Protein AF-A0A8J8P0Z9-F1 (afdb_monomer)

Solvent-accessible surface area (backbone atoms only — not comparable to full-atom values): 33003 Å² total; per-residue (Å²): 109,68,68,56,55,52,52,49,52,48,52,51,51,49,52,49,51,51,49,54,52,48,54,49,52,52,50,50,51,49,54,51,50,51,53,51,50,53,51,50,50,54,52,52,53,52,50,54,54,49,53,59,48,51,52,52,49,51,55,52,48,54,60,47,52,53,51,50,50,55,49,50,52,53,51,51,52,53,49,53,50,52,53,51,52,53,50,52,51,57,49,52,50,52,55,50,53,52,50,56,49,51,52,52,53,52,57,46,52,59,46,54,53,51,48,55,50,49,51,52,51,54,51,51,51,55,48,50,66,63,42,50,65,55,52,52,51,52,51,54,54,48,50,56,55,48,57,49,51,53,52,51,51,51,52,50,52,55,50,50,52,52,51,49,54,50,49,52,59,47,52,53,51,54,51,49,55,51,48,55,51,49,51,49,53,49,50,53,50,46,54,51,48,52,50,51,48,53,50,46,52,52,48,50,49,52,48,45,54,51,46,47,55,46,45,52,52,46,46,60,44,35,76,56,40,55,76,50,50,78,76,62,83,86,74,88,93,94,97,99,97,100,97,97,97,97,98,95,99,96,96,96,96,95,96,96,92,76,95,68,49,74,73,39,63,56,60,43,52,60,45,45,51,56,46,47,56,45,40,57,49,45,49,47,53,43,48,46,50,46,47,57,48,48,51,52,48,49,49,51,47,55,51,49,53,50,50,48,52,52,52,53,48,49,53,49,53,51,50,52,49,50,51,50,58,54,51,57,76,76,52,96,82,55,61,72,70,51,53,46,54,54,52,53,50,51,51,50,53,60,44,54,54,50,51,53,52,51,51,50,56,49,51,55,50,51,53,52,50,48,55,52,51,56,48,51,52,52,56,51,50,56,50,48,57,56,51,54,55,51,52,56,53,53,53,54,52,51,55,54,49,54,52,52,52,52,54,51,52,57,50,55,51,52,53,52,53,52,49,53,52,52,54,58,47,51,58,50,52,53,52,50,50,55,50,53,52,51,54,49,54,52,51,50,54,51,53,50,55,50,51,53,52,49,49,54,54,51,54,53,46,54,57,53,59,75,72,60,91,74,94,82,78,60,67,66,54,54,52,47,50,53,50,48,51,51,49,50,54,49,50,51,50,46,53,57,47,52,51,53,48,53,49,51,50,51,55,48,54,48,53,50,51,55,48,53,48,55,48,52,52,51,52,52,49,54,49,51,52,53,54,52,50,52,51,54,52,55,51,52,50,50,53,50,53,49,54,48,52,53,49,54,53,48,53,52,51,50,52,53,52,49,54,52,51,51,52,53,48,51,56,49,51,53,51,51,52,52,51,49,53,52,49,51,52,53,48,56,51,47,53,57,53,50,53,53,57,55,56,75,72,79,118

Organism: Halteria grandinella (NCBI:txid5974)

Foldseek 3Di:
DVVVVVVVVVVVVVVVVVVVVVVVVVVVVVVVVVVVVVVVVVVVVVVVVVVVVVVVVVVVVVVVVVVVVVVVVVVVVVVVVVVVVVVVVVVVVVVVVVVVVVVVVVVVVVVVVVVVVVVVVVVVVVVVVVCVVVVVVVVVVVVVVVVVVVVVVVVVVVVVVVVVVVVVVVVVVVVVVVVVVVVVVVVVVVVVVVVVVVVVVVVVVVVVVVVVVVVVVVVVVCVVCVVVCVPPDPDDDDDYDYDDDEYDYDDDEYDDDDDPPPVCVPVVVVCVVVVVVVCVVVVVVVVVVVVVVVVVVVVVVVLVVVLVVLVVVLVVLVVVLVVLVVVCVVDVPPPPVSVVVNVVSVVVNVVSVVVSVVSVVVVVVVVVVVVVVVVVVVVVVVVVVVVVVVVVVVVVVVVVVVVVVVVVVVVVVVVVVVVVVVVVVVVVVVVVVVVVVVVVVVVVVVVVVVVVVVVVVVVVVVVVVVVDDDDDDDPVVVVVVVVVVVVVVVVVVVVVVVVVVVVVVVVVVVVVVVVVVVVVVVVVVVVVVVVVVVVVVVVVVVVVVVVVVVVVVVVVVVVVVVVVVVVVVVVVVVVVVVVVVVVVVVVVVVVVVVVVVVVVVVD

Secondary structure (DSSP, 8-state):
-HHHHHHHHHHHHHHHHHHHHHHHHHHHHHHHHHHHHHHHHHHHHHHHHHHHHHHHHHHHHHHHHHHHHHHHHHHHHHHHHHHHHHHHHHHHHHHHHHHHHHHHHHHHHHHHHHHHHHHHHHHHHHHHHHHHHHHHHHHHHHHHHHHHHHHHHHHHHHHHHHHHHHHHHHHHHHHHHHHHHHHHHHHHHHHHHHHHHHHHHHHHHHHHHHHHHHHHHHHHHHHHHHHHHTTT--------------------------TTHHHHHHHHHHHHHHHHHHHHHHHHHHHHHHHHHHHHHHHHHHHHHHHHHHHHHHHHHHHHHHHHHHHTTT-TT-HHHHHHHHHHHHHHHHHHHHHHHHHHHHHHHHHHHHHHHHHHHHHHHHHHHHHHHHHHHHHHHHHHHHHHHHHHHHHHHHHHHHHHHHHHHHHHHHHHHHHHHHHHHHHHHHHHHHHHHHHHHHHHHHHHHHT------SHHHHHHHHHHHHHHHHHHHHHHHHHHHHHHHHHHHHHHHHHHHHHHHHHHHHHHHHHHHHHHHHHHHHHHHHHHHHHHHHHHHHHHHHHHHHHHHHHHHHHHHHHHHHHHHHHHHHHHHHHHHHHTT--

pLDDT: mean 79.36, std 14.62, range [35.59, 97.12]

Sequence (603 aa):
MEEMYEQVSTVERERARLREAVMRYEEENRIQATSLEEKNIEITELRKHIEIQEEKLNQQSHVREEKINNHMTTIQELHNELDMRSKRIKELQREKESLEKNLREEVQQLRDELELSKEKIQLQQKELARLEPYKKRSEEMAQIKADLRDCETQNLRLKEDVSLLQKEKANVKELKTAIEYLEEQLAQAKSKAEGFQQQALRLDKKLGEAQEAKNDLLQKNSILEEKVNKHKAKLRQLESSKQPNSTSWEGSGALQYDEVLDKLRKLSKENELLKVELENKFDAEKLKMKNDLEDAIREKQMLQESHQSAQDQIARLQSNLQALSNNMNDEEQSSETQAKLLQDLQSEISTIVREKDDYFMRLTRTEITLSQLTKQHSDLQTQFEVNEAKVKELMLDNQRAMQTISDIQGLLMKEKEGKLSIQGEVAKLEAQLTIAQKENSNLQSEIERLRESERAARDELLVFKANSESNSSNQTQEMIAQFMKKTDELQLSSQLSDLKLEIREKDLKLKEQDRDFRLKEKELSLLLERTQEEVTLKSKELQYKQLQWEKERKTLSEQGSVSKKLLQNLQKEQRLMSAAFHKVGLELYKERHFSSSVQSNQE

Radius of gyration: 75.94 Å; Cα contacts (8 Å, |Δi|>4): 16; chains: 1; bounding box: 149×99×263 Å

Mean predicted aligned error: 23.91 Å

Structure (mmCIF, N/CA/C/O backbone):
data_AF-A0A8J8P0Z9-F1
#
_entry.id   AF-A0A8J8P0Z9-F1
#
loop_
_atom_site.group_PDB
_atom_site.id
_atom_site.type_symbol
_atom_site.label_atom_id
_atom_site.label_alt_id
_atom_site.label_comp_id
_atom_site.label_asym_id
_atom_site.label_entity_id
_atom_site.label_seq_id
_atom_site.pdbx_PDB_ins_code
_atom_site.Cartn_x
_atom_site.Cartn_y
_atom_site.Cartn_z
_atom_site.occupancy
_atom_site.B_iso_or_equiv
_atom_site.auth_seq_id
_atom_site.auth_comp_id
_atom_site.auth_asym_id
_atom_site.auth_atom_id
_atom_site.pdbx_PDB_model_num
ATOM 1 N N . MET A 1 1 ? -94.166 -24.131 130.507 1.00 61.66 1 MET A N 1
ATOM 2 C CA . MET A 1 1 ? -94.928 -24.579 129.315 1.00 61.66 1 MET A CA 1
ATOM 3 C C . MET A 1 1 ? -94.693 -23.630 128.155 1.00 61.66 1 MET A C 1
ATOM 5 O O . MET A 1 1 ? -94.077 -24.058 127.193 1.00 61.66 1 MET A O 1
ATOM 9 N N . GLU A 1 2 ? -95.103 -22.362 128.242 1.00 71.94 2 GLU A N 1
ATOM 10 C CA . GLU A 1 2 ? -94.912 -21.386 127.151 1.00 71.94 2 GLU A CA 1
ATOM 11 C C . GLU A 1 2 ? -93.434 -21.199 126.769 1.00 71.94 2 GLU A C 1
ATOM 13 O O . GLU A 1 2 ? -93.109 -21.327 125.595 1.00 71.94 2 GLU A O 1
ATOM 18 N N . GLU A 1 3 ? -92.519 -21.083 127.741 1.00 71.75 3 GLU A N 1
ATOM 19 C CA . GLU A 1 3 ? -91.064 -21.039 127.486 1.00 71.75 3 GLU A CA 1
ATOM 20 C C . GLU A 1 3 ? -90.544 -22.231 126.658 1.00 71.75 3 GLU A C 1
ATOM 22 O O . GLU A 1 3 ? -89.649 -22.064 125.836 1.00 71.75 3 GLU A O 1
ATOM 27 N N . MET A 1 4 ? -91.115 -23.434 126.823 1.00 72.94 4 MET A N 1
ATOM 28 C CA . MET A 1 4 ? -90.739 -24.596 126.003 1.00 72.94 4 MET A CA 1
ATOM 29 C C . MET A 1 4 ? -91.259 -24.472 124.570 1.00 72.94 4 MET A C 1
ATOM 31 O O . MET A 1 4 ? -90.550 -24.849 123.643 1.00 72.94 4 MET A O 1
ATOM 35 N N . TYR A 1 5 ? -92.469 -23.944 124.365 1.00 78.25 5 TYR A N 1
ATOM 36 C CA . TYR A 1 5 ? -92.976 -23.671 123.017 1.00 78.25 5 TYR A CA 1
ATOM 37 C C . TYR A 1 5 ? -92.166 -22.570 122.325 1.00 78.25 5 TYR A C 1
ATOM 39 O O . TYR A 1 5 ? -91.896 -22.671 121.129 1.00 78.25 5 TYR A O 1
ATOM 47 N N . GLU A 1 6 ? -91.722 -21.555 123.066 1.00 78.06 6 GLU A N 1
ATOM 48 C CA . GLU A 1 6 ? -90.865 -20.501 122.530 1.00 78.06 6 GLU A CA 1
ATOM 49 C C . GLU A 1 6 ? -89.462 -21.025 122.183 1.00 78.06 6 GLU A C 1
ATOM 51 O O . GLU A 1 6 ? -88.991 -20.774 121.075 1.00 78.06 6 GLU A O 1
ATOM 56 N N . GLN A 1 7 ? -88.851 -21.849 123.045 1.00 79.50 7 GLN A N 1
ATOM 57 C CA . GLN A 1 7 ? -87.582 -22.541 122.763 1.00 79.50 7 GLN A CA 1
ATOM 58 C C . GLN A 1 7 ? -87.680 -23.522 121.582 1.00 79.50 7 GLN A C 1
ATOM 60 O O . GLN A 1 7 ? -86.776 -23.579 120.752 1.00 79.50 7 GLN A O 1
ATOM 65 N N . VAL A 1 8 ? -88.778 -24.275 121.449 1.00 79.69 8 VAL A N 1
ATOM 66 C CA . VAL A 1 8 ? -89.012 -25.111 120.258 1.00 79.69 8 VAL A CA 1
ATOM 67 C C . VAL A 1 8 ? -89.138 -24.229 119.015 1.00 79.69 8 VAL A C 1
ATOM 69 O O . VAL A 1 8 ? -88.512 -24.511 117.997 1.00 79.69 8 VAL A O 1
ATOM 72 N N . SER A 1 9 ? -89.863 -23.112 119.102 1.00 84.00 9 SER A N 1
ATOM 73 C CA . SER A 1 9 ? -90.050 -22.193 117.978 1.00 84.00 9 SER A CA 1
ATOM 74 C C . SER A 1 9 ? -88.766 -21.459 117.560 1.00 84.00 9 SER A C 1
ATOM 76 O O . SER A 1 9 ? -88.606 -21.158 116.373 1.00 84.00 9 SER A O 1
ATOM 78 N N . THR A 1 10 ? -87.836 -21.162 118.475 1.00 84.31 10 THR A N 1
ATOM 79 C CA . THR A 1 10 ? -86.510 -20.633 118.109 1.00 84.31 10 THR A CA 1
ATOM 80 C C . THR A 1 10 ? -85.643 -21.713 117.470 1.00 84.31 10 THR A C 1
ATOM 82 O O . THR A 1 10 ? -85.104 -21.468 116.392 1.00 84.31 10 THR A O 1
ATOM 85 N N . VAL A 1 11 ? -85.598 -22.927 118.032 1.00 85.44 11 VAL A N 1
ATOM 86 C CA . VAL A 1 11 ? -84.872 -24.071 117.448 1.00 85.44 11 VAL A CA 1
ATOM 87 C C . VAL A 1 11 ? -85.399 -24.429 116.053 1.00 85.44 11 VAL A C 1
ATOM 89 O O . VAL A 1 11 ? -84.610 -24.714 115.154 1.00 85.44 11 VAL A O 1
ATOM 92 N N . GLU A 1 12 ? -86.710 -24.365 115.808 1.00 86.12 12 GLU A N 1
ATOM 93 C CA . GLU A 1 12 ? -87.278 -24.577 114.470 1.00 86.12 12 GLU A CA 1
ATOM 94 C C . GLU A 1 12 ? -86.916 -23.454 113.488 1.00 86.12 12 GLU A C 1
ATOM 96 O O . GLU A 1 12 ? -86.579 -23.740 112.335 1.00 86.12 12 GLU A O 1
ATOM 101 N N . ARG A 1 13 ? -86.896 -22.189 113.936 1.00 87.12 13 ARG A N 1
ATOM 102 C CA . ARG A 1 13 ? -86.424 -21.046 113.132 1.00 87.12 13 ARG A CA 1
ATOM 103 C C . ARG A 1 13 ? -84.931 -21.148 112.802 1.00 87.12 13 ARG A C 1
ATOM 105 O O . ARG A 1 13 ? -84.538 -20.855 111.674 1.00 87.12 13 ARG A O 1
ATOM 112 N N . GLU A 1 14 ? -84.100 -21.599 113.735 1.00 86.50 14 GLU A N 1
ATOM 113 C CA . GLU A 1 14 ? -82.672 -21.849 113.501 1.00 86.50 14 GLU A CA 1
ATOM 114 C C . GLU A 1 14 ? -82.450 -23.048 112.576 1.00 86.50 14 GLU A C 1
ATOM 116 O O . GLU A 1 14 ? -81.678 -22.953 111.626 1.00 86.50 14 GLU A O 1
ATOM 121 N N . ARG A 1 15 ? -83.200 -24.140 112.756 1.00 88.31 15 ARG A N 1
ATOM 122 C CA . ARG A 1 15 ? -83.186 -25.308 111.862 1.00 88.31 15 ARG A CA 1
ATOM 123 C C . ARG A 1 15 ? -83.620 -24.956 110.436 1.00 88.31 15 ARG A C 1
ATOM 125 O O . ARG A 1 15 ? -83.078 -25.520 109.487 1.00 88.31 15 ARG A O 1
ATOM 132 N N . ALA A 1 16 ? -84.568 -24.032 110.270 1.00 88.31 16 ALA A N 1
ATOM 133 C CA . ALA A 1 16 ? -84.955 -23.499 108.965 1.00 88.31 16 ALA A CA 1
ATOM 134 C C . ALA A 1 16 ? -83.823 -22.666 108.337 1.00 88.31 16 ALA A C 1
ATOM 136 O O . ALA A 1 16 ? -83.427 -22.948 107.209 1.00 88.31 16 ALA A O 1
ATOM 137 N N . ARG A 1 17 ? -83.234 -21.722 109.088 1.00 90.62 17 ARG A N 1
ATOM 138 C CA . ARG A 1 17 ? -82.080 -20.917 108.638 1.00 90.62 17 ARG A CA 1
ATOM 139 C C . ARG A 1 17 ? -80.868 -21.772 108.262 1.00 90.62 17 ARG A C 1
ATOM 141 O O . ARG A 1 17 ? -80.236 -21.507 107.249 1.00 90.62 17 ARG A O 1
ATOM 148 N N . LEU A 1 18 ? -80.557 -22.806 109.046 1.00 90.38 18 LEU A N 1
ATOM 149 C CA . LEU A 1 18 ? -79.455 -23.731 108.766 1.00 90.38 18 LEU A CA 1
ATOM 150 C C . LEU A 1 18 ? -79.707 -24.547 107.493 1.00 90.38 18 LEU A C 1
ATOM 152 O O . LEU A 1 18 ? -78.792 -24.711 106.696 1.00 90.38 18 LEU A O 1
ATOM 156 N N . ARG A 1 19 ? -80.943 -25.007 107.255 1.00 91.44 19 ARG A N 1
ATOM 157 C CA . ARG A 1 19 ? -81.320 -25.656 105.985 1.00 91.44 19 ARG A CA 1
ATOM 158 C C . ARG A 1 19 ? -81.197 -24.710 104.795 1.00 91.44 19 ARG A C 1
ATOM 160 O O . ARG A 1 19 ? -80.689 -25.114 103.758 1.00 91.44 19 ARG A O 1
ATOM 167 N N . GLU A 1 20 ? -81.636 -23.464 104.945 1.00 91.25 20 GLU A N 1
ATOM 168 C CA . GLU A 1 20 ? -81.516 -22.454 103.893 1.00 91.25 20 GLU A CA 1
ATOM 169 C C . GLU A 1 20 ? -80.044 -22.125 103.592 1.00 91.25 20 GLU A C 1
ATOM 171 O O . GLU A 1 20 ? -79.657 -22.059 102.430 1.00 91.25 20 GLU A O 1
ATOM 176 N N . ALA A 1 21 ? -79.203 -21.996 104.624 1.00 90.56 21 ALA A N 1
ATOM 177 C CA . ALA A 1 21 ? -77.761 -21.814 104.471 1.00 90.56 21 ALA A CA 1
ATOM 178 C C . ALA A 1 21 ? -77.091 -23.020 103.790 1.00 90.56 21 ALA A C 1
ATOM 180 O O . ALA A 1 21 ? -76.270 -22.825 102.900 1.00 90.56 21 ALA A O 1
ATOM 181 N N . VAL A 1 22 ? -77.470 -24.253 104.150 1.00 91.44 22 VAL A N 1
ATOM 182 C CA . VAL A 1 22 ? -76.982 -25.471 103.479 1.00 91.44 22 VAL A CA 1
ATOM 183 C C . VAL A 1 22 ? -77.375 -25.479 102.002 1.00 91.44 22 VAL A C 1
ATOM 185 O O . VAL A 1 22 ? -76.486 -25.634 101.175 1.00 91.44 22 VAL A O 1
ATOM 188 N N . MET A 1 23 ? -78.637 -25.209 101.641 1.00 91.44 23 MET A N 1
ATOM 189 C CA . MET A 1 23 ? -79.026 -25.171 100.220 1.00 91.44 23 MET A CA 1
ATOM 190 C C . MET A 1 23 ? -78.329 -24.047 99.437 1.00 91.44 23 MET A C 1
ATOM 192 O O . MET A 1 23 ? -78.019 -24.229 98.262 1.00 91.44 23 MET A O 1
ATOM 196 N N . ARG A 1 24 ? -78.041 -22.897 100.069 1.00 92.12 24 ARG A N 1
ATOM 197 C CA . ARG A 1 24 ? -77.215 -21.842 99.453 1.00 92.12 24 ARG A CA 1
ATOM 198 C C . ARG A 1 24 ? -75.789 -22.335 99.202 1.00 92.12 24 ARG A C 1
ATOM 200 O O . ARG A 1 24 ? -75.309 -22.186 98.088 1.00 92.12 24 ARG A O 1
ATOM 207 N N . TYR A 1 25 ? -75.150 -22.988 100.177 1.00 93.00 25 TYR A N 1
ATOM 208 C CA . TYR A 1 25 ? -73.828 -23.596 99.984 1.00 93.00 25 TYR A CA 1
ATOM 209 C C . TYR A 1 25 ? -73.833 -24.726 98.942 1.00 93.00 25 TYR A C 1
ATOM 211 O O . TYR A 1 25 ? -72.861 -24.875 98.208 1.00 93.00 25 TYR A O 1
ATOM 219 N N . GLU A 1 26 ? -74.892 -25.530 98.851 1.00 92.50 26 GLU A N 1
ATOM 220 C CA . GLU A 1 26 ? -75.026 -26.586 97.839 1.00 92.50 26 GLU A CA 1
ATOM 221 C C . GLU A 1 26 ? -75.139 -25.997 96.423 1.00 92.50 26 GLU A C 1
ATOM 223 O O . GLU A 1 26 ? -74.427 -26.442 95.521 1.00 92.50 26 GLU A O 1
ATOM 228 N N . GLU A 1 27 ? -75.949 -24.952 96.226 1.00 93.12 27 GLU A N 1
ATOM 229 C CA . GLU A 1 27 ? -76.083 -24.287 94.922 1.00 93.12 27 GLU A CA 1
ATOM 230 C C . GLU A 1 27 ? -74.851 -23.419 94.580 1.00 93.12 27 GLU A C 1
ATOM 232 O O . GLU A 1 27 ? -74.410 -23.418 93.433 1.00 93.12 27 GLU A O 1
ATOM 237 N N . GLU A 1 28 ? -74.205 -22.765 95.553 1.00 93.44 28 GLU A N 1
ATOM 238 C CA . GLU A 1 28 ? -72.913 -22.082 95.353 1.00 93.44 28 GLU A CA 1
ATOM 239 C C . GLU A 1 28 ? -71.811 -23.068 94.931 1.00 93.44 28 GLU A C 1
ATOM 241 O O . GLU A 1 28 ? -71.093 -22.802 93.966 1.00 93.44 28 GLU A O 1
ATOM 246 N N . ASN A 1 29 ? -71.707 -24.234 95.583 1.00 93.19 29 ASN A N 1
ATOM 247 C CA . ASN A 1 29 ? -70.783 -25.298 95.171 1.00 93.19 29 ASN A CA 1
ATOM 248 C C . ASN A 1 29 ? -71.104 -25.821 93.763 1.00 93.19 29 ASN A C 1
ATOM 250 O O . ASN A 1 29 ? -70.192 -26.114 92.992 1.00 93.19 29 ASN A O 1
ATOM 254 N N . ARG A 1 30 ? -72.386 -25.918 93.395 1.00 94.69 30 ARG A N 1
ATOM 255 C CA . ARG A 1 30 ? -72.822 -26.345 92.057 1.00 94.69 30 ARG A CA 1
ATOM 256 C C . ARG A 1 30 ? -72.462 -25.328 90.968 1.00 94.69 30 ARG A C 1
ATOM 258 O O . ARG A 1 30 ? -71.991 -25.716 89.897 1.00 94.69 30 ARG A O 1
ATOM 265 N N . ILE A 1 31 ? -72.640 -24.037 91.244 1.00 93.81 31 ILE A N 1
ATOM 266 C CA . ILE A 1 31 ? -72.234 -22.938 90.354 1.00 93.81 31 ILE A CA 1
ATOM 267 C C . ILE A 1 31 ? -70.703 -22.909 90.212 1.00 93.81 31 ILE A C 1
ATOM 269 O O . ILE A 1 31 ? -70.185 -22.766 89.108 1.00 93.81 31 ILE A O 1
ATOM 273 N N . GLN A 1 32 ? -69.958 -23.129 91.300 1.00 93.44 32 GLN A N 1
ATOM 274 C CA . GLN A 1 32 ? -68.498 -23.253 91.241 1.00 93.44 32 GLN A CA 1
ATOM 275 C C . GLN A 1 32 ? -68.050 -24.493 90.452 1.00 93.44 32 GLN A C 1
ATOM 277 O O . GLN A 1 32 ? -67.120 -24.395 89.657 1.00 93.44 32 GLN A O 1
ATOM 282 N N . ALA A 1 33 ? -68.720 -25.639 90.610 1.00 93.31 33 ALA A N 1
ATOM 283 C CA . ALA A 1 33 ? -68.408 -26.862 89.869 1.00 93.31 33 ALA A CA 1
ATOM 284 C C . ALA A 1 33 ? -68.632 -26.700 88.356 1.00 93.31 33 ALA A C 1
ATOM 286 O O . ALA A 1 33 ? -67.748 -27.038 87.574 1.00 93.31 33 ALA A O 1
ATOM 287 N N . THR A 1 34 ? -69.765 -26.121 87.947 1.00 93.44 34 THR A N 1
ATOM 288 C CA . THR A 1 34 ? -70.041 -25.823 86.527 1.00 93.44 34 THR A CA 1
ATOM 289 C C . THR A 1 34 ? -69.065 -24.790 85.959 1.00 93.44 34 THR A C 1
ATOM 291 O O . THR A 1 34 ? -68.521 -25.005 84.880 1.00 93.44 34 THR A O 1
ATOM 294 N N . SER A 1 35 ? -68.730 -23.737 86.712 1.00 94.69 35 SER A N 1
ATOM 295 C CA . SER A 1 35 ? -67.717 -22.758 86.294 1.00 94.69 35 SER A CA 1
ATOM 296 C C . SER A 1 35 ? -66.311 -23.370 86.161 1.00 94.69 35 SER A C 1
ATOM 298 O O . SER A 1 35 ? -65.570 -23.034 85.237 1.00 94.69 35 SER A O 1
ATOM 300 N N . LEU A 1 36 ? -65.938 -24.315 87.033 1.00 94.38 36 LEU A N 1
ATOM 301 C CA . LEU A 1 36 ? -64.694 -25.082 86.902 1.00 94.38 36 LEU A CA 1
ATOM 302 C C . LEU A 1 36 ? -64.714 -26.015 85.683 1.00 94.38 36 LEU A C 1
ATOM 304 O O . LEU A 1 36 ? -63.684 -26.179 85.033 1.00 94.38 36 LEU A O 1
ATOM 308 N N . GLU A 1 37 ? -65.853 -26.622 85.352 1.00 94.75 37 GLU A N 1
ATOM 309 C CA . GLU A 1 37 ? -66.002 -27.473 84.167 1.00 94.75 37 GLU A CA 1
ATOM 310 C C . GLU A 1 37 ? -65.868 -26.654 82.870 1.00 94.75 37 GLU A C 1
ATOM 312 O O . GLU A 1 37 ? -65.044 -26.992 82.020 1.00 94.75 37 GLU A O 1
ATOM 317 N N . GLU A 1 38 ? -66.544 -25.503 82.777 1.00 93.94 38 GLU A N 1
ATOM 318 C CA . GLU A 1 38 ? -66.374 -24.524 81.690 1.00 93.94 38 GLU A CA 1
ATOM 319 C C . GLU A 1 38 ? -64.911 -24.075 81.538 1.00 93.94 38 GLU A C 1
ATOM 321 O O . GLU A 1 38 ? -64.364 -24.078 80.432 1.00 93.94 38 GLU A O 1
ATOM 326 N N . LYS A 1 39 ? -64.234 -23.743 82.648 1.00 94.25 39 LYS A N 1
ATOM 327 C CA . LYS A 1 39 ? -62.821 -23.327 82.625 1.00 94.25 39 LYS A CA 1
ATOM 328 C C . LYS A 1 39 ? -61.874 -24.459 82.227 1.00 94.25 39 LYS A C 1
ATOM 330 O O . LYS A 1 39 ? -60.867 -24.197 81.573 1.00 94.25 39 LYS A O 1
ATOM 335 N N . ASN A 1 40 ? -62.183 -25.712 82.562 1.00 94.31 40 ASN A N 1
ATOM 336 C CA . ASN A 1 40 ? -61.410 -26.862 82.090 1.00 94.31 40 ASN A CA 1
ATOM 337 C C . ASN A 1 40 ? -61.583 -27.087 80.579 1.00 94.31 40 ASN A C 1
ATOM 339 O O . ASN A 1 40 ? -60.594 -27.379 79.904 1.00 94.31 40 ASN A O 1
ATOM 343 N N . ILE A 1 41 ? -62.790 -26.883 80.037 1.00 94.69 41 ILE A N 1
ATOM 344 C CA . ILE A 1 41 ? -63.040 -26.919 78.587 1.00 94.69 41 ILE A CA 1
ATOM 345 C C . ILE A 1 41 ? -62.213 -25.828 77.891 1.00 94.69 41 ILE A C 1
ATOM 347 O O . ILE A 1 41 ? -61.394 -26.156 77.031 1.00 94.69 41 ILE A O 1
ATOM 351 N N . GLU A 1 42 ? -62.313 -24.570 78.337 1.00 95.06 42 GLU A N 1
ATOM 352 C CA . GLU A 1 42 ? -61.536 -23.437 77.804 1.00 95.06 42 GLU A CA 1
ATOM 353 C C . GLU A 1 42 ? -60.017 -23.702 77.845 1.00 95.06 42 GLU A C 1
ATOM 355 O O . GLU A 1 42 ? -59.317 -23.489 76.855 1.00 95.06 42 GLU A O 1
ATOM 360 N N . ILE A 1 43 ? -59.493 -24.251 78.948 1.00 94.62 43 ILE A N 1
ATOM 361 C CA . ILE A 1 43 ? -58.076 -24.636 79.066 1.00 94.62 43 ILE A CA 1
ATOM 362 C C . ILE A 1 43 ? -57.694 -25.728 78.055 1.00 94.62 43 ILE A C 1
ATOM 364 O O . ILE A 1 43 ? -56.597 -25.676 77.493 1.00 94.62 43 ILE A O 1
ATOM 368 N N . THR A 1 44 ? -58.555 -26.720 77.802 1.00 94.25 44 THR A N 1
ATOM 369 C CA . THR A 1 44 ? -58.263 -27.768 76.807 1.00 94.25 44 THR A CA 1
ATOM 370 C C . THR A 1 44 ? -58.350 -27.273 75.364 1.00 94.25 44 THR A C 1
ATOM 372 O O . THR A 1 44 ? -57.507 -27.659 74.550 1.00 94.25 44 THR A O 1
ATOM 375 N N . GLU A 1 45 ? -59.275 -26.363 75.047 1.00 94.62 45 GLU A N 1
ATOM 376 C CA . GLU A 1 45 ? -59.333 -25.709 73.735 1.00 94.62 45 GLU A CA 1
ATOM 377 C C . GLU A 1 45 ? -58.112 -24.810 73.497 1.00 94.62 45 GLU A C 1
ATOM 379 O O . GLU A 1 45 ? -57.475 -24.909 72.447 1.00 94.62 45 GLU A O 1
ATOM 384 N N . LEU A 1 46 ? -57.713 -24.005 74.490 1.00 94.75 46 LEU A N 1
ATOM 385 C CA . LEU A 1 46 ? -56.516 -23.161 74.412 1.00 94.75 46 LEU A CA 1
ATOM 386 C C . LEU A 1 46 ? -55.235 -23.987 74.235 1.00 94.75 46 LEU A C 1
ATOM 388 O O . LEU A 1 46 ? -54.412 -23.644 73.387 1.00 94.75 46 LEU A O 1
ATOM 392 N N . ARG A 1 47 ? -55.075 -25.104 74.962 1.00 94.56 47 ARG A N 1
ATOM 393 C CA . ARG A 1 47 ? -53.937 -26.030 74.779 1.00 94.56 47 ARG A CA 1
ATOM 394 C C . ARG A 1 47 ? -53.868 -26.576 73.356 1.00 94.56 47 ARG A C 1
ATOM 396 O O . ARG A 1 47 ? -52.821 -26.481 72.725 1.00 94.56 47 ARG A O 1
ATOM 403 N N . LYS A 1 48 ? -54.991 -27.069 72.829 1.00 95.25 48 LYS A N 1
ATOM 404 C CA . LYS A 1 48 ? -55.087 -27.551 71.444 1.00 95.25 48 LYS A CA 1
ATOM 405 C C . LYS A 1 48 ? -54.801 -26.438 70.430 1.00 95.25 48 LYS A C 1
ATOM 407 O O . LYS A 1 48 ? -54.228 -26.686 69.372 1.00 95.25 48 LYS A O 1
ATOM 412 N N . HIS A 1 49 ? -55.178 -25.195 70.735 1.00 92.75 49 HIS A N 1
ATOM 413 C CA . HIS A 1 49 ? -54.896 -24.072 69.849 1.00 92.75 49 HIS A CA 1
ATOM 414 C C . HIS A 1 49 ? -53.409 -23.675 69.848 1.00 92.75 49 HIS A C 1
ATOM 416 O O . HIS A 1 49 ? -52.905 -23.310 68.783 1.00 92.75 49 HIS A O 1
ATOM 422 N N . ILE A 1 50 ? -52.718 -23.787 70.991 1.00 93.94 50 ILE A N 1
ATOM 423 C CA . ILE A 1 50 ? -51.258 -23.623 71.116 1.00 93.94 50 ILE A CA 1
ATOM 424 C C . ILE A 1 50 ? -50.532 -24.717 70.326 1.00 93.94 50 ILE A C 1
ATOM 426 O O . ILE A 1 50 ? -49.730 -24.390 69.460 1.00 93.94 50 ILE A O 1
ATOM 430 N N . GLU A 1 51 ? -50.887 -25.987 70.533 1.00 94.81 51 GLU A N 1
ATOM 431 C CA . GLU A 1 51 ? -50.326 -27.153 69.828 1.00 94.81 51 GLU A CA 1
ATOM 432 C C . GLU A 1 51 ? -50.381 -26.974 68.294 1.00 94.81 51 GLU A C 1
ATOM 434 O O . GLU A 1 51 ? -49.367 -27.069 67.603 1.00 94.81 51 GLU A O 1
ATOM 439 N N . ILE A 1 52 ? -51.535 -26.553 67.759 1.00 94.06 52 ILE A N 1
ATOM 440 C CA . ILE A 1 52 ? -51.722 -26.243 66.328 1.00 94.06 52 ILE A CA 1
ATOM 441 C C . ILE A 1 52 ? -50.866 -25.048 65.850 1.00 94.06 52 ILE A C 1
ATOM 443 O O . ILE A 1 52 ? -50.557 -24.946 64.658 1.00 94.06 52 ILE A O 1
ATOM 447 N N . GLN A 1 53 ? -50.504 -24.103 66.724 1.00 92.00 53 GLN A N 1
ATOM 448 C CA . GLN A 1 53 ? -49.594 -23.001 66.378 1.00 92.00 53 GLN A CA 1
ATOM 449 C C . GLN A 1 53 ? -48.122 -23.432 66.437 1.00 92.00 53 GLN A C 1
ATOM 451 O O . GLN A 1 53 ? -47.354 -23.035 65.560 1.00 92.00 53 GLN A O 1
ATOM 456 N N . GLU A 1 54 ? -47.743 -24.282 67.392 1.00 93.31 54 GLU A N 1
ATOM 457 C CA . GLU A 1 54 ? -46.405 -24.873 67.499 1.00 93.31 54 GLU A CA 1
ATOM 458 C C . GLU A 1 54 ? -46.097 -25.786 66.301 1.00 93.31 54 GLU A C 1
ATOM 460 O O . GLU A 1 54 ? -45.044 -25.639 65.677 1.00 93.31 54 GLU A O 1
ATOM 465 N N . GLU A 1 55 ? -47.040 -26.637 65.875 1.00 93.50 55 GLU A N 1
ATOM 466 C CA . GLU A 1 55 ? -46.911 -27.421 64.635 1.00 93.50 55 GLU A CA 1
ATOM 467 C C . GLU A 1 55 ? -46.672 -26.527 63.408 1.00 93.50 55 GLU A C 1
ATOM 469 O O . GLU A 1 55 ? -45.770 -26.784 62.607 1.00 93.50 55 GLU A O 1
ATOM 474 N N . LYS A 1 56 ? -47.445 -25.441 63.264 1.00 92.56 56 LYS A N 1
ATOM 475 C CA . LYS A 1 56 ? -47.303 -24.490 62.147 1.00 92.56 56 LYS A CA 1
ATOM 476 C C . LYS A 1 56 ? -45.978 -23.732 62.189 1.00 92.56 56 LYS A C 1
ATOM 478 O O . LYS A 1 56 ? -45.408 -23.465 61.131 1.00 92.56 56 LYS A O 1
ATOM 483 N N . LEU A 1 57 ? -45.480 -23.389 63.378 1.00 90.56 57 LEU A N 1
ATOM 484 C CA . LEU A 1 57 ? -44.162 -22.778 63.559 1.00 90.56 57 LEU A CA 1
ATOM 485 C C . LEU A 1 57 ? -43.043 -23.747 63.168 1.00 90.56 57 LEU A C 1
ATOM 487 O O . LEU A 1 57 ? -42.170 -23.365 62.391 1.00 90.56 57 LEU A O 1
ATOM 491 N N . ASN A 1 58 ? -43.111 -25.004 63.610 1.00 90.94 58 ASN A N 1
ATOM 492 C CA . ASN A 1 58 ? -42.128 -26.035 63.268 1.00 90.94 58 ASN A CA 1
ATOM 493 C C . ASN A 1 58 ? -42.112 -26.338 61.759 1.00 90.94 58 ASN A C 1
ATOM 495 O O . ASN A 1 58 ? -41.044 -26.359 61.147 1.00 90.94 58 ASN A O 1
ATOM 499 N N . GLN A 1 59 ? -43.284 -26.467 61.124 1.00 90.81 59 GLN A N 1
ATOM 500 C CA . GLN A 1 59 ? -43.397 -26.606 59.665 1.00 90.81 59 GLN A CA 1
ATOM 501 C C . GLN A 1 59 ? -42.799 -25.395 58.926 1.00 90.81 59 GLN A C 1
ATOM 503 O O . GLN A 1 59 ? -42.081 -25.561 57.939 1.00 90.81 59 GLN A O 1
ATOM 508 N N . GLN A 1 60 ? -43.035 -24.169 59.412 1.00 90.56 60 GLN A N 1
ATOM 509 C CA . GLN A 1 60 ? -42.407 -22.976 58.839 1.00 90.56 60 GLN A CA 1
ATOM 510 C C . GLN A 1 60 ? -40.893 -22.912 59.073 1.00 90.56 60 GLN A C 1
ATOM 512 O O . GLN A 1 60 ? -40.200 -22.401 58.194 1.00 90.56 60 GLN A O 1
ATOM 517 N N . SER A 1 61 ? -40.372 -23.403 60.202 1.00 89.81 61 SER A N 1
ATOM 518 C CA . SER A 1 61 ? -38.924 -23.471 60.445 1.00 89.81 61 SER A CA 1
ATOM 519 C C . SER A 1 61 ? -38.264 -24.416 59.450 1.00 89.81 61 SER A C 1
ATOM 521 O O . SER A 1 61 ? -37.384 -23.994 58.704 1.00 89.81 61 SER A O 1
ATOM 523 N N . HIS A 1 62 ? -38.790 -25.636 59.309 1.00 89.25 62 HIS A N 1
ATOM 524 C CA . HIS A 1 62 ? -38.227 -26.640 58.407 1.00 89.25 62 HIS A CA 1
ATOM 525 C C . HIS A 1 62 ? -38.196 -26.166 56.938 1.00 89.25 62 HIS A C 1
ATOM 527 O O . HIS A 1 62 ? -37.186 -26.343 56.256 1.00 89.25 62 HIS A O 1
ATOM 533 N N . VAL A 1 63 ? -39.251 -25.487 56.464 1.00 90.44 63 VAL A N 1
ATOM 534 C CA . VAL A 1 63 ? -39.307 -24.902 55.105 1.00 90.44 63 VAL A CA 1
ATOM 535 C C . VAL A 1 63 ? -38.369 -23.693 54.941 1.00 90.44 63 VAL A C 1
ATOM 537 O O . VAL A 1 63 ? -37.932 -23.394 53.827 1.00 90.44 63 VAL A O 1
ATOM 540 N N . ARG A 1 64 ? -38.038 -22.970 56.020 1.00 90.44 64 ARG A N 1
ATOM 541 C CA . ARG A 1 64 ? -37.013 -21.908 55.994 1.00 90.44 64 ARG A CA 1
ATOM 542 C C . ARG A 1 64 ? -35.609 -22.507 55.976 1.00 90.44 64 ARG A C 1
ATOM 544 O O . ARG A 1 64 ? -34.796 -22.068 55.171 1.00 90.44 64 ARG A O 1
ATOM 551 N N . GLU A 1 65 ? -35.344 -23.516 56.798 1.00 92.50 65 GLU A N 1
ATOM 552 C CA . GLU A 1 65 ? -34.068 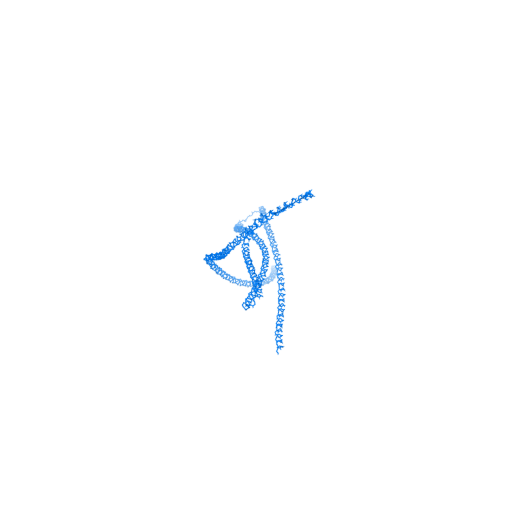-24.238 56.868 1.00 92.50 65 GLU A CA 1
ATOM 553 C C . GLU A 1 65 ? -33.724 -24.916 55.537 1.00 92.50 65 GLU A C 1
ATOM 555 O O . GLU A 1 65 ? -32.614 -24.752 55.037 1.00 92.50 65 GLU A O 1
ATOM 560 N N . GLU A 1 66 ? -34.686 -25.585 54.895 1.00 92.06 66 GLU A N 1
ATOM 561 C CA . GLU A 1 66 ? -34.503 -26.178 53.564 1.00 92.06 66 GLU A CA 1
ATOM 562 C C . GLU A 1 66 ? -34.137 -25.116 52.510 1.00 92.06 66 GLU A C 1
ATOM 564 O O . GLU A 1 66 ? -33.193 -25.293 51.739 1.00 92.06 66 GLU A O 1
ATOM 569 N N . LYS A 1 67 ? -34.816 -23.960 52.516 1.00 93.31 67 LYS A N 1
ATOM 570 C CA . LYS A 1 67 ? -34.486 -22.834 51.623 1.00 93.31 67 LYS A CA 1
ATOM 571 C C . LYS A 1 67 ? -33.116 -22.227 51.921 1.00 93.31 67 LYS A C 1
ATOM 573 O O . LYS A 1 67 ? -32.401 -21.887 50.983 1.00 93.31 67 LYS A O 1
ATOM 578 N N . ILE A 1 68 ? -32.734 -22.110 53.193 1.00 92.56 68 ILE A N 1
ATOM 579 C CA . ILE A 1 68 ? -31.406 -21.635 53.605 1.00 92.56 68 ILE A CA 1
ATOM 580 C C . ILE A 1 68 ? -30.323 -22.602 53.115 1.00 92.56 68 ILE A C 1
ATOM 582 O O . ILE A 1 68 ? -29.344 -22.151 52.528 1.00 92.56 68 ILE A O 1
ATOM 586 N N . ASN A 1 69 ? -30.521 -23.913 53.268 1.00 93.31 69 ASN A N 1
ATOM 587 C CA . ASN A 1 69 ? -29.584 -24.931 52.790 1.00 93.31 69 ASN A CA 1
ATOM 588 C C . ASN A 1 69 ? -29.445 -24.904 51.260 1.00 93.31 69 ASN A C 1
ATOM 590 O O . ASN A 1 69 ? -28.323 -24.877 50.758 1.00 93.31 69 ASN A O 1
ATOM 594 N N . ASN A 1 70 ? -30.559 -24.801 50.528 1.00 94.12 70 ASN A N 1
ATOM 595 C CA . ASN A 1 70 ? -30.547 -24.686 49.067 1.00 94.12 70 ASN A CA 1
ATOM 596 C C . ASN A 1 70 ? -29.870 -23.386 48.588 1.00 94.12 70 ASN A C 1
ATOM 598 O O . ASN A 1 70 ? -29.124 -23.398 47.612 1.00 94.12 70 ASN A O 1
ATOM 602 N N . HIS A 1 71 ? -30.059 -22.264 49.292 1.00 93.75 71 HIS A N 1
ATOM 603 C CA . HIS A 1 71 ? -29.326 -21.027 49.001 1.00 93.75 71 HIS A CA 1
ATOM 604 C C . HIS A 1 71 ? -27.827 -21.158 49.319 1.00 93.75 71 HIS A C 1
ATOM 606 O O . HIS A 1 71 ? -27.003 -20.683 48.540 1.00 93.75 71 HIS A O 1
ATOM 612 N N . MET A 1 72 ? -27.453 -21.818 50.421 1.00 93.62 72 MET A N 1
ATOM 613 C CA . MET A 1 72 ? -26.052 -22.054 50.790 1.00 93.62 72 MET A CA 1
ATOM 614 C C . MET A 1 72 ? -25.324 -22.920 49.756 1.00 93.62 72 MET A C 1
ATOM 616 O O . MET A 1 72 ? -24.211 -22.569 49.366 1.00 93.62 72 MET A O 1
ATOM 620 N N . THR A 1 73 ? -25.951 -23.987 49.246 1.00 94.31 73 THR A N 1
ATOM 621 C CA . THR A 1 73 ? -25.367 -24.787 48.158 1.00 94.31 73 THR A CA 1
ATOM 622 C C . THR A 1 73 ? -25.202 -23.970 46.877 1.00 94.31 73 THR A C 1
ATOM 624 O O . THR A 1 73 ? -24.113 -23.968 46.310 1.00 94.31 73 THR A O 1
ATOM 627 N N . THR A 1 74 ? -26.207 -23.183 46.468 1.00 93.69 74 THR A N 1
ATOM 628 C CA . THR A 1 74 ? -26.093 -22.299 45.290 1.00 93.69 74 THR A CA 1
ATOM 629 C C . THR A 1 74 ? -24.987 -21.247 45.455 1.00 93.69 74 THR A C 1
ATOM 631 O O . THR A 1 74 ? -24.230 -20.992 44.521 1.00 93.69 74 THR A O 1
ATOM 634 N N . ILE A 1 75 ? -24.837 -20.654 46.645 1.00 92.94 75 ILE A N 1
ATOM 635 C CA . ILE A 1 75 ? -23.744 -19.715 46.952 1.00 92.94 75 ILE A CA 1
ATOM 636 C C . ILE A 1 75 ? -22.380 -20.412 46.835 1.00 92.94 75 ILE A C 1
ATOM 638 O O . ILE A 1 75 ? -21.437 -19.829 46.298 1.00 92.94 75 ILE A O 1
ATOM 642 N N . GLN A 1 76 ? -22.268 -21.658 47.299 1.00 95.25 76 GLN A N 1
ATOM 643 C CA . GLN A 1 76 ? -21.027 -22.429 47.254 1.00 95.25 76 GLN A CA 1
ATOM 644 C C . GLN A 1 76 ? -20.658 -22.866 45.823 1.00 95.25 76 GLN A C 1
ATOM 646 O O . GLN A 1 76 ? -19.485 -22.813 45.451 1.00 95.25 76 GLN A O 1
ATOM 651 N N . GLU A 1 77 ? -21.640 -23.211 44.987 1.00 94.25 77 GLU A N 1
ATOM 652 C CA . GLU A 1 77 ? -21.456 -23.457 43.549 1.00 94.25 77 GLU A CA 1
ATOM 653 C C . GLU A 1 77 ? -20.975 -22.198 42.811 1.00 94.25 77 GLU A C 1
ATOM 655 O O . GLU A 1 77 ? -19.961 -22.244 42.112 1.00 94.25 77 GLU A O 1
ATOM 660 N N . LEU A 1 78 ? -21.634 -21.054 43.030 1.00 93.75 78 LEU A N 1
ATOM 661 C CA . LEU A 1 78 ? -21.234 -19.765 42.450 1.00 93.75 78 LEU A CA 1
ATOM 662 C C . LEU A 1 78 ? -19.837 -19.326 42.915 1.00 93.75 78 LEU A C 1
ATOM 664 O O . LEU A 1 78 ? -19.074 -18.763 42.129 1.00 93.75 78 LEU A O 1
ATOM 668 N N . HIS A 1 79 ? -19.469 -19.608 44.168 1.00 94.12 79 HIS A N 1
ATOM 669 C CA . HIS A 1 79 ? -18.126 -19.344 44.686 1.00 94.12 79 HIS A CA 1
ATOM 670 C C . HIS A 1 79 ? -17.066 -20.196 43.970 1.00 94.12 79 HIS A C 1
ATOM 672 O O . HIS A 1 79 ? -16.054 -19.660 43.515 1.00 94.12 79 HIS A O 1
ATOM 678 N N . ASN A 1 80 ? -17.324 -21.497 43.791 1.00 94.00 80 ASN A N 1
ATOM 679 C CA . ASN A 1 80 ? -16.446 -22.393 43.035 1.00 94.00 80 ASN A CA 1
ATOM 680 C C . ASN A 1 80 ? -16.293 -21.945 41.570 1.00 94.00 80 ASN A C 1
ATOM 682 O O . ASN A 1 80 ? -15.184 -21.966 41.029 1.00 94.00 80 ASN A O 1
ATOM 686 N N . GLU A 1 81 ? -17.377 -21.500 40.925 1.00 95.12 81 GLU A N 1
ATOM 687 C CA . GLU A 1 81 ? -17.319 -20.994 39.550 1.00 95.12 81 GLU A CA 1
ATOM 688 C C . GLU A 1 81 ? -16.510 -19.690 39.451 1.00 95.12 81 GLU A C 1
ATOM 690 O O . GLU A 1 81 ? -15.670 -19.539 38.560 1.00 95.12 81 GLU A O 1
ATOM 695 N N . LEU A 1 82 ? -16.705 -18.760 40.392 1.00 94.19 82 LEU A N 1
ATOM 696 C CA . LEU A 1 82 ? -15.962 -17.501 40.465 1.00 94.19 82 LEU A CA 1
ATOM 697 C C . LEU A 1 82 ? -14.462 -17.745 40.689 1.00 94.19 82 LEU A C 1
ATOM 699 O O . LEU A 1 82 ? -13.633 -17.072 40.070 1.00 94.19 82 LEU A O 1
ATOM 703 N N . ASP A 1 83 ? -14.099 -18.734 41.505 1.00 96.38 83 ASP A N 1
ATOM 704 C CA . ASP A 1 83 ? -12.706 -19.111 41.756 1.00 96.38 83 ASP A CA 1
ATOM 705 C C . ASP A 1 83 ? -12.051 -19.770 40.520 1.00 96.38 83 ASP A C 1
ATOM 707 O O . ASP A 1 83 ? -10.903 -19.473 40.177 1.00 96.38 83 ASP A O 1
ATOM 711 N N . MET A 1 84 ? -12.799 -20.583 39.761 1.00 94.56 84 MET A N 1
ATOM 712 C CA . MET A 1 84 ? -12.354 -21.127 38.466 1.00 94.56 84 MET A CA 1
ATOM 713 C C . MET A 1 84 ? -12.197 -20.042 37.390 1.00 94.56 84 MET A C 1
ATOM 715 O O . MET A 1 84 ? -11.165 -19.989 36.714 1.00 94.56 84 MET A O 1
ATOM 719 N N . ARG A 1 85 ? -13.158 -19.116 37.270 1.00 93.88 85 ARG A N 1
ATOM 720 C CA . ARG A 1 85 ? -13.048 -17.938 36.389 1.00 93.88 85 ARG A CA 1
ATOM 721 C C . ARG A 1 85 ? -11.838 -17.074 36.774 1.00 93.88 85 ARG A C 1
ATOM 723 O O . ARG A 1 85 ? -11.089 -16.643 35.900 1.00 93.88 85 ARG A O 1
ATOM 730 N N . SER A 1 86 ? -11.585 -16.895 38.071 1.00 95.56 86 SER A N 1
ATOM 731 C CA . SER A 1 86 ? -10.434 -16.143 38.596 1.00 95.56 86 SER A CA 1
ATOM 732 C C . SER A 1 86 ? -9.085 -16.804 38.290 1.00 95.56 86 SER A C 1
ATOM 734 O O . SER A 1 86 ? -8.105 -16.101 38.033 1.00 95.56 86 SER A O 1
ATOM 736 N N . LYS A 1 87 ? -9.016 -18.143 38.268 1.00 97.12 87 LYS A N 1
ATOM 737 C CA . LYS A 1 87 ? -7.834 -18.886 37.792 1.00 97.12 87 LYS A CA 1
ATOM 738 C C . LYS A 1 87 ? -7.619 -18.668 36.293 1.00 97.12 87 LYS A C 1
ATOM 740 O O . LYS A 1 87 ? -6.526 -18.256 35.908 1.00 97.12 87 LYS A O 1
ATOM 745 N N . ARG A 1 88 ? -8.666 -18.802 35.465 1.00 95.50 88 ARG A N 1
ATOM 746 C CA . ARG A 1 88 ? -8.547 -18.597 34.008 1.00 95.50 88 ARG A CA 1
ATOM 747 C C . ARG A 1 88 ? -8.167 -17.160 33.628 1.00 95.50 88 ARG A C 1
ATOM 749 O O . ARG A 1 88 ? -7.395 -16.970 32.695 1.00 95.50 88 ARG A O 1
ATOM 756 N N . ILE A 1 89 ? -8.623 -16.149 34.374 1.00 93.00 89 ILE A N 1
ATOM 757 C CA . ILE A 1 89 ? -8.181 -14.752 34.190 1.00 93.00 89 ILE A CA 1
ATOM 758 C C . ILE A 1 89 ? -6.667 -14.611 34.434 1.00 93.00 89 ILE A C 1
ATOM 760 O O . ILE A 1 89 ? -5.981 -13.980 33.632 1.00 93.00 89 ILE A O 1
ATOM 764 N N . LYS A 1 90 ? -6.126 -15.238 35.488 1.00 95.31 90 LYS A N 1
ATOM 765 C CA . LYS A 1 90 ? -4.682 -15.215 35.797 1.00 95.31 90 LYS A CA 1
ATOM 766 C C . LYS A 1 90 ? -3.838 -15.978 34.770 1.00 95.31 90 LYS A C 1
ATOM 768 O O . LYS A 1 90 ? -2.690 -15.612 34.534 1.00 95.31 90 LYS A O 1
ATOM 773 N N . GLU A 1 91 ? -4.386 -17.020 34.148 1.00 94.75 91 GLU A N 1
ATOM 774 C CA . GLU A 1 91 ? -3.751 -17.706 33.013 1.00 94.75 91 GLU A CA 1
ATOM 775 C C . GLU A 1 91 ? -3.699 -16.801 31.777 1.00 94.75 91 GLU A C 1
ATOM 777 O O . GLU A 1 91 ? -2.615 -16.550 31.258 1.00 94.75 91 GLU A O 1
ATOM 782 N N . LEU A 1 92 ? -4.836 -16.223 31.373 1.00 92.62 92 LEU A N 1
ATOM 783 C CA . LEU A 1 92 ? -4.929 -15.302 30.232 1.00 92.62 92 LEU A CA 1
ATOM 784 C C . LEU A 1 92 ? -4.034 -14.058 30.395 1.00 92.62 92 LEU A C 1
ATOM 786 O O . LEU A 1 92 ? -3.484 -13.559 29.415 1.00 92.62 92 LEU A O 1
ATOM 790 N N . GLN A 1 93 ? -3.846 -13.571 31.626 1.00 93.75 93 GLN A N 1
ATOM 791 C CA . GLN A 1 93 ? -2.892 -12.498 31.933 1.00 93.75 93 GLN A CA 1
ATOM 792 C C . GLN A 1 93 ? -1.441 -12.916 31.644 1.00 93.75 93 GLN A C 1
ATOM 794 O O . GLN A 1 93 ? -0.728 -12.176 30.971 1.00 93.75 93 GLN A O 1
ATOM 799 N N . ARG A 1 94 ? -1.025 -14.123 32.051 1.00 95.19 94 ARG A N 1
ATOM 800 C CA . ARG A 1 94 ? 0.318 -14.664 31.760 1.00 95.19 94 ARG A CA 1
ATOM 801 C C . ARG A 1 94 ? 0.521 -14.972 30.276 1.00 95.19 94 ARG A C 1
ATOM 803 O O . ARG A 1 94 ? 1.590 -14.696 29.739 1.00 95.19 94 ARG A O 1
ATOM 810 N N . GLU A 1 95 ? -0.500 -15.515 29.607 1.00 92.25 95 GLU A N 1
ATOM 811 C CA . GLU A 1 95 ? -0.504 -15.728 28.151 1.00 92.25 95 GLU A CA 1
ATOM 812 C C . GLU A 1 95 ? -0.269 -14.386 27.424 1.00 92.25 95 GLU A C 1
ATOM 814 O O . GLU A 1 95 ? 0.626 -14.280 26.583 1.00 92.25 95 GLU A O 1
ATOM 819 N N . LYS A 1 96 ? -0.989 -13.326 27.823 1.00 93.06 96 LYS A N 1
ATOM 820 C CA . LYS A 1 96 ? -0.812 -11.957 27.312 1.00 93.06 96 LYS A CA 1
ATOM 821 C C . LYS A 1 96 ? 0.582 -11.384 27.598 1.00 93.06 96 LYS A C 1
ATOM 823 O O . LYS A 1 96 ? 1.192 -10.823 26.694 1.00 93.06 96 LYS A O 1
ATOM 828 N N . GLU A 1 97 ? 1.094 -11.515 28.820 1.00 94.81 97 GLU A N 1
ATOM 829 C CA . GLU A 1 97 ? 2.433 -11.035 29.201 1.00 94.81 97 GLU A CA 1
ATOM 830 C C . GLU A 1 97 ? 3.543 -11.729 28.397 1.00 94.81 97 GLU A C 1
ATOM 832 O O . GLU A 1 97 ? 4.474 -11.069 27.929 1.00 94.81 97 GLU A O 1
ATOM 837 N N . SER A 1 98 ? 3.420 -13.040 28.159 1.00 94.69 98 SER A N 1
ATOM 838 C CA . SER A 1 98 ? 4.364 -13.785 27.320 1.00 94.69 98 SER A CA 1
ATOM 839 C C . SER A 1 98 ? 4.300 -13.355 25.853 1.00 94.69 98 SER A C 1
ATOM 841 O O . SER A 1 98 ? 5.344 -13.211 25.221 1.00 94.69 98 SER A O 1
ATOM 843 N N . LEU A 1 99 ? 3.103 -13.124 25.303 1.00 93.00 99 LEU A N 1
ATOM 844 C CA . LEU A 1 99 ? 2.944 -12.634 23.929 1.00 93.00 99 LEU A CA 1
ATOM 845 C C . LEU A 1 99 ? 3.491 -11.209 23.770 1.00 93.00 99 LEU A C 1
ATOM 847 O O . LEU A 1 99 ? 4.198 -10.930 22.804 1.00 93.00 99 LEU A O 1
ATOM 851 N N . GLU A 1 100 ? 3.246 -10.322 24.739 1.00 93.56 100 GLU A N 1
ATOM 852 C CA . GLU A 1 100 ? 3.844 -8.985 24.754 1.00 93.56 100 GLU A CA 1
ATOM 853 C C . GLU A 1 100 ? 5.372 -9.018 24.846 1.00 93.56 100 GLU A C 1
ATOM 855 O O . GLU A 1 100 ? 6.023 -8.167 24.243 1.00 93.56 100 GLU A O 1
ATOM 860 N N . LYS A 1 101 ? 5.958 -9.969 25.584 1.00 96.44 101 LYS A N 1
ATOM 861 C CA . LYS A 1 101 ? 7.414 -10.147 25.631 1.00 96.44 101 LYS A CA 1
ATOM 862 C C . LYS A 1 101 ? 7.958 -10.577 24.267 1.00 96.44 101 LYS A C 1
ATOM 864 O O . LYS A 1 101 ? 8.861 -9.921 23.754 1.00 96.44 101 LYS A O 1
ATOM 869 N N . ASN A 1 102 ? 7.370 -11.609 23.663 1.00 93.00 102 ASN A N 1
ATOM 870 C CA . ASN A 1 102 ? 7.805 -12.131 22.366 1.00 93.00 102 ASN A CA 1
ATOM 871 C C . ASN A 1 102 ? 7.717 -11.057 21.264 1.00 93.00 102 ASN A C 1
ATOM 873 O O . ASN A 1 102 ? 8.674 -10.868 20.520 1.00 93.00 102 ASN A O 1
ATOM 877 N N . LEU A 1 103 ? 6.624 -10.284 21.219 1.00 92.69 103 LEU A N 1
ATOM 878 C CA . LEU A 1 103 ? 6.455 -9.183 20.260 1.00 92.69 103 LEU A CA 1
ATOM 879 C C . LEU A 1 103 ? 7.481 -8.053 20.452 1.00 92.69 103 LEU A C 1
ATOM 881 O O . LEU A 1 103 ? 7.892 -7.427 19.479 1.00 92.69 103 LEU A O 1
ATOM 885 N N . ARG A 1 104 ? 7.925 -7.774 21.687 1.00 94.50 104 ARG A N 1
ATOM 886 C CA . ARG A 1 104 ? 9.001 -6.793 21.942 1.00 94.50 104 ARG A CA 1
ATOM 887 C C . ARG A 1 104 ? 10.356 -7.302 21.446 1.00 94.50 104 ARG A C 1
ATOM 889 O O . ARG A 1 104 ? 11.147 -6.503 20.954 1.00 94.50 104 ARG A O 1
ATOM 896 N N . GLU A 1 105 ? 10.609 -8.604 21.561 1.00 95.44 105 GLU A N 1
ATOM 897 C CA . GLU A 1 105 ? 11.835 -9.253 21.078 1.00 95.44 105 GLU A CA 1
ATOM 898 C C . GLU A 1 105 ? 11.867 -9.305 19.538 1.00 95.44 105 GLU A C 1
ATOM 900 O O . GLU A 1 105 ? 12.865 -8.906 18.942 1.00 95.44 105 GLU A O 1
ATOM 905 N N . GLU A 1 106 ? 10.755 -9.660 18.888 1.00 94.12 106 GLU A N 1
ATOM 906 C CA . GLU A 1 106 ? 10.587 -9.627 17.424 1.00 94.12 106 GLU A CA 1
ATOM 907 C C . GLU A 1 106 ? 10.731 -8.202 16.852 1.00 94.12 106 GLU A C 1
ATOM 909 O O . GLU A 1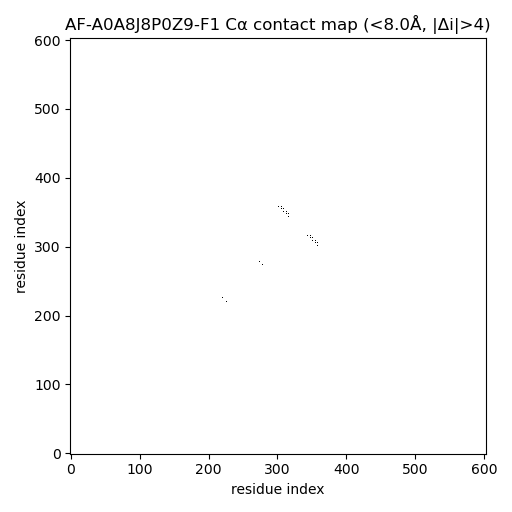 106 ? 11.488 -7.972 15.909 1.00 94.12 106 GLU A O 1
ATOM 914 N N . VAL A 1 107 ? 10.083 -7.204 17.469 1.00 91.56 107 VAL A N 1
ATOM 915 C CA . VAL A 1 107 ? 10.215 -5.789 17.069 1.00 91.56 107 VAL A CA 1
ATOM 916 C C . VAL A 1 107 ? 11.643 -5.265 17.249 1.00 91.56 107 VAL A C 1
ATOM 918 O O . VAL A 1 107 ? 12.038 -4.355 16.518 1.00 91.56 107 VAL A O 1
ATOM 921 N N . GLN A 1 108 ? 12.431 -5.808 18.184 1.00 93.75 108 GLN A N 1
ATOM 922 C CA . GLN A 1 108 ? 13.843 -5.444 18.303 1.00 93.75 108 GLN A CA 1
ATOM 923 C C . GLN A 1 108 ? 14.696 -6.117 17.220 1.00 93.75 108 GLN A C 1
ATOM 925 O O . GLN A 1 108 ? 15.447 -5.416 16.549 1.00 93.75 108 GLN A O 1
ATOM 930 N N . GLN A 1 109 ? 14.507 -7.414 16.956 1.00 92.81 109 GLN A N 1
ATOM 931 C CA . GLN A 1 109 ? 15.206 -8.121 15.871 1.00 92.81 109 GLN A CA 1
ATOM 932 C C . GLN A 1 109 ? 15.001 -7.423 14.514 1.00 92.81 109 GLN A C 1
ATOM 934 O O . GLN A 1 109 ? 15.967 -7.131 13.814 1.00 92.81 109 GLN A O 1
ATOM 939 N N . LEU A 1 110 ? 13.762 -7.033 14.192 1.00 92.69 110 LEU A N 1
ATOM 940 C CA . LEU A 1 110 ? 13.438 -6.297 12.962 1.00 92.69 110 LEU A CA 1
ATOM 941 C C . LEU A 1 110 ? 14.061 -4.887 12.892 1.00 92.69 110 LEU A C 1
ATOM 943 O O . LEU A 1 110 ? 14.229 -4.342 11.799 1.00 92.69 110 LEU A O 1
ATOM 947 N N . ARG A 1 111 ? 14.412 -4.269 14.029 1.00 93.00 111 ARG A N 1
ATOM 948 C CA . ARG A 1 111 ? 15.165 -2.999 14.058 1.00 93.00 111 ARG A CA 1
ATOM 949 C C . ARG A 1 111 ? 16.645 -3.228 13.790 1.00 93.00 111 ARG A C 1
ATOM 951 O O . ARG A 1 111 ? 17.217 -2.489 12.991 1.00 93.00 111 ARG A O 1
ATOM 958 N N . ASP A 1 112 ? 17.219 -4.252 14.409 1.00 94.25 112 ASP A N 1
ATOM 959 C CA . ASP A 1 112 ? 18.629 -4.613 14.264 1.00 94.25 112 ASP A CA 1
ATOM 960 C C . ASP A 1 112 ? 18.921 -5.045 12.808 1.00 94.25 112 ASP A C 1
ATOM 962 O O . ASP A 1 112 ? 19.869 -4.565 12.183 1.00 94.25 112 ASP A O 1
ATOM 966 N N . GLU A 1 113 ? 18.037 -5.847 12.199 1.00 94.00 113 GLU A N 1
ATOM 967 C CA . GLU A 1 113 ? 18.086 -6.198 10.770 1.00 94.00 113 GLU A CA 1
ATOM 968 C C . GLU A 1 113 ? 17.958 -4.973 9.847 1.00 94.00 113 GLU A C 1
ATOM 970 O O . GLU A 1 113 ? 18.673 -4.855 8.846 1.00 94.00 113 GLU A O 1
ATOM 975 N N . LEU A 1 114 ? 17.071 -4.028 10.180 1.00 92.81 114 LEU A N 1
ATOM 976 C CA . LEU A 1 114 ? 16.900 -2.787 9.423 1.00 92.81 114 LEU A CA 1
ATOM 977 C C . LEU A 1 114 ? 18.138 -1.878 9.517 1.00 92.81 114 LEU A C 1
ATOM 979 O O . LEU A 1 114 ? 18.447 -1.169 8.557 1.00 92.81 114 LEU A O 1
ATOM 983 N N . GLU A 1 115 ? 18.850 -1.876 10.644 1.00 94.75 115 GLU A N 1
ATOM 984 C CA . GLU A 1 115 ? 20.101 -1.132 10.818 1.00 94.75 115 GLU A CA 1
ATOM 985 C C . GLU A 1 115 ? 21.250 -1.760 10.014 1.00 94.75 115 GLU A C 1
ATOM 987 O O . GLU A 1 115 ? 21.882 -1.061 9.217 1.00 94.75 115 GLU A O 1
ATOM 992 N N . LEU A 1 116 ? 21.416 -3.086 10.078 1.00 94.19 116 LEU A N 1
ATOM 993 C CA . LEU A 1 116 ? 22.356 -3.835 9.229 1.00 94.19 116 LEU A CA 1
ATOM 994 C C . LEU A 1 116 ? 22.080 -3.627 7.727 1.00 94.19 116 LEU A C 1
ATOM 996 O O . LEU A 1 116 ? 23.005 -3.456 6.928 1.00 94.19 116 LEU A O 1
ATOM 1000 N N . SER A 1 117 ? 20.806 -3.588 7.325 1.00 92.19 117 SER A N 1
ATOM 1001 C CA . SER A 1 117 ? 20.411 -3.311 5.938 1.00 92.19 117 SER A CA 1
ATOM 1002 C C . SER A 1 117 ? 20.770 -1.881 5.502 1.00 92.19 117 SER A C 1
ATOM 1004 O O . SER A 1 117 ? 21.280 -1.679 4.397 1.00 92.19 117 SER A O 1
ATOM 1006 N N . LYS A 1 118 ? 20.597 -0.881 6.381 1.00 93.12 118 LYS A N 1
ATOM 1007 C CA . LYS A 1 118 ? 21.024 0.506 6.118 1.00 93.12 118 LYS A CA 1
ATOM 1008 C C . LYS A 1 118 ? 22.540 0.617 5.972 1.00 93.12 118 LYS A C 1
ATOM 1010 O O . LYS A 1 118 ? 22.998 1.289 5.049 1.00 93.12 118 LYS A O 1
ATOM 1015 N N . GLU A 1 119 ? 23.317 -0.037 6.837 1.00 94.25 119 GLU A N 1
ATOM 1016 C CA . GLU A 1 119 ? 24.780 -0.047 6.726 1.00 94.25 119 GLU A CA 1
ATOM 1017 C C . GLU A 1 119 ? 25.226 -0.673 5.396 1.00 94.25 119 GLU A C 1
ATOM 1019 O O . GLU A 1 119 ? 26.017 -0.075 4.662 1.00 94.25 119 GLU A O 1
ATOM 1024 N N . LYS A 1 120 ? 24.645 -1.819 5.021 1.00 94.25 120 LYS A N 1
ATOM 1025 C CA . LYS A 1 120 ? 24.914 -2.485 3.739 1.00 94.25 120 LYS A CA 1
ATOM 1026 C C . LYS A 1 120 ? 24.619 -1.584 2.534 1.00 94.25 120 LYS A C 1
ATOM 1028 O O . LYS A 1 120 ? 25.441 -1.514 1.620 1.00 94.25 120 LYS A O 1
ATOM 1033 N N . ILE A 1 121 ? 23.503 -0.850 2.546 1.00 91.19 121 ILE A N 1
ATOM 1034 C CA . ILE A 1 121 ? 23.163 0.123 1.493 1.00 91.19 121 ILE A CA 1
ATOM 1035 C C . ILE A 1 121 ? 24.192 1.265 1.448 1.00 91.19 121 ILE A C 1
ATOM 1037 O O . ILE A 1 121 ? 24.652 1.629 0.366 1.00 91.19 121 ILE A O 1
ATOM 1041 N N . GLN A 1 122 ? 24.618 1.801 2.597 1.00 91.62 122 GLN A N 1
ATOM 1042 C CA . GLN A 1 122 ? 25.657 2.839 2.640 1.00 91.62 122 GLN A CA 1
ATOM 1043 C C . GLN A 1 122 ? 27.020 2.340 2.137 1.00 91.62 122 GLN A C 1
ATOM 1045 O O . GLN A 1 122 ? 27.761 3.108 1.523 1.00 91.62 122 GLN A O 1
ATOM 1050 N N . LEU A 1 123 ? 27.375 1.076 2.390 1.00 92.88 123 LEU A N 1
ATOM 1051 C CA . LEU A 1 123 ? 28.587 0.461 1.844 1.00 92.88 123 LEU A CA 1
ATOM 1052 C C . LEU A 1 123 ? 28.499 0.342 0.317 1.00 92.88 123 LEU A C 1
ATOM 1054 O O . LEU A 1 123 ? 29.403 0.810 -0.371 1.00 92.88 123 LEU A O 1
ATOM 1058 N N . GLN A 1 124 ? 27.379 -0.150 -0.220 1.00 91.50 124 GLN A N 1
ATOM 1059 C CA . GLN A 1 124 ? 27.153 -0.224 -1.669 1.00 91.50 124 GLN A CA 1
ATOM 1060 C C . GLN A 1 124 ? 27.175 1.161 -2.341 1.00 91.50 124 GLN A C 1
ATOM 1062 O O . GLN A 1 124 ? 27.772 1.319 -3.403 1.00 91.50 124 GLN A O 1
ATOM 1067 N N . GLN A 1 125 ? 26.611 2.195 -1.709 1.00 90.06 125 GLN A N 1
ATOM 1068 C CA . GLN A 1 125 ? 26.705 3.580 -2.195 1.00 90.06 125 GLN A CA 1
ATOM 1069 C C . GLN A 1 125 ? 28.158 4.092 -2.220 1.00 90.06 125 GLN A C 1
ATOM 1071 O O . GLN A 1 125 ? 28.567 4.734 -3.189 1.00 90.06 125 GLN A O 1
ATOM 1076 N N . LYS A 1 126 ? 28.966 3.770 -1.199 1.00 92.56 126 LYS A N 1
ATOM 1077 C CA . LYS A 1 126 ? 30.405 4.101 -1.159 1.00 92.56 126 LYS A CA 1
ATOM 1078 C C . LYS A 1 126 ? 31.207 3.342 -2.226 1.00 92.56 126 LYS A C 1
ATOM 1080 O O . LYS A 1 126 ? 32.191 3.879 -2.728 1.00 92.56 126 LYS A O 1
ATOM 1085 N N . GLU A 1 127 ? 30.809 2.123 -2.588 1.00 92.00 127 GLU A N 1
ATOM 1086 C CA . GLU A 1 127 ? 31.426 1.359 -3.681 1.00 92.00 127 GLU A CA 1
ATOM 1087 C C . GLU A 1 127 ? 31.039 1.901 -5.062 1.00 92.00 127 GLU A C 1
ATOM 1089 O O . GLU A 1 127 ? 31.922 2.110 -5.892 1.00 92.00 127 GLU A O 1
ATOM 1094 N N . LEU A 1 128 ? 29.766 2.236 -5.292 1.00 88.44 128 LEU A N 1
ATOM 1095 C CA . LEU A 1 128 ? 29.319 2.886 -6.530 1.00 88.44 128 LEU A CA 1
ATOM 1096 C C . LEU A 1 128 ? 30.053 4.217 -6.759 1.00 88.44 128 LEU A C 1
ATOM 1098 O O . LEU A 1 128 ? 30.635 4.415 -7.824 1.00 88.44 128 LEU A O 1
ATOM 1102 N N . ALA A 1 129 ? 30.156 5.067 -5.731 1.00 87.69 129 ALA A N 1
ATOM 1103 C CA . ALA A 1 129 ? 30.912 6.321 -5.797 1.00 87.69 129 ALA A CA 1
ATOM 1104 C C . ALA A 1 129 ? 32.424 6.125 -6.054 1.00 87.69 129 ALA A C 1
ATOM 1106 O O . ALA A 1 129 ? 33.085 7.011 -6.597 1.00 87.69 129 ALA A O 1
ATOM 1107 N N . ARG A 1 130 ? 32.994 4.962 -5.697 1.00 88.38 130 ARG A N 1
ATOM 1108 C CA . ARG A 1 130 ? 34.376 4.583 -6.053 1.00 88.38 130 ARG A CA 1
ATOM 1109 C C . ARG A 1 130 ? 34.507 4.093 -7.496 1.00 88.38 130 ARG A C 1
ATOM 1111 O O . ARG A 1 130 ? 35.585 4.243 -8.065 1.00 88.38 130 ARG A O 1
ATOM 1118 N N . LEU A 1 131 ? 33.454 3.517 -8.078 1.00 90.12 131 LEU A N 1
ATOM 1119 C CA . LEU A 1 131 ? 33.427 2.996 -9.452 1.00 90.12 131 LEU A CA 1
ATOM 1120 C C . LEU A 1 131 ? 33.079 4.069 -10.498 1.00 90.12 131 LEU A C 1
ATOM 1122 O O . LEU A 1 131 ? 33.586 4.005 -11.617 1.00 90.12 131 LEU A O 1
ATOM 1126 N N . GLU A 1 132 ? 32.298 5.085 -10.128 1.00 89.81 132 GLU A N 1
ATOM 1127 C CA . GLU A 1 132 ? 31.943 6.258 -10.946 1.00 89.81 132 GLU A CA 1
ATOM 1128 C C . GLU A 1 132 ? 33.129 6.857 -11.754 1.00 89.81 132 GLU A C 1
ATOM 1130 O O . GLU A 1 132 ? 33.020 6.966 -12.980 1.00 89.81 132 GLU A O 1
ATOM 1135 N N . PRO A 1 133 ? 34.310 7.166 -11.164 1.00 87.44 133 PRO A N 1
ATOM 1136 C CA . PRO A 1 133 ? 35.452 7.681 -11.930 1.00 87.44 133 PRO A CA 1
ATOM 1137 C C . PRO A 1 133 ? 36.078 6.657 -12.892 1.00 87.44 133 PRO A C 1
ATOM 1139 O O . PRO A 1 133 ? 36.692 7.058 -13.881 1.00 87.44 133 PRO A O 1
ATOM 1142 N N . TYR A 1 134 ? 35.938 5.349 -12.646 1.00 91.56 134 TYR A N 1
ATOM 1143 C CA . TYR A 1 134 ? 36.388 4.315 -13.589 1.00 91.56 134 TYR A CA 1
ATOM 1144 C C . TYR A 1 134 ? 35.422 4.183 -14.768 1.00 91.56 134 TYR A C 1
ATOM 1146 O O . TYR A 1 134 ? 35.879 4.062 -15.903 1.00 91.56 134 TYR A O 1
ATOM 1154 N N . LYS A 1 135 ? 34.108 4.288 -14.523 1.00 91.44 135 LYS A N 1
ATOM 1155 C CA . LYS A 1 135 ? 33.085 4.366 -15.575 1.00 91.44 135 LYS A CA 1
ATOM 1156 C C . LYS A 1 135 ? 33.347 5.564 -16.492 1.00 91.44 135 LYS A C 1
ATOM 1158 O O . LYS A 1 135 ? 33.518 5.365 -17.692 1.00 91.44 135 LYS A O 1
ATOM 1163 N N . LYS A 1 136 ? 33.532 6.763 -15.924 1.00 91.06 136 LYS A N 1
ATOM 1164 C CA . LYS A 1 136 ? 33.849 7.977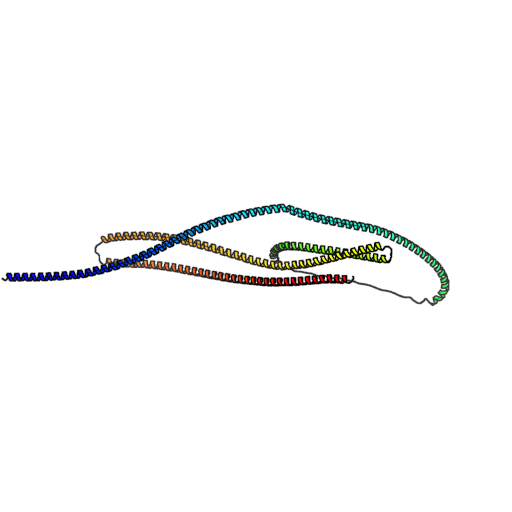 -16.696 1.00 91.06 136 LYS A CA 1
ATOM 1165 C C . LYS A 1 136 ? 35.135 7.835 -17.523 1.00 91.06 136 LYS A C 1
ATOM 1167 O O . LYS A 1 136 ? 35.135 8.162 -18.703 1.00 91.06 136 LYS A O 1
ATOM 1172 N N . ARG A 1 137 ? 36.209 7.269 -16.955 1.00 91.44 137 ARG A N 1
ATOM 1173 C CA . ARG A 1 137 ? 37.452 6.975 -17.702 1.00 91.44 137 ARG A CA 1
ATOM 1174 C C . ARG A 1 137 ? 37.266 5.939 -18.811 1.00 91.44 137 ARG A C 1
ATOM 1176 O O . ARG A 1 137 ? 37.958 6.007 -19.824 1.00 91.44 137 ARG A O 1
ATOM 1183 N N . SER A 1 138 ? 36.367 4.972 -18.632 1.00 90.75 138 SER A N 1
ATOM 1184 C CA . SER A 1 138 ? 36.039 3.994 -19.673 1.00 90.75 138 SER A CA 1
ATOM 1185 C C . SER A 1 138 ? 35.248 4.625 -20.820 1.00 90.75 138 SER A C 1
ATOM 1187 O O . SER A 1 138 ? 35.460 4.253 -21.970 1.00 90.75 138 SER A O 1
ATOM 1189 N N . GLU A 1 139 ? 34.369 5.583 -20.520 1.00 91.69 139 GLU A N 1
ATOM 1190 C CA . GLU A 1 139 ? 33.624 6.382 -21.503 1.00 91.69 139 GLU A CA 1
ATOM 1191 C C . GLU A 1 139 ? 34.567 7.332 -22.263 1.00 91.69 139 GLU A C 1
ATOM 1193 O O . GLU A 1 139 ? 34.587 7.325 -23.491 1.00 91.69 139 GLU A O 1
ATOM 1198 N N . GLU A 1 140 ? 35.446 8.052 -21.557 1.00 92.56 140 GLU A N 1
ATOM 1199 C CA . GLU A 1 140 ? 36.513 8.878 -22.148 1.00 92.56 140 GLU A CA 1
ATOM 1200 C C . GLU A 1 140 ? 37.433 8.053 -23.069 1.00 92.56 140 GLU A C 1
ATOM 1202 O O . GLU A 1 140 ? 37.732 8.461 -24.190 1.00 92.56 140 GLU A O 1
ATOM 1207 N N . MET A 1 141 ? 37.847 6.853 -22.642 1.00 93.06 141 MET A N 1
ATOM 1208 C CA . MET A 1 141 ? 38.678 5.962 -23.459 1.00 93.06 141 MET A CA 1
ATOM 1209 C C . MET A 1 141 ? 37.914 5.325 -24.633 1.00 93.06 141 MET A C 1
ATOM 1211 O O . MET A 1 141 ? 38.540 4.950 -25.626 1.00 93.06 141 MET A O 1
ATOM 1215 N N . ALA A 1 142 ? 36.588 5.191 -24.549 1.00 91.12 142 ALA A N 1
ATOM 1216 C CA . ALA A 1 142 ? 35.765 4.775 -25.681 1.00 91.12 142 ALA A CA 1
ATOM 1217 C C . ALA A 1 142 ? 35.678 5.891 -26.734 1.00 91.12 142 ALA A C 1
ATOM 1219 O O . ALA A 1 142 ? 35.891 5.607 -27.911 1.00 91.12 142 ALA A O 1
ATOM 1220 N N . GLN A 1 143 ? 35.479 7.147 -26.312 1.00 93.44 143 GLN A N 1
ATOM 1221 C CA . GLN A 1 143 ? 35.474 8.305 -27.212 1.00 93.44 143 GLN A CA 1
ATOM 1222 C C . GLN A 1 143 ? 36.819 8.463 -27.932 1.00 93.44 143 GLN A C 1
ATOM 1224 O O . GLN A 1 143 ? 36.852 8.469 -29.156 1.00 93.44 143 GLN A O 1
ATOM 1229 N N . ILE A 1 144 ? 37.940 8.440 -27.199 1.00 92.75 144 ILE A N 1
ATOM 1230 C CA . ILE A 1 144 ? 39.290 8.541 -27.788 1.00 92.75 144 ILE A CA 1
ATOM 1231 C C . ILE A 1 144 ? 39.546 7.433 -28.832 1.00 92.75 144 ILE A C 1
ATOM 1233 O O . ILE A 1 144 ? 40.265 7.650 -29.806 1.00 92.75 144 ILE A O 1
ATOM 1237 N N . LYS A 1 145 ? 38.951 6.242 -28.669 1.00 93.69 145 LYS A N 1
ATOM 1238 C CA . LYS A 1 145 ? 39.032 5.147 -29.655 1.00 93.69 145 LYS A CA 1
ATOM 1239 C C . LYS A 1 145 ? 38.119 5.339 -30.870 1.00 93.69 145 LYS A C 1
ATOM 1241 O O . LYS A 1 145 ? 38.413 4.748 -31.906 1.00 93.69 145 LYS A O 1
ATOM 1246 N N . ALA A 1 146 ? 37.037 6.107 -30.759 1.00 92.75 146 ALA A N 1
ATOM 1247 C CA . ALA A 1 146 ? 36.236 6.533 -31.905 1.00 92.75 146 ALA A CA 1
ATOM 1248 C C . ALA A 1 146 ? 36.984 7.623 -32.686 1.00 92.75 146 ALA A C 1
ATOM 1250 O O . ALA A 1 146 ? 37.282 7.421 -33.860 1.00 92.75 146 ALA A O 1
ATOM 1251 N N . ASP A 1 147 ? 37.425 8.682 -31.998 1.00 93.44 147 ASP A N 1
ATOM 1252 C CA . ASP A 1 147 ? 38.184 9.798 -32.581 1.00 93.44 147 ASP A CA 1
ATOM 1253 C C . ASP A 1 147 ? 39.424 9.301 -33.354 1.00 93.44 147 ASP A C 1
ATOM 1255 O O . ASP A 1 147 ? 39.716 9.766 -34.458 1.00 93.44 147 ASP A O 1
ATOM 1259 N N . LEU A 1 148 ? 40.138 8.304 -32.805 1.00 92.81 148 LEU A N 1
ATOM 1260 C CA . LEU A 1 148 ? 41.278 7.658 -33.463 1.00 92.81 148 LEU A CA 1
ATOM 1261 C C . LEU A 1 148 ? 40.882 6.981 -34.787 1.00 92.81 148 LEU A C 1
ATOM 1263 O O . LEU A 1 148 ? 41.567 7.173 -35.788 1.00 92.81 148 LEU A O 1
ATOM 1267 N N . ARG A 1 149 ? 39.781 6.217 -34.810 1.00 93.50 149 ARG A N 1
ATOM 1268 C CA . ARG A 1 149 ? 39.302 5.504 -36.010 1.00 93.50 149 ARG A CA 1
ATOM 1269 C C . ARG A 1 149 ? 38.840 6.460 -37.101 1.00 93.50 149 ARG A C 1
ATOM 1271 O O . ARG A 1 149 ? 39.075 6.195 -38.280 1.00 93.50 149 ARG A O 1
ATOM 1278 N N . ASP A 1 150 ? 38.224 7.574 -36.723 1.00 92.31 150 ASP A N 1
ATOM 1279 C CA . ASP A 1 150 ? 37.822 8.615 -37.668 1.00 92.31 150 ASP A CA 1
ATOM 1280 C C . ASP A 1 150 ? 39.061 9.291 -38.278 1.00 92.31 150 ASP A C 1
ATOM 1282 O O . ASP A 1 150 ? 39.143 9.453 -39.499 1.00 92.31 150 ASP A O 1
ATOM 1286 N N . CYS A 1 151 ? 40.088 9.569 -37.464 1.00 91.94 151 CYS A N 1
ATOM 1287 C CA . CYS A 1 151 ? 41.386 10.053 -37.943 1.00 91.94 151 CYS A CA 1
ATOM 1288 C C . CYS A 1 151 ? 42.095 9.039 -38.861 1.00 91.94 151 CYS A C 1
ATOM 1290 O O . CYS A 1 151 ? 42.647 9.426 -39.891 1.00 91.94 151 CYS A O 1
ATOM 1292 N N . GLU A 1 152 ? 42.079 7.745 -38.528 1.00 92.62 152 GLU A N 1
ATOM 1293 C CA . GLU A 1 152 ? 42.630 6.666 -39.364 1.00 92.62 152 GLU A CA 1
ATOM 1294 C C . GLU A 1 152 ? 41.888 6.563 -40.707 1.00 92.62 152 GLU A C 1
ATOM 1296 O O . GLU A 1 152 ? 42.523 6.499 -41.762 1.00 92.62 152 GLU A O 1
ATOM 1301 N N . THR A 1 153 ? 40.556 6.643 -40.686 1.00 93.12 153 THR A N 1
ATOM 1302 C CA . THR A 1 153 ? 39.694 6.619 -41.880 1.00 93.12 153 THR A CA 1
ATOM 1303 C C . THR A 1 153 ? 39.932 7.840 -42.771 1.00 93.12 153 THR A C 1
ATOM 1305 O O . THR A 1 153 ? 40.059 7.707 -43.989 1.00 93.12 153 THR A O 1
ATOM 1308 N N . GLN A 1 154 ? 40.065 9.034 -42.186 1.00 92.38 154 GLN A N 1
ATOM 1309 C CA . GLN A 1 154 ? 40.416 10.247 -42.927 1.00 92.38 154 GLN A CA 1
ATOM 1310 C C . GLN A 1 154 ? 41.828 10.154 -43.531 1.00 92.38 154 GLN A C 1
ATOM 1312 O O . GLN A 1 154 ? 42.045 10.572 -44.667 1.00 92.38 154 GLN A O 1
ATOM 1317 N N . ASN A 1 155 ? 42.784 9.565 -42.809 1.00 91.19 155 ASN A N 1
ATOM 1318 C CA . ASN A 1 155 ? 44.154 9.356 -43.280 1.00 91.19 155 ASN A CA 1
ATOM 1319 C C . ASN A 1 155 ? 44.220 8.353 -44.451 1.00 91.19 155 ASN A C 1
ATOM 1321 O O . ASN A 1 155 ? 45.028 8.535 -45.361 1.00 91.19 155 ASN A O 1
ATOM 1325 N N . LEU A 1 156 ? 43.359 7.328 -44.459 1.00 93.44 156 LEU A N 1
ATOM 1326 C CA . LEU A 1 156 ? 43.190 6.415 -45.596 1.00 93.44 156 LEU A CA 1
ATOM 1327 C C . LEU A 1 156 ? 42.625 7.142 -46.824 1.00 93.44 156 LEU A C 1
ATOM 1329 O O . LEU A 1 156 ? 43.275 7.120 -47.867 1.00 93.44 156 LEU A O 1
ATOM 1333 N N . ARG A 1 157 ? 41.514 7.879 -46.683 1.00 91.75 157 ARG A N 1
ATOM 1334 C CA . ARG A 1 157 ? 40.932 8.677 -47.783 1.00 91.75 157 ARG A CA 1
ATOM 1335 C C . ARG A 1 157 ? 41.945 9.653 -48.387 1.00 91.75 157 ARG A C 1
ATOM 1337 O O . ARG A 1 157 ? 42.155 9.655 -49.591 1.00 91.75 157 ARG A O 1
ATOM 1344 N N . LEU A 1 158 ? 42.686 10.386 -47.551 1.00 91.62 158 LEU A N 1
ATOM 1345 C CA . LEU A 1 158 ? 43.727 11.310 -48.019 1.00 91.62 158 LEU A CA 1
ATOM 1346 C C . LEU A 1 158 ? 44.882 10.610 -48.766 1.00 91.62 158 LEU A C 1
ATOM 1348 O O . LEU A 1 158 ? 45.508 11.224 -49.629 1.00 91.62 158 LEU A O 1
ATOM 1352 N N . LYS A 1 159 ? 45.182 9.336 -48.476 1.00 93.62 159 LYS A N 1
ATOM 1353 C CA . LYS A 1 159 ? 46.151 8.540 -49.257 1.00 93.62 159 LYS A CA 1
ATOM 1354 C C . LYS A 1 159 ? 45.577 8.106 -50.605 1.00 93.62 159 LYS A C 1
ATOM 1356 O O . LYS A 1 159 ? 46.316 8.085 -51.590 1.00 93.62 159 LYS A O 1
ATOM 1361 N N . GLU A 1 160 ? 44.291 7.777 -50.654 1.00 91.25 160 GLU A N 1
ATOM 1362 C CA . GLU A 1 160 ? 43.570 7.442 -51.885 1.00 91.25 160 GLU A CA 1
ATOM 1363 C C . GLU A 1 160 ? 43.473 8.670 -52.803 1.00 91.25 160 GLU A C 1
ATOM 1365 O O . GLU A 1 160 ? 43.910 8.590 -53.951 1.00 91.25 160 GLU A O 1
ATOM 1370 N N . ASP A 1 161 ? 43.066 9.827 -52.271 1.00 91.69 161 ASP A N 1
ATOM 1371 C CA . ASP A 1 161 ? 43.056 11.124 -52.964 1.00 91.69 161 ASP A CA 1
ATOM 1372 C C . ASP A 1 161 ? 44.440 11.471 -53.533 1.00 91.69 161 ASP A C 1
ATOM 1374 O O . ASP A 1 161 ? 44.584 11.803 -54.710 1.00 91.69 161 ASP A O 1
ATOM 1378 N N . VAL A 1 162 ? 45.502 11.336 -52.728 1.00 88.69 162 VAL A N 1
ATOM 1379 C CA . VAL A 1 162 ? 46.883 11.569 -53.183 1.00 88.69 162 VAL A CA 1
ATOM 1380 C C . VAL A 1 162 ? 47.308 10.563 -54.262 1.00 88.69 162 VAL A C 1
ATOM 1382 O O . VAL A 1 162 ? 48.050 10.937 -55.171 1.00 88.69 162 VAL A O 1
ATOM 1385 N N . SER A 1 163 ? 46.834 9.314 -54.222 1.00 90.69 163 SER A N 1
ATOM 1386 C CA . SER A 1 163 ? 47.088 8.324 -55.280 1.00 90.69 163 SER A CA 1
ATOM 1387 C C . SER A 1 163 ? 46.348 8.662 -56.580 1.00 90.69 163 SER A C 1
ATOM 1389 O O . SER A 1 163 ? 46.928 8.544 -57.662 1.00 90.69 163 SER A O 1
ATOM 1391 N N . LEU A 1 164 ? 45.100 9.132 -56.492 1.00 88.38 164 LEU A N 1
ATOM 1392 C CA . LEU A 1 164 ? 44.319 9.608 -57.637 1.00 88.38 164 LEU A CA 1
ATOM 1393 C C . LEU A 1 164 ? 44.982 10.833 -58.278 1.00 88.38 164 LEU A C 1
ATOM 1395 O O . LEU A 1 164 ? 45.309 10.791 -59.461 1.00 88.38 164 LEU A O 1
ATOM 1399 N N . LEU A 1 165 ? 45.323 11.855 -57.488 1.00 87.50 165 LEU A N 1
ATOM 1400 C CA . LEU A 1 165 ? 46.031 13.053 -57.956 1.00 87.50 165 LEU A CA 1
ATOM 1401 C C . LEU A 1 165 ? 47.409 12.733 -58.568 1.00 87.50 165 LEU A C 1
ATOM 1403 O O . LEU A 1 165 ? 47.858 13.418 -59.488 1.00 87.50 165 LEU A O 1
ATOM 1407 N N . GLN A 1 166 ? 48.098 11.684 -58.103 1.00 87.56 166 GLN A N 1
ATOM 1408 C CA . GLN A 1 166 ? 49.338 11.207 -58.731 1.00 87.56 166 GLN A CA 1
ATOM 1409 C C . GLN A 1 166 ? 49.097 10.553 -60.100 1.00 87.56 166 GLN A C 1
ATOM 1411 O O . GLN A 1 166 ? 49.891 10.787 -61.014 1.00 87.56 166 GLN A O 1
ATOM 1416 N N . LYS A 1 167 ? 48.008 9.790 -60.267 1.00 86.88 167 LYS A N 1
ATOM 1417 C CA . LYS A 1 167 ? 47.593 9.219 -61.562 1.00 86.88 167 LYS A CA 1
ATOM 1418 C C . LYS A 1 167 ? 47.152 10.316 -62.530 1.00 86.88 167 LYS A C 1
ATOM 1420 O O . LYS A 1 167 ? 47.660 10.377 -63.642 1.00 86.88 167 LYS A O 1
ATOM 1425 N N . GLU A 1 168 ? 46.312 11.252 -62.094 1.00 85.38 168 GLU A N 1
ATOM 1426 C CA . GLU A 1 168 ? 45.917 12.415 -62.901 1.00 85.38 168 GLU A CA 1
ATOM 1427 C C . GLU A 1 168 ? 47.134 13.236 -63.346 1.00 85.38 168 GLU A C 1
ATOM 1429 O O . GLU A 1 168 ? 47.247 13.605 -64.513 1.00 85.38 168 GLU A O 1
ATOM 1434 N N . LYS A 1 169 ? 48.112 13.449 -62.458 1.00 85.75 169 LYS A N 1
ATOM 1435 C CA . LYS A 1 169 ? 49.381 14.116 -62.789 1.00 85.75 169 LYS A CA 1
ATOM 1436 C C . LYS A 1 169 ? 50.252 13.331 -63.782 1.00 85.75 169 LYS A C 1
ATOM 1438 O O . LYS A 1 169 ? 51.086 13.948 -64.448 1.00 85.75 169 LYS A O 1
ATOM 1443 N N . ALA A 1 170 ? 50.095 12.011 -63.894 1.00 84.25 170 ALA A N 1
ATOM 1444 C CA . ALA A 1 170 ? 50.702 11.219 -64.964 1.00 84.25 170 ALA A CA 1
ATOM 1445 C C . ALA A 1 170 ? 49.935 11.421 -66.282 1.00 84.25 170 ALA A C 1
ATOM 1447 O O . ALA A 1 170 ? 50.535 11.869 -67.258 1.00 84.25 170 ALA A O 1
ATOM 1448 N N . ASN A 1 171 ? 48.609 11.255 -66.269 1.00 84.75 171 ASN A N 1
ATOM 1449 C CA . ASN A 1 171 ? 47.739 11.473 -67.429 1.00 84.75 171 ASN A CA 1
ATOM 1450 C C . ASN A 1 171 ? 47.906 12.888 -68.021 1.00 84.75 171 ASN A C 1
ATOM 1452 O O . ASN A 1 171 ? 47.938 13.057 -69.234 1.00 84.75 171 ASN A O 1
ATOM 1456 N N . VAL A 1 172 ? 48.085 13.922 -67.190 1.00 83.25 172 VAL A N 1
ATOM 1457 C CA . VAL A 1 172 ? 48.346 15.305 -67.637 1.00 83.25 172 VAL A CA 1
ATOM 1458 C C . VAL A 1 172 ? 49.693 15.446 -68.362 1.00 83.25 172 VAL A C 1
ATOM 1460 O O . VAL A 1 172 ? 49.803 16.271 -69.269 1.00 83.25 172 VAL A O 1
ATOM 1463 N N . LYS A 1 173 ? 50.715 14.641 -68.032 1.00 82.94 173 LYS A N 1
ATOM 1464 C CA . LYS A 1 173 ? 51.961 14.599 -68.823 1.00 82.94 173 LYS A CA 1
ATOM 1465 C C . LYS A 1 173 ? 51.731 13.943 -70.179 1.00 82.94 173 LYS A C 1
ATOM 1467 O O . LYS A 1 173 ? 52.201 14.475 -71.177 1.00 82.94 173 LYS A O 1
ATOM 1472 N N . GLU A 1 174 ? 51.001 12.831 -70.210 1.00 82.06 174 GLU A N 1
ATOM 1473 C CA . GLU A 1 174 ? 50.677 12.103 -71.443 1.00 82.06 174 GLU A CA 1
ATOM 1474 C C . GLU A 1 174 ? 49.842 12.977 -72.390 1.00 82.06 174 GLU A C 1
ATOM 1476 O O . GLU A 1 174 ? 50.200 13.150 -73.555 1.00 82.06 174 GLU A O 1
ATOM 1481 N N . LEU A 1 175 ? 48.811 13.645 -71.860 1.00 81.50 175 LEU A N 1
ATOM 1482 C CA . LEU A 1 175 ? 48.024 14.656 -72.569 1.00 81.50 175 LEU A CA 1
ATOM 1483 C C . LEU A 1 175 ? 48.891 15.821 -73.062 1.00 81.50 175 LEU A C 1
ATOM 1485 O O . LEU A 1 175 ? 48.704 16.266 -74.190 1.00 81.50 175 LEU A O 1
ATOM 1489 N N . LYS A 1 176 ? 49.870 16.294 -72.276 1.00 86.25 176 LYS A N 1
ATOM 1490 C CA . LYS A 1 176 ? 50.809 17.332 -72.731 1.00 86.25 176 LYS A CA 1
ATOM 1491 C C . LYS A 1 176 ? 51.671 16.849 -73.902 1.00 86.25 176 LYS A C 1
ATOM 1493 O O . LYS A 1 176 ? 51.772 17.571 -74.886 1.00 86.25 176 LYS A O 1
ATOM 1498 N N . THR A 1 177 ? 52.209 15.628 -73.854 1.00 84.38 177 THR A N 1
ATOM 1499 C CA . THR A 1 177 ? 52.960 15.055 -74.989 1.00 84.38 177 THR A CA 1
ATOM 1500 C C . THR A 1 177 ? 52.076 14.790 -76.213 1.00 84.38 177 THR A C 1
ATOM 1502 O O . THR A 1 177 ? 52.531 14.952 -77.343 1.00 84.38 177 THR A O 1
ATOM 1505 N N . ALA A 1 178 ? 50.796 14.451 -76.020 1.00 81.75 178 ALA A N 1
ATOM 1506 C CA . ALA A 1 178 ? 49.831 14.318 -77.110 1.00 81.75 178 ALA A CA 1
ATOM 1507 C C . ALA A 1 178 ? 49.480 15.678 -77.742 1.00 81.75 178 ALA A C 1
ATOM 1509 O O . ALA A 1 178 ? 49.373 15.768 -78.963 1.00 81.75 178 ALA A O 1
ATOM 1510 N N . ILE A 1 179 ? 49.352 16.743 -76.939 1.00 81.25 179 ILE A N 1
ATOM 1511 C CA . ILE A 1 179 ? 49.179 18.118 -77.431 1.00 81.25 179 ILE A CA 1
ATOM 1512 C C . ILE A 1 179 ? 50.415 18.557 -78.220 1.00 81.25 179 ILE A C 1
ATOM 1514 O O . ILE A 1 179 ? 50.259 19.008 -79.346 1.00 81.25 179 ILE A O 1
ATOM 1518 N N . GLU A 1 180 ? 51.627 18.353 -77.698 1.00 85.56 180 GLU A N 1
ATOM 1519 C CA . GLU A 1 180 ? 52.880 18.692 -78.395 1.00 85.56 180 GLU A CA 1
ATOM 1520 C C . GLU A 1 180 ? 52.998 17.968 -79.751 1.00 85.56 180 GLU A C 1
ATOM 1522 O O . GLU A 1 180 ? 53.335 18.587 -80.761 1.00 85.56 180 GLU A O 1
ATOM 1527 N N . TYR A 1 181 ? 52.628 16.684 -79.813 1.00 86.94 181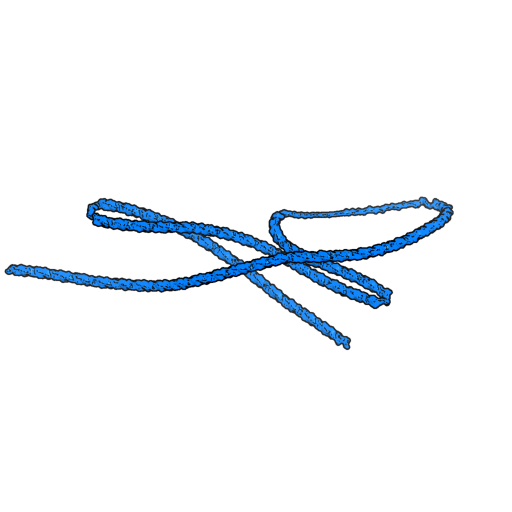 TYR A N 1
ATOM 1528 C CA . TYR A 1 181 ? 52.560 15.929 -81.069 1.00 86.94 181 TYR A CA 1
ATOM 1529 C C . TYR A 1 181 ? 51.489 16.468 -82.035 1.00 86.94 181 TYR A C 1
ATOM 1531 O O . TYR A 1 181 ? 51.740 16.594 -83.234 1.00 86.94 181 TYR A O 1
ATOM 1539 N N . LEU A 1 182 ? 50.295 16.812 -81.539 1.00 84.00 182 LEU A N 1
ATOM 1540 C CA . LEU A 1 182 ? 49.224 17.393 -82.357 1.00 84.00 182 LEU A CA 1
ATOM 1541 C C . LEU A 1 182 ? 49.570 18.804 -82.854 1.00 84.00 182 LEU A C 1
ATOM 1543 O O . LEU A 1 182 ? 49.212 19.149 -83.979 1.00 84.00 182 LEU A O 1
ATOM 1547 N N . GLU A 1 183 ? 50.294 19.602 -82.069 1.00 85.56 183 GLU A N 1
ATOM 1548 C CA . GLU A 1 183 ? 50.833 20.900 -82.482 1.00 85.56 183 GLU A CA 1
ATOM 1549 C C . GLU A 1 183 ? 51.901 20.740 -83.571 1.00 85.56 183 GLU A C 1
ATOM 1551 O O . GLU A 1 183 ? 51.877 21.489 -84.550 1.00 85.56 183 GLU A O 1
ATOM 1556 N N . GLU A 1 184 ? 52.773 19.727 -83.482 1.00 87.25 184 GLU A N 1
ATOM 1557 C CA . GLU A 1 184 ? 53.725 19.413 -84.554 1.00 87.25 184 GLU A CA 1
ATOM 1558 C C . GLU A 1 184 ? 53.004 18.959 -85.835 1.00 87.25 184 GLU A C 1
ATOM 1560 O O . GLU A 1 184 ? 53.275 19.485 -86.917 1.00 87.25 184 GLU A O 1
ATOM 1565 N N . GLN A 1 185 ? 52.025 18.051 -85.734 1.00 84.31 185 GLN A N 1
ATOM 1566 C CA . GLN A 1 185 ? 51.206 17.633 -86.881 1.00 84.31 185 GLN A CA 1
ATOM 1567 C C . GLN A 1 185 ? 50.447 18.817 -87.499 1.00 84.31 185 GLN A C 1
ATOM 1569 O O . GLN A 1 185 ? 50.403 18.949 -88.725 1.00 84.31 185 GLN A O 1
ATOM 1574 N N . LEU A 1 186 ? 49.909 19.727 -86.679 1.00 83.00 186 LEU A N 1
ATOM 1575 C CA . LEU A 1 186 ? 49.260 20.956 -87.136 1.00 83.00 186 LEU A CA 1
ATOM 1576 C C . LEU A 1 186 ? 50.255 21.898 -87.832 1.00 83.00 186 LEU A C 1
ATOM 1578 O O . LEU A 1 186 ? 49.908 22.498 -88.849 1.00 83.00 186 LEU A O 1
ATOM 1582 N N . ALA A 1 187 ? 51.484 22.028 -87.327 1.00 85.06 187 ALA A N 1
ATOM 1583 C CA . ALA A 1 187 ? 52.536 22.831 -87.948 1.00 85.06 187 ALA A CA 1
ATOM 1584 C C . ALA A 1 187 ? 52.979 22.241 -89.298 1.00 85.06 187 ALA A C 1
ATOM 1586 O O . ALA A 1 187 ? 53.057 22.966 -90.293 1.00 85.06 187 ALA A O 1
ATOM 1587 N N . GLN A 1 188 ? 53.174 20.920 -89.378 1.00 85.88 188 GLN A N 1
ATOM 1588 C CA . GLN A 1 188 ? 53.450 20.226 -90.637 1.00 85.88 188 GLN A CA 1
ATOM 1589 C C . GLN A 1 188 ? 52.283 20.360 -91.631 1.00 85.88 188 GLN A C 1
ATOM 1591 O O . GLN A 1 188 ? 52.511 20.565 -92.824 1.00 85.88 188 GLN A O 1
ATOM 1596 N N . ALA A 1 189 ? 51.033 20.269 -91.165 1.00 78.19 189 ALA A N 1
ATOM 1597 C CA . ALA A 1 189 ? 49.841 20.446 -91.994 1.00 78.19 189 ALA A CA 1
ATOM 1598 C C . ALA A 1 189 ? 49.701 21.888 -92.507 1.00 78.19 189 ALA A C 1
ATOM 1600 O O . ALA A 1 189 ? 49.430 22.078 -93.692 1.00 78.19 189 ALA A O 1
ATOM 1601 N N . LYS A 1 190 ? 49.958 22.898 -91.663 1.00 82.31 190 LYS A N 1
ATOM 1602 C CA . LYS A 1 190 ? 50.012 24.316 -92.062 1.00 82.31 190 LYS A CA 1
ATOM 1603 C C . LYS A 1 190 ? 51.110 24.567 -93.090 1.00 82.31 190 LYS A C 1
ATOM 1605 O O . LYS A 1 190 ? 50.815 25.121 -94.138 1.00 82.31 190 LYS A O 1
ATOM 1610 N N . SER A 1 191 ? 52.328 24.072 -92.867 1.00 83.06 191 SER A N 1
ATOM 1611 C CA . SER A 1 191 ? 53.432 24.212 -93.827 1.00 83.06 191 SER A CA 1
ATOM 1612 C C . SER A 1 191 ? 53.121 23.548 -95.181 1.00 83.06 191 SER A C 1
ATOM 1614 O O . SER A 1 191 ? 53.381 24.130 -96.236 1.00 83.06 191 SER A O 1
ATOM 1616 N N . LYS A 1 192 ? 52.475 22.371 -95.179 1.00 83.12 192 LYS A N 1
ATOM 1617 C CA . LYS A 1 192 ? 51.961 21.726 -96.403 1.00 83.12 192 LYS A CA 1
ATOM 1618 C C . LYS A 1 192 ? 50.861 22.563 -97.068 1.00 83.12 192 LYS A C 1
ATOM 1620 O O . LYS A 1 192 ? 50.898 22.733 -98.282 1.00 83.12 192 LYS A O 1
ATOM 1625 N N . ALA A 1 193 ? 49.920 23.114 -96.301 1.00 76.44 193 ALA A N 1
ATOM 1626 C CA . ALA A 1 193 ? 48.849 23.971 -96.810 1.00 76.44 193 ALA A CA 1
ATOM 1627 C C . ALA A 1 193 ? 49.380 25.291 -97.396 1.00 76.44 193 ALA A C 1
ATOM 1629 O O . ALA A 1 193 ? 48.950 25.681 -98.475 1.00 76.44 193 ALA A O 1
ATOM 1630 N N . GLU A 1 194 ? 50.362 25.931 -96.760 1.00 80.38 194 GLU A N 1
ATOM 1631 C CA . GLU A 1 194 ? 51.082 27.100 -97.280 1.00 80.38 194 GLU A CA 1
ATOM 1632 C C . GLU A 1 194 ? 51.865 26.754 -98.554 1.00 80.38 194 GLU A C 1
ATOM 1634 O O . GLU A 1 194 ? 51.844 27.517 -99.519 1.00 80.38 194 GLU A O 1
ATOM 1639 N N . GLY A 1 195 ? 52.500 25.578 -98.608 1.00 80.31 195 GLY A N 1
ATOM 1640 C CA . GLY A 1 195 ? 53.140 25.053 -99.815 1.00 80.31 195 GLY A CA 1
ATOM 1641 C C . GLY A 1 195 ? 52.148 24.861 -100.966 1.00 80.31 195 GLY A C 1
ATOM 1642 O O . GLY A 1 195 ? 52.390 25.339 -102.077 1.00 80.31 195 GLY A O 1
ATOM 1643 N N . PHE A 1 196 ? 50.992 24.246 -100.696 1.00 79.69 196 PHE A N 1
ATOM 1644 C CA . PHE A 1 196 ? 49.900 24.121 -101.662 1.00 79.69 196 PHE A CA 1
ATOM 1645 C C . PHE A 1 196 ? 49.284 25.476 -102.029 1.00 79.69 196 PHE A C 1
ATOM 1647 O O . PHE A 1 196 ? 48.929 25.666 -103.185 1.00 79.69 196 PHE A O 1
ATOM 1654 N N . GLN A 1 197 ? 49.213 26.444 -101.113 1.00 79.19 197 GLN A N 1
ATOM 1655 C CA . GLN A 1 197 ? 48.724 27.797 -101.388 1.00 79.19 197 GLN A CA 1
ATOM 1656 C C . GLN A 1 197 ? 49.715 28.587 -102.253 1.00 79.19 197 GLN A C 1
ATOM 1658 O O . GLN A 1 197 ? 49.298 29.272 -103.180 1.00 79.19 197 GLN A O 1
ATOM 1663 N N . GLN A 1 198 ? 51.026 28.449 -102.040 1.00 79.19 198 GLN A N 1
ATOM 1664 C CA . GLN A 1 198 ? 52.039 28.991 -102.952 1.00 79.19 198 GLN A CA 1
ATOM 1665 C C . GLN A 1 198 ? 52.007 28.293 -104.317 1.00 79.19 198 GLN A C 1
ATOM 1667 O O . GLN A 1 198 ? 52.207 28.942 -105.344 1.00 79.19 198 GLN A O 1
ATOM 1672 N N . GLN A 1 199 ? 51.746 26.984 -104.359 1.00 79.44 199 GLN A N 1
ATOM 1673 C CA . GLN A 1 199 ? 51.569 26.249 -105.610 1.00 79.44 199 GLN A CA 1
ATOM 1674 C C . GLN A 1 199 ? 50.292 26.686 -106.341 1.00 79.44 199 GLN A C 1
ATOM 1676 O O . GLN A 1 199 ? 50.347 26.896 -107.550 1.00 79.44 199 GLN A O 1
ATOM 1681 N N . ALA A 1 200 ? 49.193 26.909 -105.618 1.00 74.00 200 ALA A N 1
ATOM 1682 C CA . ALA A 1 200 ? 47.954 27.482 -106.130 1.00 74.00 200 ALA A CA 1
ATOM 1683 C C . ALA A 1 200 ? 48.192 28.900 -106.657 1.00 74.00 200 ALA A C 1
ATOM 1685 O O . ALA A 1 200 ? 47.909 29.138 -107.814 1.00 74.00 200 ALA A O 1
ATOM 1686 N N . LEU A 1 201 ? 48.855 29.792 -105.914 1.00 78.31 201 LEU A N 1
ATOM 1687 C CA . LEU A 1 201 ? 49.213 31.138 -106.389 1.00 78.31 201 LEU A CA 1
ATOM 1688 C C . LEU A 1 201 ? 50.138 31.120 -107.621 1.00 78.31 201 LEU A C 1
ATOM 1690 O O . LEU A 1 201 ? 50.028 31.982 -108.490 1.00 78.31 201 LEU A O 1
ATOM 1694 N N . ARG A 1 202 ? 51.035 30.132 -107.751 1.00 79.50 202 ARG A N 1
ATOM 1695 C CA . ARG A 1 202 ? 51.830 29.922 -108.980 1.00 79.50 202 ARG A CA 1
ATOM 1696 C C . ARG A 1 202 ? 50.980 29.393 -110.137 1.00 79.50 202 ARG A C 1
ATOM 1698 O O . ARG A 1 202 ? 51.258 29.737 -111.284 1.00 79.50 202 ARG A O 1
ATOM 1705 N N . LEU A 1 203 ? 49.977 28.563 -109.857 1.00 78.56 203 LEU A N 1
ATOM 1706 C CA . LEU A 1 203 ? 49.016 28.079 -110.847 1.00 78.56 203 LEU A CA 1
ATOM 1707 C C . LEU A 1 203 ? 48.029 29.176 -111.252 1.00 78.56 203 LEU A C 1
ATOM 1709 O O . LEU A 1 203 ? 47.794 29.300 -112.439 1.00 78.56 203 LEU A O 1
ATOM 1713 N N . ASP A 1 204 ? 47.564 30.023 -110.336 1.00 75.88 204 ASP A N 1
ATOM 1714 C CA . ASP A 1 204 ? 46.742 31.209 -110.589 1.00 75.88 204 ASP A CA 1
ATOM 1715 C C . ASP A 1 204 ? 47.531 32.295 -111.319 1.00 75.88 204 ASP A C 1
ATOM 1717 O O . ASP A 1 204 ? 46.970 32.981 -112.164 1.00 75.88 204 ASP A O 1
ATOM 1721 N N . LYS A 1 205 ? 48.845 32.425 -111.082 1.00 80.75 205 LYS A N 1
ATOM 1722 C CA . LYS A 1 205 ? 49.707 33.289 -111.902 1.00 80.75 205 LYS A CA 1
ATOM 1723 C C . LYS A 1 205 ? 49.859 32.746 -113.322 1.00 80.75 205 LYS A C 1
ATOM 1725 O O . LYS A 1 205 ? 49.728 33.514 -114.263 1.00 80.75 205 LYS A O 1
ATOM 1730 N N . LYS A 1 206 ? 50.069 31.436 -113.496 1.00 78.69 206 LYS A N 1
ATOM 1731 C CA . LYS A 1 206 ? 50.099 30.793 -114.826 1.00 78.69 206 LYS A CA 1
ATOM 1732 C C . LYS A 1 206 ? 48.736 30.791 -115.516 1.00 78.69 206 LYS A C 1
ATOM 1734 O O . LYS A 1 206 ? 48.670 30.918 -116.732 1.00 78.69 206 LYS A O 1
ATOM 1739 N N . LEU A 1 207 ? 47.657 30.649 -114.751 1.00 73.81 207 LEU A N 1
ATOM 1740 C CA . LEU A 1 207 ? 46.286 30.792 -115.215 1.00 73.81 207 LEU A CA 1
ATOM 1741 C C . LEU A 1 207 ? 46.059 32.243 -115.615 1.00 73.81 207 LEU A C 1
ATOM 1743 O O . LEU A 1 207 ? 45.500 32.457 -116.670 1.00 73.81 207 LEU A O 1
ATOM 1747 N N . GLY A 1 208 ? 46.551 33.211 -114.842 1.00 76.19 208 GLY A N 1
ATOM 1748 C CA . GLY A 1 208 ? 46.570 34.637 -115.148 1.00 76.19 208 GLY A CA 1
ATOM 1749 C C . GLY A 1 208 ? 47.310 34.938 -116.445 1.00 76.19 208 GLY A C 1
ATOM 1750 O O . GLY A 1 208 ? 46.715 35.524 -117.329 1.00 76.19 208 GLY A O 1
ATOM 1751 N N . GLU A 1 209 ? 48.533 34.441 -116.627 1.00 77.88 209 GLU A N 1
ATOM 1752 C CA . GLU A 1 209 ? 49.314 34.556 -117.872 1.00 77.88 209 GLU A CA 1
ATOM 1753 C C . GLU A 1 209 ? 48.595 33.889 -119.063 1.00 77.88 209 GLU A C 1
ATOM 1755 O O . GLU A 1 209 ? 48.511 34.453 -120.153 1.00 77.88 209 GLU A O 1
ATOM 1760 N N . ALA A 1 210 ? 48.004 32.707 -118.860 1.00 70.62 210 ALA A N 1
ATOM 1761 C CA . ALA A 1 210 ? 47.180 32.035 -119.864 1.00 70.62 210 ALA A CA 1
ATOM 1762 C C . ALA A 1 210 ? 45.837 32.748 -120.102 1.00 70.62 210 ALA A C 1
ATOM 1764 O O . ALA A 1 210 ? 45.270 32.638 -121.187 1.00 70.62 210 ALA A O 1
ATOM 1765 N N . GLN A 1 211 ? 45.328 33.486 -119.115 1.00 67.62 211 GLN A N 1
ATOM 1766 C CA . GLN A 1 211 ? 44.085 34.245 -119.162 1.00 67.62 211 GLN A CA 1
ATOM 1767 C C . GLN A 1 211 ? 44.319 35.643 -119.739 1.00 67.62 211 GLN A C 1
ATOM 1769 O O . GLN A 1 211 ? 43.418 36.159 -120.376 1.00 67.62 211 GLN A O 1
ATOM 1774 N N . GLU A 1 212 ? 45.525 36.198 -119.637 1.00 76.00 212 GLU A N 1
ATOM 1775 C CA . GLU A 1 212 ? 46.029 37.349 -120.388 1.00 76.00 212 GLU A CA 1
ATOM 1776 C C . GLU A 1 212 ? 46.253 36.958 -121.849 1.00 76.00 212 GLU A C 1
ATOM 1778 O O . GLU A 1 212 ? 45.684 37.594 -122.724 1.00 76.00 212 GLU A O 1
ATOM 1783 N N . ALA A 1 213 ? 46.917 35.834 -122.140 1.00 72.81 213 ALA A N 1
ATOM 1784 C CA . ALA A 1 213 ? 47.010 35.309 -123.508 1.00 72.81 213 ALA A CA 1
ATOM 1785 C C . ALA A 1 213 ? 45.622 34.988 -124.106 1.00 72.81 213 ALA A C 1
ATOM 1787 O O . ALA A 1 213 ? 45.346 35.280 -125.273 1.00 72.81 213 ALA A O 1
ATOM 1788 N N . LYS A 1 214 ? 44.703 34.442 -123.298 1.00 73.88 214 LYS A N 1
ATOM 1789 C CA . LYS A 1 214 ? 43.286 34.276 -123.654 1.00 73.88 214 LYS A CA 1
ATOM 1790 C C . LYS A 1 214 ? 42.566 35.620 -123.767 1.00 73.88 214 LYS A C 1
ATOM 1792 O O . LYS A 1 214 ? 41.668 35.700 -124.588 1.00 73.88 214 LYS A O 1
ATOM 1797 N N . ASN A 1 215 ? 42.932 36.654 -123.013 1.00 73.00 215 ASN A N 1
ATOM 1798 C CA . ASN A 1 215 ? 42.345 37.995 -123.092 1.00 73.00 215 ASN A CA 1
ATOM 1799 C C . ASN A 1 215 ? 42.895 38.807 -124.271 1.00 73.00 215 ASN A C 1
ATOM 1801 O O . ASN A 1 215 ? 42.157 39.622 -124.800 1.00 73.00 215 ASN A O 1
ATOM 1805 N N . ASP A 1 216 ? 44.102 38.534 -124.764 1.00 74.50 216 ASP A N 1
ATOM 1806 C CA . ASP A 1 216 ? 44.620 39.026 -126.047 1.00 74.50 216 ASP A CA 1
ATOM 1807 C C . ASP A 1 216 ? 43.902 38.338 -127.213 1.00 74.50 216 ASP A C 1
ATOM 1809 O O . ASP A 1 216 ? 43.486 38.977 -128.186 1.00 74.50 216 ASP A O 1
ATOM 1813 N N . LEU A 1 217 ? 43.709 37.018 -127.112 1.00 71.12 217 LEU A N 1
ATOM 1814 C CA . LEU A 1 217 ? 42.883 36.255 -128.047 1.00 71.12 217 LEU A CA 1
ATOM 1815 C C . LEU A 1 217 ? 41.414 36.694 -127.982 1.00 71.12 217 LEU A C 1
ATOM 1817 O O . LEU A 1 217 ? 40.789 36.810 -129.029 1.00 71.12 217 LEU A O 1
ATOM 1821 N N . LEU A 1 218 ? 40.881 37.019 -126.800 1.00 65.69 218 LEU A N 1
ATOM 1822 C CA . LEU A 1 218 ? 39.545 37.581 -126.601 1.00 65.69 218 LEU A CA 1
ATOM 1823 C C . LEU A 1 218 ? 39.481 39.090 -126.848 1.00 65.69 218 LEU A C 1
ATOM 1825 O O . LEU A 1 218 ? 38.383 39.577 -127.037 1.00 65.69 218 LEU A O 1
ATOM 1829 N N . GLN A 1 219 ? 40.579 39.842 -126.939 1.00 70.75 219 GLN A N 1
ATOM 1830 C CA . GLN A 1 219 ? 40.568 41.209 -127.473 1.00 70.75 219 GLN A CA 1
ATOM 1831 C C . GLN A 1 219 ? 40.502 41.154 -128.993 1.00 70.75 219 GLN A C 1
ATOM 1833 O O . GLN A 1 219 ? 39.674 41.835 -129.591 1.00 70.75 219 GLN A O 1
ATOM 1838 N N . LYS A 1 220 ? 41.274 40.261 -129.625 1.00 63.41 220 LYS A N 1
ATOM 1839 C CA . LYS A 1 220 ? 41.100 39.919 -131.045 1.00 63.41 220 LYS A CA 1
ATOM 1840 C C . LYS A 1 220 ? 39.681 39.401 -131.308 1.00 63.41 220 LYS A C 1
ATOM 1842 O O . LYS A 1 220 ? 39.053 39.845 -132.266 1.00 63.41 220 LYS A O 1
ATOM 1847 N N . ASN A 1 221 ? 39.136 38.559 -130.424 1.00 63.66 221 ASN A N 1
ATOM 1848 C CA . ASN A 1 221 ? 37.753 38.095 -130.512 1.00 63.66 221 ASN A CA 1
ATOM 1849 C C . ASN A 1 221 ? 36.732 39.165 -130.109 1.00 63.66 221 ASN A C 1
ATOM 1851 O O . ASN A 1 221 ? 35.646 39.141 -130.648 1.00 63.66 221 ASN A O 1
ATOM 1855 N N . SER A 1 222 ? 37.048 40.149 -129.264 1.00 55.69 222 SER A N 1
ATOM 1856 C CA . SER A 1 222 ? 36.151 41.259 -128.890 1.00 55.69 222 SER A CA 1
ATOM 1857 C C . SER A 1 222 ? 36.120 42.336 -129.969 1.00 55.69 222 SER A C 1
ATOM 1859 O O . SER A 1 222 ? 35.077 42.914 -130.227 1.00 55.69 222 SER A O 1
ATOM 1861 N N . ILE A 1 223 ? 37.194 42.527 -130.732 1.00 63.72 223 ILE A N 1
ATOM 1862 C CA . ILE A 1 223 ? 37.163 43.290 -131.992 1.00 63.72 223 ILE A CA 1
ATOM 1863 C C . ILE A 1 223 ? 36.272 42.580 -133.049 1.00 63.72 223 ILE A C 1
ATOM 1865 O O . ILE A 1 223 ? 35.881 43.179 -134.061 1.00 63.72 223 ILE A O 1
ATOM 1869 N N . LEU A 1 224 ? 35.890 41.316 -132.811 1.00 56.31 224 LEU A N 1
ATOM 1870 C CA . LEU A 1 224 ? 34.876 40.567 -133.563 1.00 56.31 224 LEU A CA 1
ATOM 1871 C C . LEU A 1 224 ? 33.510 40.496 -132.835 1.00 56.31 224 LEU A C 1
ATOM 1873 O O . LEU A 1 224 ? 32.485 40.606 -133.497 1.00 56.31 224 LEU A O 1
ATOM 1877 N N . GLU A 1 225 ? 33.464 40.394 -131.505 1.00 58.25 225 GLU A N 1
ATOM 1878 C CA . GLU A 1 225 ? 32.256 40.208 -130.686 1.00 58.25 225 GLU A CA 1
ATOM 1879 C C . GLU A 1 225 ? 31.643 41.512 -130.173 1.00 58.25 225 GLU A C 1
ATOM 1881 O O . GLU A 1 225 ? 30.450 41.542 -129.912 1.00 58.25 225 GLU A O 1
ATOM 1886 N N . GLU A 1 226 ? 32.368 42.623 -130.087 1.00 58.75 226 GLU A N 1
ATOM 1887 C CA . GLU A 1 226 ? 31.788 43.950 -129.839 1.00 58.75 226 GLU A CA 1
ATOM 1888 C C . GLU A 1 226 ? 30.944 44.395 -131.046 1.00 58.75 226 GLU A C 1
ATOM 1890 O O . GLU A 1 226 ? 29.913 45.049 -130.887 1.00 58.75 226 GLU A O 1
ATOM 1895 N N . LYS A 1 227 ? 31.285 43.915 -132.253 1.00 52.50 227 LYS A N 1
ATOM 1896 C CA . LYS A 1 227 ? 30.412 43.991 -133.439 1.00 52.50 227 LYS A CA 1
ATOM 1897 C C . LYS A 1 227 ? 29.128 43.160 -133.280 1.00 52.50 227 LYS A C 1
ATOM 1899 O O . LYS A 1 227 ? 28.146 43.459 -133.947 1.00 52.50 227 LYS A O 1
ATOM 1904 N N . VAL A 1 228 ? 29.113 42.147 -132.406 1.00 54.28 228 VAL A N 1
ATOM 1905 C CA . VAL A 1 228 ? 27.980 41.226 -132.184 1.00 54.28 228 VAL A CA 1
ATOM 1906 C C . VAL A 1 228 ? 27.141 41.632 -130.965 1.00 54.28 228 VAL A C 1
ATOM 1908 O O . VAL A 1 228 ? 25.921 41.738 -131.057 1.00 54.28 228 VAL A O 1
ATOM 1911 N N . ASN A 1 229 ? 27.758 41.911 -129.819 1.00 52.12 229 ASN A N 1
ATOM 1912 C CA . ASN A 1 229 ? 27.079 42.173 -128.547 1.00 52.12 229 ASN A CA 1
ATOM 1913 C C . ASN A 1 229 ? 26.463 43.576 -128.454 1.00 52.12 229 ASN A C 1
ATOM 1915 O O . ASN A 1 229 ? 25.509 43.772 -127.693 1.00 52.12 229 ASN A O 1
ATOM 1919 N N . LYS A 1 230 ? 26.864 44.491 -129.348 1.00 55.28 230 LYS A N 1
ATOM 1920 C CA . LYS A 1 230 ? 26.114 45.715 -129.685 1.00 55.28 230 LYS A CA 1
ATOM 1921 C C . LYS A 1 230 ? 24.666 45.427 -130.128 1.00 55.28 230 LYS A C 1
ATOM 1923 O O . LYS A 1 230 ? 23.828 46.322 -130.050 1.00 55.28 230 LYS A O 1
ATOM 1928 N N . HIS A 1 231 ? 24.348 44.185 -130.519 1.00 51.03 231 HIS A N 1
ATOM 1929 C CA . HIS A 1 231 ? 22.999 43.731 -130.871 1.00 51.03 231 HIS A CA 1
ATOM 1930 C C . HIS A 1 231 ? 22.211 43.022 -129.746 1.00 51.03 231 HIS A C 1
ATOM 1932 O O . HIS A 1 231 ? 21.074 42.633 -130.009 1.00 51.03 231 HIS A O 1
ATOM 1938 N N . LYS A 1 232 ? 22.743 42.816 -128.522 1.00 51.47 232 LYS A N 1
ATOM 1939 C CA . LYS A 1 232 ? 22.030 42.012 -127.490 1.00 51.47 232 LYS A CA 1
ATOM 1940 C C . LYS A 1 232 ? 21.941 42.585 -126.070 1.00 51.47 232 LYS A C 1
ATOM 1942 O O . LYS A 1 232 ? 20.860 42.539 -125.488 1.00 51.47 232 LYS A O 1
ATOM 1947 N N . ALA A 1 233 ? 23.015 43.110 -125.480 1.00 48.62 233 ALA A N 1
ATOM 1948 C CA . ALA A 1 233 ? 23.110 43.273 -124.016 1.00 48.62 233 ALA A CA 1
ATOM 1949 C C . ALA A 1 233 ? 22.389 44.507 -123.405 1.00 48.62 233 ALA A C 1
ATOM 1951 O O . ALA A 1 233 ? 22.896 45.132 -122.478 1.00 48.62 233 ALA A O 1
ATOM 1952 N N . LYS A 1 234 ? 21.193 44.876 -123.891 1.00 51.62 234 LYS A N 1
ATOM 1953 C CA . LYS A 1 234 ? 20.419 46.049 -123.418 1.00 51.62 234 LYS A CA 1
ATOM 1954 C C . LYS A 1 234 ? 19.188 45.668 -122.563 1.00 51.62 234 LYS A C 1
ATOM 1956 O O . LYS A 1 234 ? 18.173 46.358 -122.617 1.00 51.62 234 LYS A O 1
ATOM 1961 N N . LEU A 1 235 ? 19.243 44.541 -121.830 1.00 38.09 235 LEU A N 1
ATOM 1962 C CA . LEU A 1 235 ? 18.053 43.801 -121.354 1.00 38.09 235 LEU A CA 1
ATOM 1963 C C . LEU A 1 235 ? 18.136 43.152 -119.924 1.00 38.09 235 LEU A C 1
ATOM 1965 O O . LEU A 1 235 ? 17.938 41.949 -119.811 1.00 38.09 235 LEU A O 1
ATOM 1969 N N . ARG A 1 236 ? 18.244 43.970 -118.842 1.00 40.91 236 ARG A N 1
ATOM 1970 C CA . ARG A 1 236 ? 17.809 43.704 -117.408 1.00 40.91 236 ARG A CA 1
ATOM 1971 C C . ARG A 1 236 ? 18.681 42.702 -116.566 1.00 40.91 236 ARG A C 1
ATOM 1973 O O . ARG A 1 236 ? 19.333 41.882 -117.195 1.00 40.91 236 ARG A O 1
ATOM 1980 N N . GLN A 1 237 ? 18.878 42.667 -115.212 1.00 43.31 237 GLN A N 1
ATOM 1981 C CA . GLN A 1 237 ? 18.425 43.283 -113.895 1.00 43.31 237 GLN A CA 1
ATOM 1982 C C . GLN A 1 237 ? 17.424 42.471 -112.950 1.00 43.31 237 GLN A C 1
ATOM 1984 O O . GLN A 1 237 ? 16.470 41.949 -113.518 1.00 43.31 237 GLN A O 1
ATOM 1989 N N . LEU A 1 238 ? 17.642 42.349 -111.577 1.00 48.66 238 LEU A N 1
ATOM 1990 C CA . LEU A 1 238 ? 17.041 41.400 -110.501 1.00 48.66 238 LEU A CA 1
ATOM 1991 C C . LEU A 1 238 ? 17.126 41.801 -108.904 1.00 48.66 238 LEU A C 1
ATOM 1993 O O . LEU A 1 238 ? 17.661 42.885 -108.687 1.00 48.66 238 LEU A O 1
ATOM 1997 N N . GLU A 1 239 ? 16.646 41.025 -107.817 1.00 42.84 239 GLU A N 1
ATOM 1998 C CA . GLU A 1 239 ? 16.202 41.408 -106.336 1.00 42.84 239 GLU A CA 1
ATOM 1999 C C . GLU A 1 239 ? 16.424 40.485 -104.962 1.00 42.84 239 GLU A C 1
ATOM 2001 O O . GLU A 1 239 ? 17.168 39.513 -105.062 1.00 42.84 239 GLU A O 1
ATOM 2006 N N . SER A 1 240 ? 15.865 40.737 -103.677 1.00 44.47 240 SER A N 1
ATOM 2007 C CA . SER A 1 240 ? 16.018 40.024 -102.257 1.00 44.47 240 SER A CA 1
ATOM 2008 C C . SER A 1 240 ? 14.919 40.286 -101.058 1.00 44.47 240 SER A C 1
ATOM 2010 O O . SER A 1 240 ? 13.955 40.933 -101.449 1.00 44.47 240 SER A O 1
ATOM 2012 N N . SER A 1 241 ? 14.797 39.999 -99.669 1.00 42.53 241 SER A N 1
ATOM 2013 C CA . SER A 1 241 ? 15.350 39.284 -98.373 1.00 42.53 241 SER A CA 1
ATOM 2014 C C . SER A 1 241 ? 14.441 39.358 -96.979 1.00 42.53 241 SER A C 1
ATOM 2016 O O . SER A 1 241 ? 13.425 40.039 -97.105 1.00 42.53 241 SER A O 1
ATOM 2018 N N . LYS A 1 242 ? 14.671 38.716 -95.719 1.00 37.47 242 LYS A N 1
ATOM 2019 C CA . LYS A 1 242 ? 13.964 38.802 -94.271 1.00 37.47 242 LYS A CA 1
ATOM 2020 C C . LYS A 1 242 ? 14.343 37.744 -93.064 1.00 37.47 242 LYS A C 1
ATOM 2022 O O . LYS A 1 242 ? 15.131 36.894 -93.454 1.00 37.47 242 LYS A O 1
ATOM 2027 N N . GLN A 1 243 ? 13.913 37.512 -91.723 1.00 40.34 243 GLN A N 1
ATOM 2028 C CA . GLN A 1 243 ? 13.384 38.113 -90.355 1.00 40.34 243 GLN A CA 1
ATOM 2029 C C . GLN A 1 243 ? 13.182 37.125 -89.017 1.00 40.34 243 GLN A C 1
ATOM 2031 O O . GLN A 1 243 ? 13.023 35.940 -89.290 1.00 40.34 243 GLN A O 1
ATOM 2036 N N . PRO A 1 244 ? 13.124 37.499 -87.640 1.00 49.81 244 PRO A N 1
ATOM 2037 C CA . PRO A 1 244 ? 13.001 36.623 -86.325 1.00 49.81 244 PRO A CA 1
ATOM 2038 C C . PRO A 1 244 ? 12.254 37.071 -84.907 1.00 49.81 244 PRO A C 1
ATOM 2040 O O . PRO A 1 244 ? 11.811 38.216 -84.907 1.00 49.81 244 PRO A O 1
ATOM 2043 N N . ASN A 1 245 ? 12.111 36.274 -83.730 1.00 41.69 245 ASN A N 1
ATOM 2044 C CA . ASN A 1 245 ? 11.956 36.602 -82.170 1.00 41.69 245 ASN A CA 1
ATOM 2045 C C . ASN A 1 245 ? 11.272 35.597 -81.034 1.00 41.69 245 ASN A C 1
ATOM 2047 O O . ASN A 1 245 ? 10.673 34.621 -81.475 1.00 41.69 245 ASN A O 1
ATOM 2051 N N . SER A 1 246 ? 11.314 35.763 -79.621 1.00 41.25 246 SER A N 1
ATOM 2052 C CA . SER A 1 246 ? 10.715 34.871 -78.448 1.00 41.25 246 SER A CA 1
ATOM 2053 C C . SER A 1 246 ? 10.649 35.276 -76.837 1.00 41.25 246 SER A C 1
ATOM 2055 O O . SER A 1 246 ? 11.202 36.321 -76.509 1.00 41.25 246 SER A O 1
ATOM 2057 N N . THR A 1 247 ? 10.069 34.462 -75.828 1.00 42.03 247 THR A N 1
ATOM 2058 C CA . THR A 1 247 ? 10.118 34.349 -74.224 1.00 42.03 247 THR A CA 1
ATOM 2059 C C . THR A 1 247 ? 8.991 34.905 -73.174 1.00 42.03 247 THR A C 1
ATOM 2061 O O . THR A 1 247 ? 8.222 35.705 -73.689 1.00 42.03 247 THR A O 1
ATOM 2064 N N . SER A 1 248 ? 8.719 34.692 -71.791 1.00 41.88 248 SER A N 1
ATOM 2065 C CA . SER A 1 248 ? 8.854 33.732 -70.542 1.00 41.88 248 SER A CA 1
ATOM 2066 C C . SER A 1 248 ? 8.070 34.123 -69.127 1.00 41.88 248 SER A C 1
ATOM 2068 O O . SER A 1 248 ? 7.426 35.165 -69.186 1.00 41.88 248 SER A O 1
ATOM 2070 N N . TRP A 1 249 ? 8.159 33.423 -67.897 1.00 39.53 249 TRP A N 1
ATOM 2071 C CA . TRP A 1 249 ? 7.784 33.692 -66.363 1.00 39.53 249 TRP A CA 1
ATOM 2072 C C . TRP A 1 249 ? 6.426 33.159 -65.603 1.00 39.53 249 TRP A C 1
ATOM 2074 O O . TRP A 1 249 ? 5.530 32.855 -66.381 1.00 39.53 249 TRP A O 1
ATOM 2084 N N . GLU A 1 250 ? 6.024 33.001 -64.246 1.00 44.66 250 GLU A N 1
ATOM 2085 C CA . GLU A 1 250 ? 6.461 32.822 -62.736 1.00 44.66 250 GLU A CA 1
ATOM 2086 C C . GLU A 1 250 ? 5.301 32.488 -61.593 1.00 44.66 250 GLU A C 1
ATOM 2088 O O . GLU A 1 250 ? 4.161 32.338 -62.027 1.00 44.66 250 GLU A O 1
ATOM 2093 N N . GLY A 1 251 ? 5.470 32.360 -60.193 1.00 44.53 251 GLY A N 1
ATOM 2094 C CA . GLY A 1 251 ? 4.404 32.167 -59.048 1.00 44.53 251 GLY A CA 1
ATOM 2095 C C . GLY A 1 251 ? 4.733 31.878 -57.460 1.00 44.53 251 GLY A C 1
ATOM 2096 O O . GLY A 1 251 ? 5.893 31.589 -57.192 1.00 44.53 251 GLY A O 1
ATOM 2097 N N . SER A 1 252 ? 3.807 31.930 -56.391 1.00 46.34 252 SER A N 1
ATOM 2098 C CA . SER A 1 252 ? 4.020 31.686 -54.842 1.00 46.34 252 SER A CA 1
ATOM 2099 C C . SER A 1 252 ? 2.791 31.539 -53.753 1.00 46.34 252 SER A C 1
ATOM 2101 O O . SER A 1 252 ? 1.654 31.567 -54.219 1.00 46.34 252 SER A O 1
ATOM 2103 N N . GLY A 1 253 ? 2.927 31.389 -52.354 1.00 46.59 253 GLY A N 1
ATOM 2104 C CA . GLY A 1 253 ? 1.846 31.196 -51.224 1.00 46.59 253 GLY A CA 1
ATOM 2105 C C . GLY A 1 253 ? 2.128 31.191 -49.602 1.00 46.59 253 GLY A C 1
ATOM 2106 O O . GLY A 1 253 ? 3.291 31.344 -49.245 1.00 46.59 253 GLY A O 1
ATOM 2107 N N . ALA A 1 254 ? 1.137 31.044 -48.609 1.00 46.56 254 ALA A N 1
ATOM 2108 C CA . ALA A 1 254 ? 1.184 31.083 -47.032 1.00 46.56 254 ALA A CA 1
ATOM 2109 C C . ALA A 1 254 ? -0.114 30.533 -46.196 1.00 46.56 254 ALA A C 1
ATOM 2111 O O . ALA A 1 254 ? -0.970 30.064 -46.939 1.00 46.56 254 ALA A O 1
ATOM 2112 N N . LEU A 1 255 ? -0.521 30.496 -44.840 1.00 46.56 255 LEU A N 1
ATOM 2113 C CA . LEU A 1 255 ? -0.205 30.742 -43.320 1.00 46.56 255 LEU A CA 1
ATOM 2114 C C . LEU A 1 255 ? -1.348 30.120 -42.304 1.00 46.56 255 LEU A C 1
ATOM 2116 O O . LEU A 1 255 ? -2.134 29.400 -42.908 1.00 46.56 255 LEU A O 1
ATOM 2120 N N . GLN A 1 256 ? -1.703 30.191 -40.936 1.00 51.31 256 GLN A N 1
ATOM 2121 C CA . GLN A 1 256 ? -1.407 30.721 -39.493 1.00 51.31 256 GLN A CA 1
ATOM 2122 C C . GLN A 1 256 ? -2.319 30.101 -38.266 1.00 51.31 256 GLN A C 1
ATOM 2124 O O . GLN A 1 256 ? -3.280 29.423 -38.616 1.00 51.31 256 GLN A O 1
ATOM 2129 N N . TYR A 1 257 ? -2.130 30.303 -36.887 1.00 49.09 257 TYR A N 1
ATOM 2130 C CA . TYR A 1 257 ? -2.974 29.840 -35.650 1.00 49.09 257 TYR A CA 1
ATOM 2131 C C . TYR A 1 257 ? -2.712 30.501 -34.180 1.00 49.09 257 TYR A C 1
ATOM 2133 O O . TYR A 1 257 ? -1.639 31.081 -34.098 1.00 49.09 257 TYR A O 1
ATOM 2141 N N . ASP A 1 258 ? -3.549 30.426 -33.045 1.00 54.44 258 ASP A N 1
ATOM 2142 C CA . ASP A 1 258 ? -3.187 30.854 -31.588 1.00 54.44 258 ASP A CA 1
ATOM 2143 C C . ASP A 1 258 ? -4.017 30.586 -30.216 1.00 54.44 258 ASP A C 1
ATOM 2145 O O . ASP A 1 258 ? -3.458 30.007 -29.282 1.00 54.44 258 ASP A O 1
ATOM 2149 N N . GLU A 1 259 ? -5.273 31.049 -29.950 1.00 44.78 259 GLU A N 1
ATOM 2150 C CA . GLU A 1 259 ? -5.847 31.384 -28.573 1.00 44.78 259 GLU A CA 1
ATOM 2151 C C . GLU A 1 259 ? -5.942 30.275 -27.469 1.00 44.78 259 GLU A C 1
ATOM 2153 O O . GLU A 1 259 ? -6.233 30.536 -26.298 1.00 44.78 259 GLU A O 1
ATOM 2158 N N . VAL A 1 260 ? -5.637 29.015 -27.779 1.00 53.09 260 VAL A N 1
ATOM 2159 C CA . VAL A 1 260 ? -5.712 27.870 -26.839 1.00 53.09 260 VAL A CA 1
ATOM 2160 C C . VAL A 1 260 ? -4.588 27.891 -25.769 1.00 53.09 260 VAL A C 1
ATOM 2162 O O . VAL A 1 260 ? -4.644 27.176 -24.764 1.00 53.09 260 VAL A O 1
ATOM 2165 N N . LEU A 1 261 ? -3.568 28.737 -25.955 1.00 49.47 261 LEU A N 1
ATOM 2166 C CA . LEU A 1 261 ? -2.280 28.690 -25.249 1.00 49.47 261 LEU A CA 1
ATOM 2167 C C . LEU A 1 261 ? -2.313 28.826 -23.717 1.00 49.47 261 LEU A C 1
ATOM 2169 O O . LEU A 1 261 ? -1.587 28.096 -23.048 1.00 49.47 261 LEU A O 1
ATOM 2173 N N . ASP A 1 262 ? -3.077 29.741 -23.112 1.00 48.12 262 ASP A N 1
ATOM 2174 C CA . ASP A 1 262 ? -2.859 30.062 -21.683 1.00 48.12 262 ASP A CA 1
ATOM 2175 C C . ASP A 1 262 ? -3.427 29.031 -20.696 1.00 48.12 262 ASP A C 1
ATOM 2177 O O . ASP A 1 262 ? -2.867 28.829 -19.615 1.00 48.12 262 ASP A O 1
ATOM 2181 N N . LYS A 1 263 ? -4.482 28.302 -21.081 1.00 49.47 263 LYS A N 1
ATOM 2182 C CA . LYS A 1 263 ? -4.915 27.102 -20.339 1.00 49.47 263 LYS A CA 1
ATOM 2183 C C . LYS A 1 263 ? -4.066 25.879 -20.680 1.00 49.47 263 LYS A C 1
ATOM 2185 O O . LYS A 1 263 ? -3.936 25.005 -19.824 1.00 49.47 263 LYS A O 1
ATOM 2190 N N . LEU A 1 264 ? -3.416 25.866 -21.851 1.00 52.44 264 LEU A N 1
ATOM 2191 C CA . LEU A 1 264 ? -2.295 24.967 -22.112 1.00 52.44 264 LEU A CA 1
ATOM 2192 C C . LEU A 1 264 ? -1.207 25.202 -21.052 1.00 52.44 264 LEU A C 1
ATOM 2194 O O . LEU A 1 264 ? -0.992 24.319 -20.239 1.00 52.44 264 LEU A O 1
ATOM 2198 N N . ARG A 1 265 ? -0.602 26.397 -20.962 1.00 52.69 265 ARG A N 1
ATOM 2199 C CA . ARG A 1 265 ? 0.628 26.733 -20.192 1.00 52.69 265 ARG A CA 1
ATOM 2200 C C . ARG A 1 265 ? 0.727 26.293 -18.717 1.00 52.69 265 ARG A C 1
ATOM 2202 O O . ARG A 1 265 ? 1.826 26.357 -18.169 1.00 52.69 265 ARG A O 1
ATOM 2209 N N . LYS A 1 266 ? -0.358 25.881 -18.047 1.00 46.59 266 LYS A N 1
ATOM 2210 C CA . LYS A 1 266 ? -0.303 25.294 -16.689 1.00 46.59 266 LYS A CA 1
ATOM 2211 C C . LYS A 1 266 ? -0.384 23.771 -16.684 1.00 46.59 266 LYS A C 1
ATOM 2213 O O . LYS A 1 266 ? 0.515 23.152 -16.129 1.00 46.59 266 LYS A O 1
ATOM 2218 N N . LEU A 1 267 ? -1.374 23.176 -17.356 1.00 49.53 267 LEU A N 1
ATOM 2219 C CA . LEU A 1 267 ? -1.391 21.722 -17.582 1.00 49.53 267 LEU A CA 1
ATOM 2220 C C . LEU A 1 267 ? -0.150 21.287 -18.367 1.00 49.53 267 LEU A C 1
ATOM 2222 O O . LEU A 1 267 ? 0.462 20.281 -18.040 1.00 49.53 267 LEU A O 1
ATOM 2226 N N . SER A 1 268 ? 0.274 22.116 -19.320 1.00 53.88 268 SER A N 1
ATOM 2227 C CA . SER A 1 268 ? 1.534 22.023 -20.045 1.00 53.88 268 SER A CA 1
ATOM 2228 C C . SER A 1 268 ? 2.716 21.875 -19.108 1.00 53.88 268 SER A C 1
ATOM 2230 O O . SER A 1 268 ? 3.573 21.117 -19.471 1.00 53.88 268 SER A O 1
ATOM 2232 N N . LYS A 1 269 ? 2.786 22.463 -17.904 1.00 61.06 269 LYS A N 1
ATOM 2233 C CA . LYS A 1 269 ? 4.010 22.366 -17.080 1.00 61.06 269 LYS A CA 1
ATOM 2234 C C . LYS A 1 269 ? 4.152 21.074 -16.279 1.00 61.06 269 LYS A C 1
ATOM 2236 O O . LYS A 1 269 ? 5.261 20.561 -16.169 1.00 61.06 269 LYS A O 1
ATOM 2241 N N . GLU A 1 270 ? 3.063 20.522 -15.750 1.00 51.53 270 GLU A N 1
ATOM 2242 C CA . GLU A 1 270 ? 3.102 19.173 -15.156 1.00 51.53 270 GLU A CA 1
ATOM 2243 C C . GLU A 1 270 ? 3.143 18.099 -16.244 1.00 51.53 270 GLU A C 1
ATOM 2245 O O . GLU A 1 270 ? 3.880 17.120 -16.119 1.00 51.53 270 GLU A O 1
ATOM 2250 N N . ASN A 1 271 ? 2.434 18.324 -17.355 1.00 57.31 271 ASN A N 1
ATOM 2251 C CA . ASN A 1 271 ? 2.544 17.467 -18.522 1.00 57.31 271 ASN A CA 1
ATOM 2252 C C . ASN A 1 271 ? 3.945 17.578 -19.139 1.00 57.31 271 ASN A C 1
ATOM 2254 O O . ASN A 1 271 ? 4.489 16.553 -19.456 1.00 57.31 271 ASN A O 1
ATOM 2258 N N . GLU A 1 272 ? 4.605 18.738 -19.213 1.00 58.72 272 GLU A N 1
ATOM 2259 C CA . GLU A 1 272 ? 5.998 18.916 -19.674 1.00 58.72 272 GLU A CA 1
ATOM 2260 C C . GLU A 1 272 ? 6.981 18.239 -18.725 1.00 58.72 272 GLU A C 1
ATOM 2262 O O . GLU A 1 272 ? 7.990 17.754 -19.200 1.00 58.72 272 GLU A O 1
ATOM 2267 N N . LEU A 1 273 ? 6.723 18.130 -17.420 1.00 60.84 273 LEU A N 1
ATOM 2268 C CA . LEU A 1 273 ? 7.598 17.350 -16.536 1.00 60.84 273 LEU A CA 1
ATOM 2269 C C . LEU A 1 273 ? 7.468 15.842 -16.794 1.00 60.84 273 LEU A C 1
ATOM 2271 O O . LEU A 1 273 ? 8.474 15.176 -17.030 1.00 60.84 273 LEU A O 1
ATOM 2275 N N . LEU A 1 274 ? 6.244 15.308 -16.839 1.00 57.16 274 LEU A N 1
ATOM 2276 C CA . LEU A 1 274 ? 6.010 13.890 -17.153 1.00 57.16 274 LEU A CA 1
ATOM 2277 C C . LEU A 1 274 ? 6.340 13.543 -18.611 1.00 57.16 274 LEU A C 1
ATOM 2279 O O . LEU A 1 274 ? 6.841 12.459 -18.884 1.00 57.16 274 LEU A O 1
ATOM 2283 N N . LYS A 1 275 ? 6.116 14.471 -19.539 1.00 57.25 275 LYS A N 1
ATOM 2284 C CA . LYS A 1 275 ? 6.434 14.391 -20.967 1.00 57.25 275 LYS A CA 1
ATOM 2285 C C . LYS A 1 275 ? 7.903 14.671 -21.229 1.00 57.25 275 LYS A C 1
ATOM 2287 O O . LYS A 1 275 ? 8.383 14.118 -22.188 1.00 57.25 275 LYS A O 1
ATOM 2292 N N . VAL A 1 276 ? 8.654 15.395 -20.400 1.00 65.62 276 VAL A N 1
ATOM 2293 C CA . VAL A 1 276 ? 10.128 15.424 -20.492 1.00 65.62 276 VAL A CA 1
ATOM 2294 C C . VAL A 1 276 ? 10.726 14.173 -19.857 1.00 65.62 276 VAL A C 1
ATOM 2296 O O . VAL A 1 276 ? 11.717 13.681 -20.370 1.00 65.62 276 VAL A O 1
ATOM 2299 N N . GLU A 1 277 ? 10.134 13.559 -18.829 1.00 65.62 277 GLU A N 1
ATOM 2300 C CA . GLU A 1 277 ? 10.568 12.212 -18.423 1.00 65.62 277 GLU A CA 1
ATOM 2301 C C . GLU A 1 277 ? 10.226 11.141 -19.470 1.00 65.62 277 GLU A C 1
ATOM 2303 O O . GLU A 1 277 ? 11.036 10.245 -19.714 1.00 65.62 277 GLU A O 1
ATOM 2308 N N . LEU A 1 278 ? 9.046 11.223 -20.090 1.00 63.59 278 LEU A N 1
ATOM 2309 C CA . LEU A 1 278 ? 8.610 10.294 -21.128 1.00 63.59 278 LEU A CA 1
ATOM 2310 C C . LEU A 1 278 ? 9.230 10.596 -22.492 1.00 63.59 278 LEU A C 1
ATOM 2312 O O . LEU A 1 278 ? 9.493 9.640 -23.192 1.00 63.59 278 LEU A O 1
ATOM 2316 N N . GLU A 1 279 ? 9.553 11.838 -22.856 1.00 60.62 279 GLU A N 1
ATOM 2317 C CA . GLU A 1 279 ? 10.363 12.182 -24.037 1.00 60.62 279 GLU A CA 1
ATOM 2318 C C . GLU A 1 279 ? 11.841 11.927 -23.767 1.00 60.62 279 GLU A C 1
ATOM 2320 O O . GLU A 1 279 ? 12.492 11.401 -24.642 1.00 60.62 279 GLU A O 1
ATOM 2325 N N . ASN A 1 280 ? 12.402 12.125 -22.572 1.00 69.75 280 ASN A N 1
ATOM 2326 C CA . ASN A 1 280 ? 13.786 11.688 -22.333 1.00 69.75 280 ASN A CA 1
ATOM 2327 C C . ASN A 1 280 ? 13.923 10.156 -22.404 1.00 69.75 280 ASN A C 1
ATOM 2329 O O . ASN A 1 280 ? 14.977 9.664 -22.794 1.00 69.75 280 ASN A O 1
ATOM 2333 N N . LYS A 1 281 ? 12.876 9.390 -22.063 1.00 69.88 281 LYS A N 1
ATOM 2334 C CA . LYS A 1 281 ? 12.840 7.926 -22.251 1.00 69.88 281 LYS A CA 1
ATOM 2335 C C . LYS A 1 281 ? 12.487 7.540 -23.689 1.00 69.88 281 LYS A C 1
ATOM 2337 O O . LYS A 1 281 ? 13.187 6.726 -24.276 1.00 69.88 281 LYS A O 1
ATOM 2342 N N . PHE A 1 282 ? 11.462 8.150 -24.276 1.00 65.06 282 PHE A N 1
ATOM 2343 C CA . PHE A 1 282 ? 10.995 7.862 -25.630 1.00 65.06 282 PHE A CA 1
ATOM 2344 C C . PHE A 1 282 ? 11.960 8.386 -26.681 1.00 65.06 282 PHE A C 1
ATOM 2346 O O . PHE A 1 282 ? 12.245 7.637 -27.587 1.00 65.06 282 PHE A O 1
ATOM 2353 N N . ASP A 1 283 ? 12.537 9.581 -26.562 1.00 66.94 283 ASP A N 1
ATOM 2354 C CA . ASP A 1 283 ? 13.664 10.039 -27.384 1.00 66.94 283 ASP A CA 1
ATOM 2355 C C . ASP A 1 283 ? 14.965 9.309 -27.053 1.00 66.94 283 ASP A C 1
ATOM 2357 O O . ASP A 1 283 ? 15.789 9.212 -27.946 1.00 66.94 283 ASP A O 1
ATOM 2361 N N . ALA A 1 284 ? 15.166 8.694 -25.881 1.00 69.56 284 ALA A N 1
ATOM 2362 C CA . ALA A 1 284 ? 16.262 7.725 -25.736 1.00 69.56 284 ALA A CA 1
ATOM 2363 C C . ALA A 1 284 ? 15.986 6.441 -26.541 1.00 69.56 284 ALA A C 1
ATOM 2365 O O . ALA A 1 284 ? 16.858 5.985 -27.278 1.00 69.56 284 ALA A O 1
ATOM 2366 N N . GLU A 1 285 ? 14.775 5.881 -26.472 1.00 69.06 285 GLU A N 1
ATOM 2367 C CA . GLU A 1 285 ? 14.378 4.679 -27.222 1.00 69.06 285 GLU A CA 1
ATOM 2368 C C . GLU A 1 285 ? 14.173 4.932 -28.724 1.00 69.06 285 GLU A C 1
ATOM 2370 O O . GLU A 1 285 ? 14.422 4.04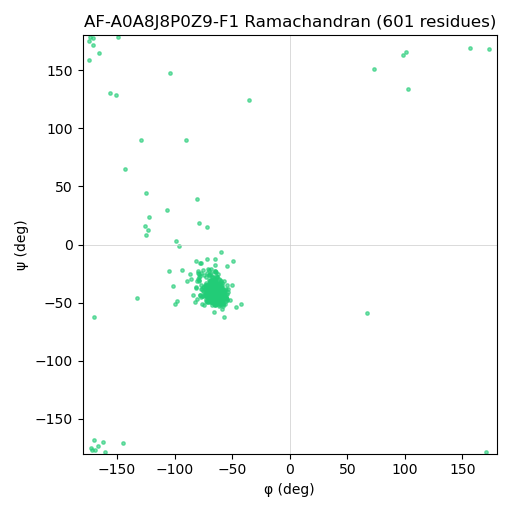1 -29.526 1.00 69.06 285 GLU A O 1
ATOM 2375 N N . LYS A 1 286 ? 13.798 6.149 -29.120 1.00 70.69 286 LYS A N 1
ATOM 2376 C CA . LYS A 1 286 ? 13.599 6.633 -30.493 1.00 70.69 286 LYS A CA 1
ATOM 2377 C C . LYS A 1 286 ? 14.884 7.192 -31.072 1.00 70.69 286 LYS A C 1
ATOM 2379 O O . LYS A 1 286 ? 15.064 7.028 -32.263 1.00 70.69 286 LYS A O 1
ATOM 2384 N N . LEU A 1 287 ? 15.801 7.783 -30.300 1.00 71.56 287 LEU A N 1
ATOM 2385 C CA . LEU A 1 287 ? 17.174 8.018 -30.764 1.00 71.56 287 LEU A CA 1
ATOM 2386 C C . LEU A 1 287 ? 17.873 6.676 -30.947 1.00 71.56 287 LEU A C 1
ATOM 2388 O O . LEU A 1 287 ? 18.500 6.479 -31.975 1.00 71.56 287 LEU A O 1
ATOM 2392 N N . LYS A 1 288 ? 17.695 5.724 -30.023 1.00 73.75 288 LYS A N 1
ATOM 2393 C CA . LYS A 1 288 ? 18.171 4.351 -30.206 1.00 73.75 288 LYS A CA 1
ATOM 2394 C C . LYS A 1 288 ? 17.551 3.710 -31.451 1.00 73.75 288 LYS A C 1
ATOM 2396 O O . LYS A 1 288 ? 18.295 3.350 -32.343 1.00 73.75 288 LYS A O 1
ATOM 2401 N N . MET A 1 289 ? 16.225 3.657 -31.580 1.00 71.62 289 MET A N 1
ATOM 2402 C CA . MET A 1 289 ? 15.556 3.045 -32.736 1.00 71.62 289 MET A CA 1
ATOM 2403 C C . MET A 1 289 ? 15.799 3.817 -34.044 1.00 71.62 289 MET A C 1
ATOM 2405 O O . MET A 1 289 ? 15.818 3.207 -35.104 1.00 71.62 289 MET A O 1
ATOM 2409 N N . LYS A 1 290 ? 16.030 5.137 -33.999 1.00 74.56 290 LYS A N 1
ATOM 2410 C CA . LYS A 1 290 ? 16.471 5.951 -35.145 1.00 74.56 290 LYS A CA 1
ATOM 2411 C C . LYS A 1 290 ? 17.924 5.679 -35.501 1.00 74.56 290 LYS A C 1
ATOM 2413 O O . LYS A 1 290 ? 18.223 5.684 -36.682 1.00 74.56 290 LYS A O 1
ATOM 2418 N N . ASN A 1 291 ? 18.802 5.424 -34.534 1.00 77.19 291 ASN A N 1
ATOM 2419 C CA . ASN A 1 291 ? 20.170 4.987 -34.793 1.00 77.19 291 ASN A CA 1
ATOM 2420 C C . ASN A 1 291 ? 20.160 3.563 -35.364 1.00 77.19 291 ASN A C 1
ATOM 2422 O O . ASN A 1 291 ? 20.720 3.362 -36.428 1.00 77.19 291 ASN A O 1
ATOM 2426 N N . ASP A 1 292 ? 19.428 2.625 -34.754 1.00 74.69 292 ASP A N 1
ATOM 2427 C CA . ASP A 1 292 ? 19.229 1.256 -35.252 1.00 74.69 292 ASP A CA 1
ATOM 2428 C C . ASP A 1 292 ? 18.636 1.266 -36.686 1.00 74.69 292 ASP A C 1
ATOM 2430 O O . ASP A 1 292 ? 19.048 0.486 -37.544 1.00 74.69 292 ASP A O 1
ATOM 2434 N N . LEU A 1 293 ? 17.699 2.181 -36.979 1.00 72.88 293 LEU A N 1
ATOM 2435 C CA . LEU A 1 293 ? 17.107 2.378 -38.309 1.00 72.88 293 LEU A CA 1
ATOM 2436 C C . LEU A 1 293 ? 18.051 3.095 -39.286 1.00 72.88 293 LEU A C 1
ATOM 2438 O O . LEU A 1 293 ? 18.094 2.725 -40.455 1.00 72.88 293 LEU A O 1
ATOM 2442 N N . GLU A 1 294 ? 18.802 4.107 -38.850 1.00 79.56 294 GLU A N 1
ATOM 2443 C CA . GLU A 1 294 ? 19.814 4.772 -39.677 1.00 79.56 294 GLU A CA 1
ATOM 2444 C C . GLU A 1 294 ? 20.967 3.831 -40.001 1.00 79.56 294 GLU A C 1
ATOM 2446 O O . GLU A 1 294 ? 21.424 3.836 -41.135 1.00 79.56 294 GLU A O 1
ATOM 2451 N N . ASP A 1 295 ? 21.401 2.992 -39.065 1.00 78.12 295 ASP A N 1
ATOM 2452 C CA . ASP A 1 295 ? 22.420 1.973 -39.290 1.00 78.12 295 ASP A CA 1
ATOM 2453 C C . ASP A 1 295 ? 21.893 0.859 -40.202 1.00 78.12 295 ASP A C 1
ATOM 2455 O O . ASP A 1 295 ? 22.607 0.461 -41.118 1.00 78.12 295 ASP A O 1
ATOM 2459 N N . ALA A 1 296 ? 20.621 0.457 -40.091 1.00 72.94 296 ALA A N 1
ATOM 2460 C CA . ALA A 1 296 ? 19.984 -0.426 -41.076 1.00 72.94 296 ALA A CA 1
ATOM 2461 C C . ALA A 1 296 ? 19.826 0.227 -42.470 1.00 72.94 296 ALA A C 1
ATOM 2463 O O . ALA A 1 296 ? 19.920 -0.455 -43.493 1.00 72.94 296 ALA A O 1
ATOM 2464 N N . ILE A 1 297 ? 19.610 1.547 -42.546 1.00 76.06 297 ILE A N 1
ATOM 2465 C CA . ILE A 1 297 ? 19.570 2.304 -43.810 1.00 76.06 297 ILE A CA 1
ATOM 2466 C C . ILE A 1 297 ? 20.977 2.445 -44.405 1.00 76.06 297 ILE A C 1
ATOM 2468 O O . ILE A 1 297 ? 21.134 2.239 -45.606 1.00 76.06 297 ILE A O 1
ATOM 2472 N N . ARG A 1 298 ? 21.999 2.725 -43.587 1.00 83.00 298 ARG A N 1
ATOM 2473 C CA . ARG A 1 298 ? 23.416 2.763 -43.987 1.00 83.00 298 ARG A CA 1
ATOM 2474 C C . ARG A 1 298 ? 23.880 1.383 -44.446 1.00 83.00 298 ARG A C 1
ATOM 2476 O O . ARG A 1 298 ? 24.518 1.288 -45.484 1.00 83.00 298 ARG A O 1
ATOM 2483 N N . GLU A 1 299 ? 23.508 0.310 -43.746 1.00 79.00 299 GLU A N 1
ATOM 2484 C CA . GLU A 1 299 ? 23.764 -1.069 -44.177 1.00 79.00 299 GLU A CA 1
ATOM 2485 C C . GLU A 1 299 ? 23.075 -1.348 -45.520 1.00 79.00 299 GLU A C 1
ATOM 2487 O O . GLU A 1 299 ? 23.731 -1.808 -46.452 1.00 79.00 299 GLU A O 1
ATOM 2492 N N . LYS A 1 300 ? 21.793 -0.985 -45.686 1.00 79.50 300 LYS A N 1
ATOM 2493 C CA . LYS A 1 300 ? 21.090 -1.120 -46.975 1.00 79.50 300 LYS A CA 1
ATOM 2494 C C . LYS A 1 300 ? 21.759 -0.313 -48.096 1.00 79.50 300 LYS A C 1
ATOM 2496 O O . LYS A 1 300 ? 21.858 -0.825 -49.207 1.00 79.50 300 LYS A O 1
ATOM 2501 N N . GLN A 1 301 ? 22.248 0.898 -47.823 1.00 83.19 301 GLN A N 1
ATOM 2502 C CA . GLN A 1 301 ? 22.992 1.720 -48.787 1.00 83.19 301 GLN A CA 1
ATOM 2503 C C . GLN A 1 301 ? 24.338 1.084 -49.155 1.00 83.19 301 GLN A C 1
ATOM 2505 O O . GLN A 1 301 ? 24.585 0.861 -50.335 1.00 83.19 301 GLN A O 1
ATOM 2510 N N . MET A 1 302 ? 25.151 0.684 -48.175 1.00 83.31 302 MET A N 1
ATOM 2511 C CA . MET A 1 302 ? 26.428 -0.013 -48.393 1.00 83.31 302 MET A CA 1
ATOM 2512 C C . MET A 1 302 ? 26.246 -1.322 -49.177 1.00 83.31 302 MET A C 1
ATOM 2514 O O . MET A 1 302 ? 27.034 -1.627 -50.071 1.00 83.31 302 MET A O 1
ATOM 2518 N N . LEU A 1 303 ? 25.191 -2.092 -48.887 1.00 77.38 303 LEU A N 1
ATOM 2519 C CA . LEU A 1 303 ? 24.843 -3.308 -49.628 1.00 77.38 303 LEU A CA 1
ATOM 2520 C C . LEU A 1 303 ? 24.349 -3.004 -51.052 1.00 77.38 303 LEU A C 1
ATOM 2522 O O . LEU A 1 303 ? 24.645 -3.765 -51.970 1.00 77.38 303 LEU A O 1
ATOM 2526 N N . GLN A 1 304 ? 23.637 -1.894 -51.263 1.00 79.81 304 GLN A N 1
ATOM 2527 C CA . GLN A 1 304 ? 23.186 -1.459 -52.588 1.00 79.81 304 GLN A CA 1
ATOM 2528 C C . GLN A 1 304 ? 24.346 -0.922 -53.447 1.00 79.81 304 GLN A C 1
ATOM 2530 O O . GLN A 1 304 ? 24.424 -1.244 -54.631 1.00 79.81 304 GLN A O 1
ATOM 2535 N N . GLU A 1 305 ? 25.281 -0.172 -52.862 1.00 82.50 305 GLU A N 1
ATOM 2536 C CA . GLU A 1 305 ? 26.524 0.269 -53.512 1.00 82.50 305 GLU A CA 1
ATOM 2537 C C . GLU A 1 305 ? 27.443 -0.921 -53.824 1.00 82.50 305 GLU A C 1
ATOM 2539 O O . GLU A 1 305 ? 27.992 -1.012 -54.923 1.00 82.50 305 GLU A O 1
ATOM 2544 N N . SER A 1 306 ? 27.549 -1.886 -52.905 1.00 79.00 306 SER A N 1
ATOM 2545 C CA . SER A 1 306 ? 28.260 -3.150 -53.125 1.00 79.00 306 SER A CA 1
ATOM 2546 C C . SER A 1 306 ? 27.632 -3.967 -54.262 1.00 79.00 306 SER A C 1
ATOM 2548 O O . SER A 1 306 ? 28.353 -4.400 -55.161 1.00 79.00 306 SER A O 1
ATOM 2550 N N . HIS A 1 307 ? 26.299 -4.098 -54.296 1.00 76.31 307 HIS A N 1
ATOM 2551 C CA . HIS A 1 307 ? 25.577 -4.740 -55.398 1.00 76.31 307 HIS A CA 1
ATOM 2552 C C . HIS A 1 307 ? 25.805 -4.013 -56.732 1.00 76.31 307 HIS A C 1
ATOM 2554 O O . HIS A 1 307 ? 26.050 -4.668 -57.742 1.00 76.31 307 HIS A O 1
ATOM 2560 N N . GLN A 1 308 ? 25.761 -2.676 -56.761 1.00 84.56 308 GLN A N 1
ATOM 2561 C CA . GLN A 1 308 ? 26.026 -1.912 -57.985 1.00 84.56 308 GLN A CA 1
ATOM 2562 C C . GLN A 1 308 ? 27.477 -2.086 -58.454 1.00 84.56 308 GLN A C 1
ATOM 2564 O O . GLN A 1 308 ? 27.706 -2.319 -59.635 1.00 84.56 308 GLN A O 1
ATOM 2569 N N . SER A 1 309 ? 28.453 -2.059 -57.543 1.00 82.56 309 SER A N 1
ATOM 2570 C CA . SER A 1 309 ? 29.864 -2.317 -57.862 1.00 82.56 309 SER A CA 1
ATOM 2571 C C . SER A 1 309 ? 30.075 -3.729 -58.423 1.00 82.56 309 SER A C 1
ATOM 2573 O O . SER A 1 309 ? 30.764 -3.895 -59.429 1.00 82.56 309 SER A O 1
ATOM 2575 N N . ALA A 1 310 ? 29.430 -4.745 -57.840 1.00 73.81 310 ALA A N 1
ATOM 2576 C CA . ALA A 1 310 ? 29.448 -6.114 -58.354 1.00 73.81 310 ALA A CA 1
ATOM 2577 C C . ALA A 1 310 ? 28.766 -6.231 -59.733 1.00 73.81 310 ALA A C 1
ATOM 2579 O O . ALA A 1 310 ? 29.264 -6.926 -60.616 1.00 73.81 310 ALA A O 1
ATOM 2580 N N . GLN A 1 311 ? 27.663 -5.513 -59.956 1.00 79.69 311 GLN A N 1
ATOM 2581 C CA . GLN A 1 311 ? 26.957 -5.468 -61.239 1.00 79.69 311 GLN A CA 1
ATOM 2582 C C . GLN A 1 311 ? 27.781 -4.762 -62.332 1.00 79.69 311 GLN A C 1
ATOM 2584 O O . GLN A 1 311 ? 27.849 -5.253 -63.461 1.00 79.69 311 GLN A O 1
ATOM 2589 N N . ASP A 1 312 ? 28.471 -3.671 -61.997 1.00 82.62 312 ASP A N 1
ATOM 2590 C CA . ASP A 1 312 ? 29.405 -2.971 -62.884 1.00 82.62 312 ASP A CA 1
ATOM 2591 C C . ASP A 1 312 ? 30.640 -3.832 -63.201 1.00 82.62 312 ASP A C 1
ATOM 2593 O O . ASP A 1 312 ? 31.142 -3.811 -64.327 1.00 82.62 312 ASP A O 1
ATOM 2597 N N . GLN A 1 313 ? 31.127 -4.617 -62.233 1.00 81.50 313 GLN A N 1
ATOM 2598 C CA . GLN A 1 313 ? 32.188 -5.604 -62.451 1.00 81.50 313 GLN A CA 1
ATOM 2599 C C . GLN A 1 313 ? 31.719 -6.722 -63.387 1.00 81.50 313 GLN A C 1
ATOM 2601 O O . GLN A 1 313 ? 32.392 -6.972 -64.384 1.00 81.50 313 GLN A O 1
ATOM 2606 N N . ILE A 1 314 ? 30.538 -7.315 -63.163 1.00 79.44 314 ILE A N 1
ATOM 2607 C CA . ILE A 1 314 ? 29.933 -8.289 -64.089 1.00 79.44 314 ILE A CA 1
ATOM 2608 C C . ILE A 1 314 ? 29.830 -7.700 -65.502 1.00 79.44 314 ILE A C 1
ATOM 2610 O O . ILE A 1 314 ? 30.242 -8.357 -66.454 1.00 79.44 314 ILE A O 1
ATOM 2614 N N . ALA A 1 315 ? 29.347 -6.463 -65.659 1.00 83.56 315 ALA A N 1
ATOM 2615 C CA . ALA A 1 315 ? 29.223 -5.822 -66.970 1.00 83.56 315 ALA A CA 1
ATOM 2616 C C . ALA A 1 315 ? 30.585 -5.640 -67.673 1.00 83.56 315 ALA A C 1
ATOM 2618 O O . ALA A 1 315 ? 30.699 -5.862 -68.880 1.00 83.56 315 ALA A O 1
ATOM 2619 N N . ARG A 1 316 ? 31.646 -5.297 -66.926 1.00 85.06 316 ARG A N 1
ATOM 2620 C CA . ARG A 1 316 ? 33.022 -5.220 -67.454 1.00 85.06 316 ARG A CA 1
ATOM 2621 C C . ARG A 1 316 ? 33.566 -6.597 -67.833 1.00 85.06 316 ARG A C 1
ATOM 2623 O O . ARG A 1 316 ? 34.131 -6.734 -68.913 1.00 85.06 316 ARG A O 1
ATOM 2630 N N . LEU A 1 317 ? 33.368 -7.617 -66.997 1.00 79.25 317 LEU A N 1
ATOM 2631 C CA . LEU A 1 317 ? 33.801 -8.990 -67.278 1.00 79.25 317 LEU A CA 1
ATOM 2632 C C . LEU A 1 317 ? 33.046 -9.586 -68.478 1.00 79.25 317 LEU A C 1
ATOM 2634 O O . LEU A 1 317 ? 33.664 -10.231 -69.318 1.00 79.25 317 LEU A O 1
ATOM 2638 N N . GLN A 1 318 ? 31.750 -9.302 -68.628 1.00 80.94 318 GLN A N 1
ATOM 2639 C CA . GLN A 1 318 ? 30.953 -9.674 -69.804 1.00 80.94 318 GLN A CA 1
ATOM 2640 C C . GLN A 1 318 ? 31.427 -8.960 -71.077 1.00 80.94 318 GLN A C 1
ATOM 2642 O O . GLN A 1 318 ? 31.564 -9.605 -72.113 1.00 80.94 318 GLN A O 1
ATOM 2647 N N . SER A 1 319 ? 31.746 -7.664 -71.003 1.00 83.44 319 SER A N 1
ATOM 2648 C CA . SER A 1 319 ? 32.337 -6.916 -72.123 1.00 83.44 319 SER A CA 1
ATOM 2649 C C . SER A 1 319 ? 33.708 -7.483 -72.527 1.00 83.44 319 SER A C 1
ATOM 2651 O O . SER A 1 319 ? 33.962 -7.725 -73.706 1.00 83.44 319 SER A O 1
ATOM 2653 N N . ASN A 1 320 ? 34.563 -7.800 -71.548 1.00 82.56 320 ASN A N 1
ATOM 2654 C CA . ASN A 1 320 ? 35.866 -8.429 -71.778 1.00 82.56 320 ASN A CA 1
ATOM 2655 C C . ASN A 1 320 ? 35.732 -9.843 -72.370 1.00 82.56 320 ASN A C 1
ATOM 2657 O O . ASN A 1 320 ? 36.467 -10.185 -73.294 1.00 82.56 320 ASN A O 1
ATOM 2661 N N . LEU A 1 321 ? 34.777 -10.648 -71.887 1.00 76.44 321 LEU A N 1
ATOM 2662 C CA . LEU A 1 321 ? 34.429 -11.954 -72.460 1.00 76.44 321 LEU A CA 1
ATOM 2663 C C . LEU A 1 321 ? 33.952 -11.826 -73.908 1.00 76.44 321 LEU A C 1
ATOM 2665 O O . LEU A 1 321 ? 34.352 -12.624 -74.748 1.00 76.44 321 LEU A O 1
ATOM 2669 N N . GLN A 1 322 ? 33.128 -10.823 -74.217 1.00 79.56 322 GLN A N 1
ATOM 2670 C CA . GLN A 1 322 ? 32.650 -10.578 -75.576 1.00 79.56 322 GLN A CA 1
ATOM 2671 C C . GLN A 1 322 ? 33.789 -10.119 -76.500 1.00 79.56 322 GLN A C 1
ATOM 2673 O O . GLN A 1 322 ? 33.880 -10.595 -77.627 1.00 79.56 322 GLN A O 1
ATOM 2678 N N . ALA A 1 323 ? 34.701 -9.268 -76.021 1.00 77.38 323 ALA A N 1
ATOM 2679 C CA . ALA A 1 323 ? 35.899 -8.876 -76.763 1.00 77.38 323 ALA A CA 1
ATOM 2680 C C . ALA A 1 323 ? 36.835 -10.072 -77.024 1.00 77.38 323 ALA A C 1
ATOM 2682 O O . ALA A 1 323 ? 37.239 -10.294 -78.162 1.00 77.38 323 ALA A O 1
ATOM 2683 N N . LEU A 1 324 ? 37.115 -10.896 -76.007 1.00 70.12 324 LEU A N 1
ATOM 2684 C CA . LEU A 1 324 ? 37.885 -12.138 -76.157 1.00 70.12 324 LEU A CA 1
ATOM 2685 C C . LEU A 1 324 ? 37.205 -13.120 -77.120 1.00 70.12 324 LEU A C 1
ATOM 2687 O O . LEU A 1 324 ? 37.866 -13.672 -77.993 1.00 70.12 324 LEU A O 1
ATOM 2691 N N . SER A 1 325 ? 35.886 -13.302 -77.011 1.00 71.50 325 SER A N 1
ATOM 2692 C CA . SER A 1 325 ? 35.116 -14.183 -77.895 1.00 71.50 325 SER A CA 1
ATOM 2693 C C . SER A 1 325 ? 35.044 -13.683 -79.338 1.00 71.50 325 SER A C 1
ATOM 2695 O O . SER A 1 325 ? 34.899 -14.507 -80.237 1.00 71.50 325 SER A O 1
ATOM 2697 N N . ASN A 1 326 ? 35.134 -12.371 -79.572 1.00 70.19 326 ASN A N 1
ATOM 2698 C CA . ASN A 1 326 ? 35.270 -11.819 -80.917 1.00 70.19 326 ASN A CA 1
ATOM 2699 C C . ASN A 1 326 ? 36.673 -12.114 -81.465 1.00 70.19 326 ASN A C 1
ATOM 2701 O O . ASN A 1 326 ? 36.783 -12.683 -82.545 1.00 70.19 326 ASN A O 1
ATOM 2705 N N . ASN A 1 327 ? 37.724 -11.831 -80.685 1.00 63.75 327 ASN A N 1
ATOM 2706 C CA . ASN A 1 327 ? 39.116 -12.081 -81.077 1.00 63.75 327 ASN A CA 1
ATOM 2707 C C . ASN A 1 327 ? 39.403 -13.574 -81.351 1.00 63.75 327 ASN A C 1
ATOM 2709 O O . ASN A 1 327 ? 40.228 -13.893 -82.203 1.00 63.75 327 ASN A O 1
ATOM 2713 N N . MET A 1 328 ? 38.709 -14.505 -80.680 1.00 52.56 328 MET A N 1
ATOM 2714 C CA . MET A 1 328 ? 38.826 -15.947 -80.960 1.00 52.56 328 MET A CA 1
ATOM 2715 C C . MET A 1 328 ? 38.339 -16.364 -82.359 1.00 52.56 328 MET A C 1
ATOM 2717 O O . MET A 1 328 ? 38.696 -17.452 -82.801 1.00 52.56 328 MET A O 1
ATOM 2721 N N . ASN A 1 329 ? 37.550 -15.542 -83.064 1.00 55.16 329 ASN A N 1
ATOM 2722 C CA . ASN A 1 329 ? 37.209 -15.817 -84.467 1.00 55.16 329 ASN A CA 1
ATOM 2723 C C . ASN A 1 329 ? 38.350 -15.450 -85.436 1.00 55.16 329 ASN A C 1
ATOM 2725 O O . ASN A 1 329 ? 38.322 -15.903 -86.579 1.00 55.16 329 ASN A O 1
ATOM 2729 N N . ASP A 1 330 ? 39.331 -14.652 -84.994 1.00 53.19 330 ASP A N 1
ATOM 2730 C CA . ASP A 1 330 ? 40.387 -14.093 -85.847 1.00 53.19 330 ASP A CA 1
ATOM 2731 C C . ASP A 1 330 ? 41.760 -14.793 -85.675 1.00 53.19 330 ASP A C 1
ATOM 2733 O O . ASP A 1 330 ? 42.574 -14.756 -86.599 1.00 53.19 330 ASP A O 1
ATOM 2737 N N . GLU A 1 331 ? 42.036 -15.465 -84.543 1.00 53.88 331 GLU A N 1
ATOM 2738 C CA . GLU A 1 331 ? 43.335 -16.123 -84.265 1.00 53.88 331 GLU A CA 1
ATOM 2739 C C . GLU A 1 331 ? 43.224 -17.597 -83.807 1.00 53.88 331 GLU A C 1
ATOM 2741 O O . GLU A 1 331 ? 43.226 -17.921 -82.619 1.00 53.88 331 GLU A O 1
ATOM 2746 N N . GLU A 1 332 ? 43.245 -18.531 -84.761 1.00 50.84 332 GLU A N 1
ATOM 2747 C CA . GLU A 1 332 ? 43.062 -19.985 -84.550 1.00 50.84 332 GLU A CA 1
ATOM 2748 C C . GLU A 1 332 ? 44.248 -20.717 -83.851 1.00 50.84 332 GLU A C 1
ATOM 2750 O O . GLU A 1 332 ? 44.340 -21.943 -83.895 1.00 50.84 332 GLU A O 1
ATOM 2755 N N . GLN A 1 333 ? 45.197 -20.006 -83.216 1.00 47.16 333 GLN A N 1
ATOM 2756 C CA . GLN A 1 333 ? 46.477 -20.580 -82.735 1.00 47.16 333 GLN A CA 1
ATOM 2757 C C . GLN A 1 333 ? 46.811 -20.395 -81.236 1.00 47.16 333 GLN A C 1
ATOM 2759 O O . GLN A 1 333 ? 47.901 -20.781 -80.816 1.00 47.16 333 GLN A O 1
ATOM 2764 N N . SER A 1 334 ? 45.899 -19.882 -80.396 1.00 53.38 334 SER A N 1
ATOM 2765 C CA . SER A 1 334 ? 46.141 -19.670 -78.942 1.00 53.38 334 SER A CA 1
ATOM 2766 C C . SER A 1 334 ? 45.136 -20.392 -78.013 1.00 53.38 334 SER A C 1
ATOM 2768 O O . SER A 1 334 ? 44.922 -20.020 -76.855 1.00 53.38 334 SER A O 1
ATOM 2770 N N . SER A 1 335 ? 44.523 -21.461 -78.539 1.00 59.06 335 SER A N 1
ATOM 2771 C CA . SER A 1 335 ? 43.338 -22.145 -77.995 1.00 59.06 335 SER A CA 1
ATOM 2772 C C . SER A 1 335 ? 43.374 -22.454 -76.489 1.00 59.06 335 SER A C 1
ATOM 2774 O O . SER A 1 335 ? 42.455 -22.068 -75.770 1.00 59.06 335 SER A O 1
ATOM 2776 N N . GLU A 1 336 ? 44.410 -23.129 -75.984 1.00 58.78 336 GLU A N 1
ATOM 2777 C CA . GLU A 1 336 ? 44.369 -23.739 -74.643 1.00 58.78 336 GLU A CA 1
ATOM 2778 C C . GLU A 1 336 ? 44.479 -22.703 -73.506 1.00 58.78 336 GLU A C 1
ATOM 2780 O O . GLU A 1 336 ? 43.726 -22.745 -72.530 1.00 58.78 336 GLU A O 1
ATOM 2785 N N . THR A 1 337 ? 45.352 -21.702 -73.661 1.00 63.66 337 THR A N 1
ATOM 2786 C CA . THR A 1 337 ? 45.476 -20.574 -72.722 1.00 63.66 337 THR A CA 1
ATOM 2787 C C . THR A 1 337 ? 44.256 -19.656 -72.728 1.00 63.66 337 THR A C 1
ATOM 2789 O O . THR A 1 337 ? 43.855 -19.174 -71.668 1.00 63.66 337 THR A O 1
ATOM 2792 N N . GLN A 1 338 ? 43.643 -19.424 -73.893 1.00 63.16 338 GLN A N 1
ATOM 2793 C CA . GLN A 1 338 ? 42.445 -18.588 -74.001 1.00 63.16 338 GLN A CA 1
ATOM 2794 C C . GLN A 1 338 ? 41.204 -19.307 -73.455 1.00 63.16 338 GLN A C 1
ATOM 2796 O O . GLN A 1 338 ? 40.464 -18.720 -72.668 1.00 63.16 338 GLN A O 1
ATOM 2801 N N . ALA A 1 339 ? 41.017 -20.594 -73.771 1.00 68.88 339 ALA A N 1
ATOM 2802 C CA . ALA A 1 339 ? 39.926 -21.406 -73.229 1.00 68.88 339 ALA A CA 1
ATOM 2803 C C . ALA A 1 339 ? 39.946 -21.451 -71.693 1.00 68.88 339 ALA A C 1
ATOM 2805 O O . ALA A 1 339 ? 38.897 -21.323 -71.058 1.00 68.88 339 ALA A O 1
ATOM 2806 N N . LYS A 1 340 ? 41.137 -21.551 -71.085 1.00 76.94 340 LYS A N 1
ATOM 2807 C CA . LYS A 1 340 ? 41.279 -21.496 -69.627 1.00 76.94 340 LYS A CA 1
ATOM 2808 C C . LYS A 1 340 ? 40.844 -20.146 -69.045 1.00 76.94 340 LYS A C 1
ATOM 2810 O O . LYS A 1 340 ? 40.076 -20.133 -68.090 1.00 76.94 340 LYS A O 1
ATOM 2815 N N . LEU A 1 341 ? 41.255 -19.025 -69.646 1.00 76.00 341 LEU A N 1
ATOM 2816 C CA . LEU A 1 341 ? 40.830 -17.691 -69.203 1.00 76.00 341 LEU A CA 1
ATOM 2817 C C . LEU A 1 341 ? 39.300 -17.521 -69.272 1.00 76.00 341 LEU A C 1
ATOM 2819 O O . LEU A 1 341 ? 38.705 -16.948 -68.364 1.00 76.00 341 LEU A O 1
ATOM 2823 N N . LEU A 1 342 ? 38.650 -18.057 -70.312 1.00 74.56 342 LEU A N 1
ATOM 2824 C CA . LEU A 1 342 ? 37.186 -18.061 -70.417 1.00 74.56 342 LEU A CA 1
ATOM 2825 C C . LEU A 1 342 ? 36.526 -18.911 -69.319 1.00 74.56 342 LEU A C 1
ATOM 2827 O O . LEU A 1 342 ? 35.505 -18.502 -68.767 1.00 74.56 342 LEU A O 1
ATOM 2831 N N . GLN A 1 343 ? 37.103 -20.068 -68.981 1.00 79.69 343 GLN A N 1
ATOM 2832 C CA . GLN A 1 343 ? 36.609 -20.934 -67.907 1.00 79.69 343 GLN A CA 1
ATOM 2833 C C . GLN A 1 343 ? 36.768 -20.281 -66.524 1.00 79.69 343 GLN A C 1
ATOM 2835 O O . GLN A 1 343 ? 35.832 -20.310 -65.721 1.00 79.69 343 GLN A O 1
ATOM 2840 N N . ASP A 1 344 ? 37.914 -19.646 -66.265 1.00 80.50 344 ASP A N 1
ATOM 2841 C CA . ASP A 1 344 ? 38.181 -18.913 -65.026 1.00 80.50 344 ASP A CA 1
ATOM 2842 C C . ASP A 1 344 ? 37.172 -17.749 -64.871 1.00 80.50 344 ASP A C 1
ATOM 2844 O O . ASP A 1 344 ? 36.490 -17.661 -63.846 1.00 80.50 344 ASP A O 1
ATOM 2848 N N . LEU A 1 345 ? 36.948 -16.951 -65.926 1.00 77.69 345 LEU A N 1
ATOM 2849 C CA . LEU A 1 345 ? 35.943 -15.871 -65.963 1.00 77.69 345 LEU A CA 1
ATOM 2850 C C . LEU A 1 345 ? 34.493 -16.371 -65.794 1.00 77.69 345 LEU A C 1
ATOM 2852 O O . LEU A 1 345 ? 33.684 -15.727 -65.123 1.00 77.69 345 LEU A O 1
ATOM 2856 N N . GLN A 1 346 ? 34.139 -17.533 -66.357 1.00 80.62 346 GLN A N 1
ATOM 2857 C CA . GLN A 1 346 ? 32.832 -18.160 -66.113 1.00 80.62 346 GLN A CA 1
ATOM 2858 C C . GLN A 1 346 ? 32.668 -18.603 -64.651 1.00 80.62 346 GLN A C 1
ATOM 2860 O O . GLN A 1 346 ? 31.564 -18.512 -64.104 1.00 80.62 346 GLN A O 1
ATOM 2865 N N . SER A 1 347 ? 33.745 -19.053 -63.997 1.00 86.12 347 SER A N 1
ATOM 2866 C CA . SER A 1 347 ? 33.726 -19.421 -62.576 1.00 86.12 347 SER A CA 1
ATOM 2867 C C . SER A 1 347 ? 33.583 -18.198 -61.658 1.00 86.12 347 SER A C 1
ATOM 2869 O O . SER A 1 347 ? 32.841 -18.250 -60.673 1.00 86.12 347 SER A O 1
ATOM 2871 N N . GLU A 1 348 ? 34.202 -17.075 -62.030 1.00 86.38 348 GLU A N 1
ATOM 2872 C CA . GLU A 1 348 ? 34.097 -15.790 -61.335 1.00 86.38 348 GLU A CA 1
ATOM 2873 C C . GLU A 1 348 ? 32.667 -15.236 -61.432 1.00 86.38 348 GLU A C 1
ATOM 2875 O O . GLU A 1 348 ? 32.023 -15.020 -60.405 1.00 86.38 348 GLU A O 1
ATOM 2880 N N . ILE A 1 349 ? 32.089 -15.157 -62.639 1.00 81.44 349 ILE A N 1
ATOM 2881 C CA . ILE A 1 349 ? 30.677 -14.771 -62.835 1.00 81.44 349 ILE A CA 1
ATOM 2882 C C . ILE A 1 349 ? 29.729 -15.699 -62.057 1.00 81.44 349 ILE A C 1
ATOM 2884 O O . ILE A 1 349 ? 28.801 -15.224 -61.402 1.00 81.44 349 ILE A O 1
ATOM 2888 N N . SER A 1 350 ? 29.977 -17.013 -62.064 1.00 84.88 350 SER A N 1
ATOM 2889 C CA . SER A 1 350 ? 29.178 -17.984 -61.296 1.00 84.88 350 SER A CA 1
ATOM 2890 C C . SER A 1 350 ? 29.274 -17.787 -59.778 1.00 84.88 350 SER A C 1
ATOM 2892 O O . SER A 1 350 ? 28.371 -18.199 -59.048 1.00 84.88 350 SER A O 1
ATOM 2894 N N . THR A 1 351 ? 30.354 -17.171 -59.295 1.00 89.75 351 THR A N 1
ATOM 2895 C CA . THR A 1 351 ? 30.555 -16.841 -57.880 1.00 89.75 351 THR A CA 1
ATOM 2896 C C . THR A 1 351 ? 29.835 -15.541 -57.529 1.00 89.75 351 THR A C 1
ATOM 2898 O O . THR A 1 351 ? 29.001 -15.553 -56.624 1.00 89.75 351 THR A O 1
ATOM 2901 N N . ILE A 1 352 ? 30.022 -14.471 -58.312 1.00 84.38 352 ILE A N 1
ATOM 2902 C CA . ILE A 1 352 ? 29.357 -13.176 -58.075 1.00 84.38 352 ILE A CA 1
ATOM 2903 C C . ILE A 1 352 ? 27.824 -13.313 -58.177 1.00 84.38 352 ILE A C 1
ATOM 2905 O O . ILE A 1 352 ? 27.095 -12.704 -57.398 1.00 84.38 352 ILE A O 1
ATOM 2909 N N . VAL A 1 353 ? 27.299 -14.164 -59.073 1.00 85.50 353 VAL A N 1
ATOM 2910 C CA . VAL A 1 353 ? 25.851 -14.458 -59.141 1.00 85.50 353 VAL A CA 1
ATOM 2911 C C . VAL A 1 353 ? 25.331 -15.080 -57.838 1.00 85.50 353 VAL A C 1
ATOM 2913 O O . VAL A 1 353 ? 24.273 -14.672 -57.358 1.00 85.50 353 VAL A O 1
ATOM 2916 N N . ARG A 1 354 ? 26.078 -16.009 -57.223 1.00 88.00 354 ARG A N 1
ATOM 2917 C CA . ARG A 1 354 ? 25.704 -16.598 -55.922 1.00 88.00 354 ARG A CA 1
ATOM 2918 C C . ARG A 1 354 ? 25.744 -15.564 -54.804 1.00 88.00 354 ARG A C 1
ATOM 2920 O O . ARG A 1 354 ? 24.824 -15.528 -53.997 1.00 88.00 354 ARG A O 1
ATOM 2927 N N . GLU A 1 355 ? 26.775 -14.722 -54.767 1.00 85.94 355 GLU A N 1
ATOM 2928 C CA . GLU A 1 355 ? 26.890 -13.642 -53.779 1.00 85.94 355 GLU A CA 1
ATOM 2929 C C . GLU A 1 355 ? 25.727 -12.654 -53.904 1.00 85.94 355 GLU A C 1
ATOM 2931 O O . GLU A 1 355 ? 25.080 -12.331 -52.911 1.00 85.94 355 GLU A O 1
ATOM 2936 N N . LYS A 1 356 ? 25.388 -12.242 -55.129 1.00 87.44 356 LYS A N 1
ATOM 2937 C CA . LYS A 1 356 ? 24.260 -11.352 -55.434 1.00 87.44 356 LYS A CA 1
ATOM 2938 C C . LYS A 1 356 ? 22.905 -11.949 -55.023 1.00 87.44 356 LYS A C 1
ATOM 2940 O O . LYS A 1 356 ? 22.072 -11.227 -54.470 1.00 87.44 356 LYS A O 1
ATOM 2945 N N . ASP A 1 357 ? 22.685 -13.248 -55.212 1.00 86.19 357 ASP A N 1
ATOM 2946 C CA . ASP A 1 357 ? 21.466 -13.911 -54.731 1.00 86.19 357 ASP A CA 1
ATOM 2947 C C . ASP A 1 357 ? 21.459 -14.076 -53.192 1.00 86.19 357 ASP A C 1
ATOM 2949 O O . ASP A 1 357 ? 20.410 -13.920 -52.560 1.00 86.19 357 ASP A O 1
ATOM 2953 N N . ASP A 1 358 ? 22.618 -14.281 -52.554 1.00 85.75 358 ASP A N 1
ATOM 2954 C CA . ASP A 1 358 ? 22.750 -14.303 -51.089 1.00 85.75 358 ASP A CA 1
ATOM 2955 C C . ASP A 1 358 ? 22.497 -12.910 -50.469 1.00 85.75 358 ASP A C 1
ATOM 2957 O O . ASP A 1 358 ? 21.789 -12.792 -49.465 1.00 85.75 358 ASP A O 1
ATOM 2961 N N . TYR A 1 359 ? 22.967 -11.832 -51.112 1.00 86.69 359 TYR A N 1
ATOM 2962 C CA . TYR A 1 359 ? 22.626 -10.447 -50.762 1.00 86.69 359 TYR A CA 1
ATOM 2963 C C . TYR A 1 359 ? 21.125 -10.164 -50.915 1.00 86.69 359 TYR A C 1
ATOM 2965 O O . TYR A 1 359 ? 20.525 -9.570 -50.017 1.00 86.69 359 TYR A O 1
ATOM 2973 N N . PHE A 1 360 ? 20.484 -10.633 -51.990 1.00 87.44 360 PHE A N 1
ATOM 2974 C CA . PHE A 1 360 ? 19.035 -10.489 -52.179 1.00 87.44 360 PHE A CA 1
ATOM 2975 C C . PHE A 1 360 ? 18.231 -11.227 -51.089 1.00 87.44 360 PHE A C 1
ATOM 2977 O O . PHE A 1 360 ? 17.255 -10.696 -50.543 1.00 87.44 360 PHE A O 1
ATOM 2984 N N . MET A 1 361 ? 18.677 -12.423 -50.694 1.00 88.94 361 MET A N 1
ATOM 2985 C CA . MET A 1 361 ? 18.086 -13.178 -49.584 1.00 88.94 361 MET A CA 1
ATOM 2986 C C . MET A 1 361 ? 18.300 -12.507 -48.218 1.00 88.94 361 MET A C 1
ATOM 2988 O O . MET A 1 361 ? 17.430 -12.612 -47.349 1.00 88.94 361 MET A O 1
ATOM 2992 N N . ARG A 1 362 ? 19.412 -11.788 -48.011 1.00 86.31 362 ARG A N 1
ATOM 2993 C CA . ARG A 1 362 ? 19.626 -10.946 -46.817 1.00 86.31 362 ARG A CA 1
ATOM 2994 C C . ARG A 1 362 ? 18.696 -9.731 -46.820 1.00 86.31 362 ARG A C 1
ATOM 2996 O O . ARG A 1 362 ? 18.021 -9.511 -45.819 1.00 86.31 362 ARG A O 1
ATOM 3003 N N . LEU A 1 363 ? 18.576 -9.024 -47.947 1.00 86.06 363 LEU A N 1
ATOM 3004 C CA . LEU A 1 363 ? 17.673 -7.876 -48.110 1.00 86.06 363 LEU A CA 1
ATOM 3005 C C . LEU A 1 363 ? 16.208 -8.251 -47.829 1.00 86.06 363 LEU A C 1
ATOM 3007 O O . LEU A 1 363 ? 15.525 -7.586 -47.056 1.00 86.06 363 LEU A O 1
ATOM 3011 N N . THR A 1 364 ? 15.742 -9.379 -48.371 1.00 86.12 364 THR A N 1
ATOM 3012 C CA . THR A 1 364 ? 14.371 -9.865 -48.126 1.00 86.12 364 THR A CA 1
ATOM 3013 C C . THR A 1 364 ? 14.133 -10.163 -46.635 1.00 86.12 364 THR A C 1
ATOM 3015 O O . THR A 1 364 ? 13.052 -9.908 -46.104 1.00 86.12 364 THR A O 1
ATOM 3018 N N . ARG A 1 365 ? 15.147 -10.670 -45.914 1.00 86.62 365 ARG A N 1
ATOM 3019 C CA . ARG A 1 365 ? 15.069 -10.917 -44.461 1.00 86.62 365 ARG A CA 1
ATOM 3020 C C . ARG A 1 365 ? 15.076 -9.628 -43.635 1.00 86.62 365 ARG A C 1
ATOM 3022 O O . ARG A 1 365 ? 14.352 -9.572 -42.638 1.00 86.62 365 ARG A O 1
ATOM 3029 N N . THR A 1 366 ? 15.838 -8.603 -44.021 1.00 84.31 366 THR A N 1
ATOM 3030 C CA . THR A 1 366 ? 15.825 -7.312 -43.312 1.00 84.31 366 THR A CA 1
ATOM 3031 C C . THR A 1 366 ? 14.525 -6.550 -43.561 1.00 84.31 366 THR A C 1
ATOM 3033 O O . THR A 1 366 ? 13.987 -5.974 -42.621 1.00 84.31 366 THR A O 1
ATOM 3036 N N . GLU A 1 367 ? 13.926 -6.647 -44.751 1.00 86.50 367 GLU A N 1
ATOM 3037 C CA . GLU A 1 367 ? 12.605 -6.064 -45.042 1.00 86.50 367 GLU A CA 1
ATOM 3038 C C . GLU A 1 367 ? 11.463 -6.756 -44.271 1.00 86.50 367 GLU A C 1
ATOM 3040 O O . GLU A 1 367 ? 10.593 -6.079 -43.716 1.00 86.50 367 GLU A O 1
ATOM 3045 N N . ILE A 1 368 ? 11.503 -8.087 -44.120 1.00 87.38 368 ILE A N 1
ATOM 3046 C CA . ILE A 1 368 ? 10.578 -8.818 -43.231 1.00 87.38 368 ILE A CA 1
ATOM 3047 C C . ILE A 1 368 ? 10.765 -8.385 -41.767 1.00 87.38 368 ILE A C 1
ATOM 3049 O O . ILE A 1 368 ? 9.780 -8.139 -41.068 1.00 87.38 368 ILE A O 1
ATOM 3053 N N . THR A 1 369 ? 12.012 -8.258 -41.305 1.00 86.50 369 THR A N 1
ATOM 3054 C CA . THR A 1 369 ? 12.329 -7.812 -39.936 1.00 86.50 369 THR A CA 1
ATOM 3055 C C . THR A 1 369 ? 11.840 -6.381 -39.683 1.00 86.50 369 THR A C 1
ATOM 3057 O O . THR A 1 369 ? 11.197 -6.130 -38.665 1.00 86.50 369 THR A O 1
ATOM 3060 N N . LEU A 1 370 ? 12.044 -5.460 -40.633 1.00 82.88 370 LEU A N 1
ATOM 3061 C CA . LEU A 1 370 ? 11.511 -4.094 -40.588 1.00 82.88 370 LEU A CA 1
ATOM 3062 C C . LEU A 1 370 ? 9.985 -4.085 -40.467 1.00 82.88 370 LEU A C 1
ATOM 3064 O O . LEU A 1 370 ? 9.453 -3.401 -39.597 1.00 82.88 370 LEU A O 1
ATOM 3068 N N . SER A 1 371 ? 9.279 -4.883 -41.274 1.00 88.31 371 SER A N 1
ATOM 3069 C CA . SER A 1 371 ? 7.815 -4.990 -41.206 1.00 88.31 371 SER A CA 1
ATOM 3070 C C . SER A 1 371 ? 7.327 -5.482 -39.833 1.00 88.31 371 SER A C 1
ATOM 3072 O O . SER A 1 371 ? 6.367 -4.938 -39.280 1.00 88.31 371 SER A O 1
ATOM 3074 N N . GLN A 1 372 ? 8.021 -6.458 -39.236 1.00 86.38 372 GLN A N 1
ATOM 3075 C CA . GLN A 1 372 ? 7.717 -6.954 -37.889 1.00 86.38 372 GLN A CA 1
ATOM 3076 C C . GLN A 1 372 ? 7.968 -5.890 -36.808 1.00 86.38 372 GLN A C 1
ATOM 3078 O O . GLN A 1 372 ? 7.102 -5.686 -35.957 1.00 86.38 372 GLN A O 1
ATOM 3083 N N . LEU A 1 373 ? 9.094 -5.171 -36.871 1.00 85.75 373 LEU A N 1
ATOM 3084 C CA . LEU A 1 373 ? 9.422 -4.081 -35.943 1.00 85.75 373 LEU A CA 1
ATOM 3085 C C . LEU A 1 373 ? 8.443 -2.902 -36.065 1.00 85.75 373 LEU A C 1
ATOM 3087 O O . LEU A 1 373 ? 7.968 -2.396 -35.051 1.00 85.75 373 LEU A O 1
ATOM 3091 N N . THR A 1 374 ? 8.065 -2.506 -37.287 1.00 85.88 374 THR A N 1
ATOM 3092 C CA . THR A 1 374 ? 7.041 -1.470 -37.522 1.00 85.88 374 THR A CA 1
ATOM 3093 C C . THR A 1 374 ? 5.701 -1.863 -36.898 1.00 85.88 374 THR A C 1
ATOM 3095 O O . THR A 1 374 ? 5.046 -1.031 -36.267 1.00 85.88 374 THR A O 1
ATOM 3098 N N . LYS A 1 375 ? 5.303 -3.139 -37.000 1.00 89.06 375 LYS A N 1
ATOM 3099 C CA . LYS A 1 375 ? 4.096 -3.620 -36.322 1.00 89.06 375 LYS A CA 1
ATOM 3100 C C . LYS A 1 375 ? 4.245 -3.598 -34.796 1.00 89.06 375 LYS A C 1
ATOM 3102 O O . LYS A 1 375 ? 3.336 -3.130 -34.121 1.00 89.06 375 LYS A O 1
ATOM 3107 N N . GLN A 1 376 ? 5.373 -4.050 -34.249 1.00 84.75 376 GLN A N 1
ATOM 3108 C CA . GLN A 1 376 ? 5.615 -4.012 -32.801 1.00 84.75 376 GLN A CA 1
ATOM 3109 C C . GLN A 1 376 ? 5.578 -2.580 -32.245 1.00 84.75 376 GLN A C 1
ATOM 3111 O O . GLN A 1 376 ? 4.993 -2.366 -31.187 1.00 84.75 376 GLN A O 1
ATOM 3116 N N . HIS A 1 377 ? 6.108 -1.593 -32.976 1.00 82.75 377 HIS A N 1
ATOM 3117 C CA . HIS A 1 377 ? 5.974 -0.175 -32.629 1.00 82.75 377 HIS A CA 1
ATOM 3118 C C . HIS A 1 377 ? 4.501 0.267 -32.598 1.00 82.75 377 HIS A C 1
ATOM 3120 O O . HIS A 1 377 ? 4.075 0.909 -31.642 1.00 82.75 377 HIS A O 1
ATOM 3126 N N . SER A 1 378 ? 3.703 -0.098 -33.610 1.00 85.62 378 SER A N 1
ATOM 3127 C CA . SER A 1 378 ? 2.257 0.180 -33.635 1.00 85.62 378 SER A CA 1
ATOM 3128 C C . SER A 1 378 ? 1.530 -0.443 -32.436 1.00 85.62 378 SER A C 1
ATOM 3130 O O . SER A 1 378 ? 0.761 0.233 -31.754 1.00 85.62 378 SER A O 1
ATOM 3132 N N . ASP A 1 379 ? 1.784 -1.723 -32.154 1.00 85.00 379 ASP A N 1
ATOM 3133 C CA . ASP A 1 379 ? 1.139 -2.446 -31.056 1.00 85.00 379 ASP A CA 1
ATOM 3134 C C . ASP A 1 379 ? 1.520 -1.822 -29.691 1.00 85.00 379 ASP A C 1
ATOM 3136 O O . ASP A 1 379 ? 0.643 -1.584 -28.858 1.00 85.00 379 ASP A O 1
ATOM 3140 N N . LEU A 1 380 ? 2.795 -1.460 -29.479 1.00 83.81 380 LEU A N 1
ATOM 3141 C CA . LEU A 1 380 ? 3.264 -0.756 -28.274 1.00 83.81 380 LEU A CA 1
ATOM 3142 C C . LEU A 1 380 ? 2.673 0.655 -28.135 1.00 83.81 380 LEU A C 1
ATOM 3144 O O . LEU A 1 380 ? 2.305 1.050 -27.029 1.00 83.81 380 LEU A O 1
ATOM 3148 N N . GLN A 1 381 ? 2.524 1.399 -29.233 1.00 84.44 381 GLN A N 1
ATOM 3149 C CA . GLN A 1 381 ? 1.927 2.736 -29.211 1.00 84.44 381 GLN A CA 1
ATOM 3150 C C . GLN A 1 381 ? 0.453 2.692 -28.770 1.00 84.44 381 GLN A C 1
ATOM 3152 O O . GLN A 1 381 ? 0.047 3.482 -27.919 1.00 84.44 381 GLN A O 1
ATOM 3157 N N . THR A 1 382 ? -0.331 1.709 -29.230 1.00 86.12 382 THR A N 1
ATOM 3158 C CA . THR A 1 382 ? -1.713 1.535 -28.730 1.00 86.12 382 THR A CA 1
ATOM 3159 C C . THR A 1 382 ? -1.764 1.134 -27.249 1.00 86.12 382 THR A C 1
ATOM 3161 O O . THR A 1 382 ? -2.663 1.556 -26.521 1.00 86.12 382 THR A O 1
ATOM 3164 N N . GLN A 1 383 ? -0.779 0.372 -26.751 1.00 79.12 383 GLN A N 1
ATOM 3165 C CA . GLN A 1 383 ? -0.667 0.073 -25.317 1.00 79.12 383 GLN A CA 1
ATOM 3166 C C . GLN A 1 383 ? -0.288 1.312 -24.494 1.00 79.12 383 GLN A C 1
ATOM 3168 O O . GLN A 1 383 ? -0.760 1.453 -23.364 1.00 79.12 383 GLN A O 1
ATOM 3173 N N . PHE A 1 384 ? 0.523 2.222 -25.042 1.00 77.12 384 PHE A N 1
ATOM 3174 C CA . PHE A 1 384 ? 0.838 3.500 -24.403 1.00 77.12 384 PHE A CA 1
ATOM 3175 C C . PHE A 1 384 ? -0.428 4.346 -24.205 1.00 77.12 384 PHE A C 1
ATOM 3177 O O . PHE A 1 384 ? -0.701 4.752 -23.079 1.00 77.12 384 PHE A O 1
ATOM 3184 N N . GLU A 1 385 ? -1.247 4.524 -25.247 1.00 83.25 385 GLU A N 1
ATOM 3185 C CA . GLU A 1 385 ? -2.506 5.290 -25.183 1.00 83.25 385 GLU A CA 1
ATOM 3186 C C . GLU A 1 385 ? -3.478 4.734 -24.119 1.00 83.25 385 GLU A C 1
ATOM 3188 O O . GLU A 1 385 ? -4.060 5.487 -23.331 1.00 83.25 385 GLU A O 1
ATOM 3193 N N . VAL A 1 386 ? -3.604 3.403 -24.029 1.00 86.19 386 VAL A N 1
ATOM 3194 C CA . VAL A 1 386 ? -4.425 2.725 -23.006 1.00 86.19 386 VAL A CA 1
ATOM 3195 C C . VAL A 1 386 ? -3.861 2.920 -21.592 1.00 86.19 386 VAL A C 1
ATOM 3197 O O . VAL A 1 386 ? -4.620 3.161 -20.649 1.00 86.19 386 VAL A O 1
ATOM 3200 N N . ASN A 1 387 ? -2.539 2.848 -21.421 1.00 76.75 387 ASN A N 1
ATOM 3201 C CA . ASN A 1 387 ? -1.898 3.078 -20.126 1.00 76.75 387 ASN A CA 1
ATOM 3202 C C . ASN A 1 387 ? -1.995 4.551 -19.691 1.00 76.75 387 ASN A C 1
ATOM 3204 O O . ASN A 1 387 ? -2.266 4.818 -18.521 1.00 76.75 387 ASN A O 1
ATOM 3208 N N . GLU A 1 388 ? -1.857 5.505 -20.614 1.00 81.94 388 GLU A N 1
ATOM 3209 C CA . GLU A 1 388 ? -2.015 6.939 -20.348 1.00 81.94 388 GLU A CA 1
ATOM 3210 C C . GLU A 1 388 ? -3.441 7.264 -19.866 1.00 81.94 388 GLU A C 1
ATOM 3212 O O . GLU A 1 388 ? -3.625 8.000 -18.892 1.00 81.94 388 GLU A O 1
ATOM 3217 N N . ALA A 1 389 ? -4.462 6.665 -20.491 1.00 81.44 389 ALA A N 1
ATOM 3218 C CA . ALA A 1 389 ? -5.850 6.772 -20.038 1.00 81.44 389 ALA A CA 1
ATOM 3219 C C . ALA A 1 389 ? -6.040 6.220 -18.611 1.00 81.44 389 ALA A C 1
ATOM 3221 O O . ALA A 1 389 ? -6.676 6.864 -17.774 1.00 81.44 389 ALA A O 1
ATOM 3222 N N . LYS A 1 390 ? -5.430 5.069 -18.302 1.00 82.81 390 LYS A N 1
ATOM 3223 C CA . LYS A 1 390 ? -5.521 4.428 -16.981 1.00 82.81 390 LYS A CA 1
ATOM 3224 C C . LYS A 1 390 ? -4.790 5.201 -15.876 1.00 82.81 390 LYS A C 1
ATOM 3226 O O . LYS A 1 390 ? -5.258 5.235 -14.740 1.00 82.81 390 LYS A O 1
ATOM 3231 N N . VAL A 1 391 ? -3.675 5.866 -16.188 1.00 78.19 391 VAL A N 1
ATOM 3232 C CA . VAL A 1 391 ? -2.988 6.764 -15.239 1.00 78.19 391 VAL A CA 1
ATOM 3233 C C . VAL A 1 391 ? -3.874 7.966 -14.891 1.00 78.19 391 VAL A C 1
ATOM 3235 O O . VAL A 1 391 ? -3.999 8.304 -13.715 1.00 78.19 391 VAL A O 1
ATOM 3238 N N . LYS A 1 392 ? -4.560 8.563 -15.877 1.00 81.00 392 LYS A N 1
ATOM 3239 C CA . LYS A 1 392 ? -5.503 9.678 -15.649 1.00 81.00 392 LYS A CA 1
ATOM 3240 C C . LYS A 1 392 ? -6.678 9.277 -14.747 1.00 81.00 392 LYS A C 1
ATOM 3242 O O . LYS A 1 392 ? -7.080 10.062 -13.890 1.00 81.00 392 LYS A O 1
ATOM 3247 N N . GLU A 1 393 ? -7.195 8.057 -14.899 1.00 84.44 393 GLU A N 1
ATOM 3248 C CA . GLU A 1 393 ? -8.237 7.492 -14.026 1.00 84.44 393 GLU A CA 1
ATOM 3249 C C . GLU A 1 393 ? -7.742 7.339 -12.573 1.00 84.44 393 GLU A C 1
ATOM 3251 O O . GLU A 1 393 ? -8.370 7.852 -11.645 1.00 84.44 393 GLU A O 1
ATOM 3256 N N . LEU A 1 394 ? -6.560 6.744 -12.372 1.00 79.12 394 LEU A N 1
ATOM 3257 C CA . LEU A 1 394 ? -5.961 6.567 -11.041 1.00 79.12 394 LEU A CA 1
ATOM 3258 C C . LEU A 1 394 ? -5.635 7.897 -10.335 1.00 79.12 394 LEU A C 1
ATOM 3260 O O . LEU A 1 394 ? -5.756 7.985 -9.111 1.00 79.12 394 LEU A O 1
ATOM 3264 N N . MET A 1 395 ? -5.255 8.945 -11.075 1.00 76.50 395 MET A N 1
ATOM 3265 C CA . MET A 1 395 ? -5.046 10.283 -10.503 1.00 76.50 395 MET A CA 1
ATOM 3266 C C . MET A 1 395 ? -6.348 10.891 -9.957 1.00 76.50 395 MET A C 1
ATOM 3268 O O . MET A 1 395 ? -6.340 11.460 -8.863 1.00 76.50 395 MET A O 1
ATOM 3272 N N . LEU A 1 396 ? -7.468 10.733 -10.674 1.00 82.69 396 LEU A N 1
ATOM 3273 C CA . LEU A 1 396 ? -8.785 11.210 -10.233 1.00 82.69 396 LEU A CA 1
ATOM 3274 C C . LEU A 1 396 ? -9.265 10.492 -8.963 1.00 82.69 396 LEU A C 1
ATOM 3276 O O . LEU A 1 396 ? -9.785 11.140 -8.053 1.00 82.69 396 LEU A O 1
ATOM 3280 N N . ASP A 1 397 ? -9.062 9.178 -8.865 1.00 79.25 397 ASP A N 1
ATOM 3281 C CA . ASP A 1 397 ? -9.451 8.417 -7.672 1.00 79.25 397 ASP A CA 1
ATOM 3282 C C . ASP A 1 397 ? -8.556 8.700 -6.460 1.00 79.25 397 ASP A C 1
ATOM 3284 O O . ASP A 1 397 ? -9.065 8.827 -5.344 1.00 79.25 397 ASP A O 1
ATOM 3288 N N . ASN A 1 398 ? -7.253 8.922 -6.656 1.00 74.50 398 ASN A N 1
ATOM 3289 C CA . ASN A 1 398 ? -6.373 9.370 -5.574 1.00 74.50 398 ASN A CA 1
ATOM 3290 C C . ASN A 1 398 ? -6.794 10.756 -5.036 1.00 74.50 398 ASN A C 1
ATOM 3292 O O . ASN A 1 398 ? -6.849 10.972 -3.824 1.00 74.50 398 ASN A O 1
ATOM 3296 N N . GLN A 1 399 ? -7.192 11.681 -5.918 1.00 80.25 399 GLN A N 1
ATOM 3297 C CA . GLN A 1 399 ? -7.713 12.992 -5.514 1.00 80.25 399 GLN A CA 1
ATOM 3298 C C . GLN A 1 399 ? -9.002 12.875 -4.675 1.00 80.25 399 GLN A C 1
ATOM 3300 O O . GLN A 1 399 ? -9.138 13.554 -3.655 1.00 80.25 399 GLN A O 1
ATOM 3305 N N . ARG A 1 400 ? -9.924 11.974 -5.053 1.00 84.12 400 ARG A N 1
ATOM 3306 C CA . ARG A 1 400 ? -11.145 11.662 -4.280 1.00 84.12 400 ARG A CA 1
ATOM 3307 C C . ARG A 1 400 ? -10.822 11.050 -2.911 1.00 84.12 400 ARG A C 1
ATOM 3309 O O . ARG A 1 400 ? -11.440 11.419 -1.909 1.00 84.12 400 ARG A O 1
ATOM 3316 N N . ALA A 1 401 ? -9.841 10.149 -2.850 1.00 76.56 401 ALA A N 1
ATOM 3317 C CA . ALA A 1 401 ? -9.403 9.523 -1.605 1.00 76.56 401 ALA A CA 1
ATOM 3318 C C . ALA A 1 401 ? -8.797 10.549 -0.630 1.00 76.56 401 ALA A C 1
ATOM 3320 O O . ALA A 1 401 ? -9.165 10.563 0.544 1.00 76.56 401 ALA A O 1
ATOM 3321 N N . MET A 1 402 ? -7.941 11.460 -1.112 1.00 76.19 402 MET A N 1
ATOM 3322 C CA . MET A 1 402 ? -7.364 12.520 -0.273 1.00 76.19 402 MET A CA 1
ATOM 3323 C C . MET A 1 402 ? -8.423 13.472 0.301 1.00 76.19 402 MET A C 1
ATOM 3325 O O . MET A 1 402 ? -8.349 13.807 1.485 1.00 76.19 402 MET A O 1
ATOM 3329 N N . GLN A 1 403 ? -9.437 13.855 -0.485 1.00 83.19 403 GLN A N 1
ATOM 3330 C CA . GLN A 1 403 ? -10.564 14.646 0.028 1.00 83.19 403 GLN A CA 1
ATOM 3331 C C . GLN A 1 403 ? -11.302 13.898 1.151 1.00 83.19 403 GLN A C 1
ATOM 3333 O O . GLN A 1 403 ? -11.488 14.440 2.238 1.00 83.19 403 GLN A O 1
ATOM 3338 N N . THR A 1 404 ? -11.623 12.621 0.928 1.00 82.50 404 THR A N 1
ATOM 3339 C CA . THR A 1 404 ? -12.316 11.771 1.914 1.00 82.50 404 THR A CA 1
ATOM 3340 C C . THR A 1 404 ? -11.536 11.654 3.233 1.00 82.50 404 THR A C 1
ATOM 3342 O O . THR A 1 404 ? -12.123 11.706 4.313 1.00 82.50 404 THR A O 1
ATOM 3345 N N . ILE A 1 405 ? -10.203 11.547 3.171 1.00 77.38 405 ILE A N 1
ATOM 3346 C CA . ILE A 1 405 ? -9.331 11.527 4.358 1.00 77.38 405 ILE A CA 1
ATOM 3347 C C . ILE A 1 405 ? -9.400 12.861 5.121 1.00 77.38 405 ILE A C 1
ATOM 3349 O O . ILE A 1 405 ? -9.490 12.850 6.350 1.00 77.38 405 ILE A O 1
ATOM 3353 N N . SER A 1 406 ? -9.395 13.994 4.412 1.00 84.06 406 SER A N 1
ATOM 3354 C CA . SER A 1 406 ? -9.540 15.333 5.006 1.00 84.06 406 SER A CA 1
ATOM 3355 C C . SER A 1 406 ? -10.877 15.486 5.745 1.00 84.06 406 SER A C 1
ATOM 3357 O O . SER A 1 406 ? -10.918 15.934 6.894 1.00 84.06 406 SER A O 1
ATOM 3359 N N . ASP A 1 407 ? -11.970 15.029 5.130 1.00 85.31 407 ASP A N 1
ATOM 3360 C CA . ASP A 1 407 ? -13.316 15.123 5.701 1.00 85.31 407 ASP A CA 1
ATOM 3361 C C . ASP A 1 407 ? -13.457 14.260 6.973 1.00 85.31 407 ASP A C 1
ATOM 3363 O O . ASP A 1 407 ? -13.991 14.719 7.988 1.00 85.31 407 ASP A O 1
ATOM 3367 N N . ILE A 1 408 ? -12.889 13.044 6.973 1.00 83.31 408 ILE A N 1
ATOM 3368 C CA . ILE A 1 408 ? -12.830 12.161 8.154 1.00 83.31 408 ILE A CA 1
ATOM 3369 C C . ILE A 1 408 ? -12.006 12.792 9.288 1.00 83.31 408 ILE A C 1
ATOM 3371 O O . ILE A 1 408 ? -12.421 12.745 10.449 1.00 83.31 408 ILE A O 1
ATOM 3375 N N . GLN A 1 409 ? -10.866 13.423 8.984 1.00 80.38 409 GLN A N 1
ATOM 3376 C CA . GLN A 1 409 ? -10.068 14.134 9.993 1.00 80.38 409 GLN A CA 1
ATOM 3377 C C . GLN A 1 409 ? -10.845 15.310 10.609 1.00 80.38 409 GLN A C 1
ATOM 3379 O O . GLN A 1 409 ? -10.796 15.508 11.827 1.00 80.38 409 GLN A O 1
ATOM 3384 N N . GLY A 1 410 ? -11.622 16.039 9.801 1.00 85.31 410 GLY A N 1
ATOM 3385 C CA . GLY A 1 410 ? -12.507 17.108 10.268 1.00 85.31 410 GLY A CA 1
ATOM 3386 C C . GLY A 1 410 ? -13.630 16.627 11.198 1.00 85.31 410 GLY A C 1
ATOM 3387 O O . GLY A 1 410 ? -13.976 17.327 12.152 1.00 85.31 410 GLY A O 1
ATOM 3388 N N . LEU A 1 411 ? -14.178 15.428 10.970 1.00 86.44 411 LEU A N 1
ATOM 3389 C CA . LEU A 1 411 ? -15.155 14.803 11.872 1.00 86.44 411 LEU A CA 1
ATOM 3390 C C . LEU A 1 411 ? -14.507 14.345 13.189 1.00 86.44 411 LEU A C 1
ATOM 3392 O O . LEU A 1 411 ? -15.018 14.664 14.262 1.00 86.44 411 LEU A O 1
ATOM 3396 N N . LEU A 1 412 ? -13.345 13.686 13.121 1.00 83.50 412 LEU A N 1
ATOM 3397 C CA . LEU A 1 412 ? -12.616 13.189 14.296 1.00 83.50 412 LEU A CA 1
ATOM 3398 C C . LEU A 1 412 ? -12.241 14.310 15.284 1.00 83.50 412 LEU A C 1
ATOM 3400 O O . LEU A 1 412 ? -12.227 14.097 16.497 1.00 83.50 412 LEU A O 1
ATOM 3404 N N . MET A 1 413 ? -11.928 15.510 14.784 1.00 84.94 413 MET A N 1
ATOM 3405 C CA . MET A 1 413 ? -11.651 16.671 15.638 1.00 84.94 413 MET A CA 1
ATOM 3406 C C . MET A 1 413 ? -12.904 17.145 16.388 1.00 84.94 413 MET A C 1
ATOM 3408 O O . MET A 1 413 ? -12.839 17.341 17.600 1.00 84.94 413 MET A O 1
ATOM 3412 N N . LYS A 1 414 ? -14.060 17.214 15.714 1.00 88.06 414 LYS A N 1
ATOM 3413 C CA . LYS A 1 414 ? -15.341 17.588 16.340 1.00 88.06 414 LYS A CA 1
ATOM 3414 C C . LYS A 1 414 ? -15.786 16.585 17.408 1.00 88.06 414 LYS A C 1
ATOM 3416 O O . LYS A 1 414 ? -16.292 16.988 18.451 1.00 88.06 414 LYS A O 1
ATOM 3421 N N . GLU A 1 415 ? -15.560 15.286 17.198 1.00 83.38 415 GLU A N 1
ATOM 3422 C CA . GLU A 1 415 ? -15.841 14.272 18.227 1.00 83.38 415 GLU A CA 1
ATOM 3423 C C . GLU A 1 415 ? -14.928 14.406 19.455 1.00 83.38 415 GLU A C 1
ATOM 3425 O O . GLU A 1 415 ? -15.390 14.239 20.586 1.00 83.38 415 GLU A O 1
ATOM 3430 N N . LYS A 1 416 ? -13.648 14.764 19.270 1.00 86.44 416 LYS A N 1
ATOM 3431 C CA . LYS A 1 416 ? -12.737 15.057 20.392 1.00 86.44 416 LYS A CA 1
ATOM 3432 C C . LYS A 1 416 ? -13.188 16.284 21.185 1.00 86.44 416 LYS A C 1
ATOM 3434 O O . LYS A 1 416 ? -13.180 16.236 22.413 1.00 86.44 416 LYS A O 1
ATOM 3439 N N . GLU A 1 417 ? -13.605 17.350 20.507 1.00 86.75 417 GLU A N 1
ATOM 3440 C CA . GLU A 1 417 ? -14.150 18.562 21.137 1.00 86.75 417 GLU A CA 1
ATOM 3441 C C . GLU A 1 417 ? -15.435 18.254 21.923 1.00 86.75 417 GLU A C 1
ATOM 3443 O O . GLU A 1 417 ? -15.536 18.597 23.103 1.00 86.75 417 GLU A O 1
ATOM 3448 N N . GLY A 1 418 ? -16.374 17.512 21.322 1.00 87.38 418 GLY A N 1
ATOM 3449 C CA . GLY A 1 418 ? -17.598 17.057 21.990 1.00 87.38 418 GLY A CA 1
ATOM 3450 C C . GLY A 1 418 ? -17.317 16.191 23.223 1.00 87.38 418 GLY A C 1
ATOM 3451 O O . GLY A 1 418 ? -17.878 16.432 24.292 1.00 87.38 418 GLY A O 1
ATOM 3452 N N . LYS A 1 419 ? -16.380 15.238 23.121 1.00 87.06 419 LYS A N 1
ATOM 3453 C CA . LYS A 1 419 ? -15.942 14.413 24.257 1.00 87.06 419 LYS A CA 1
ATOM 3454 C C . LYS A 1 419 ? -15.364 15.254 25.399 1.00 87.06 419 LYS A C 1
ATOM 3456 O O . LYS A 1 419 ? -15.696 14.997 26.554 1.00 87.06 419 LYS A O 1
ATOM 3461 N N . LEU A 1 420 ? -14.525 16.248 25.100 1.00 86.75 420 LEU A N 1
ATOM 3462 C CA . LEU A 1 420 ? -13.950 17.139 26.114 1.00 86.75 420 LEU A CA 1
ATOM 3463 C C . LEU A 1 420 ? -15.034 17.978 26.808 1.00 86.75 420 LEU A C 1
ATOM 3465 O O . LEU A 1 420 ? -14.973 18.152 28.025 1.00 86.75 420 LEU A O 1
ATOM 3469 N N . SER A 1 421 ? -16.053 18.426 26.066 1.00 89.69 421 SER A N 1
ATOM 3470 C CA . SER A 1 421 ? -17.221 19.112 26.634 1.00 89.69 421 SER A CA 1
ATOM 3471 C C . SER A 1 421 ? -17.975 18.219 27.625 1.00 89.69 421 SER A C 1
ATOM 3473 O O . SER A 1 421 ? -18.168 18.613 28.774 1.00 89.69 421 SER A O 1
ATOM 3475 N N . ILE A 1 422 ? -18.315 16.985 27.228 1.00 88.69 422 ILE A N 1
ATOM 3476 C CA . ILE A 1 422 ? -19.019 16.009 28.081 1.00 88.69 422 ILE A CA 1
ATOM 3477 C C . ILE A 1 422 ? -18.194 15.662 29.330 1.00 88.69 422 ILE A C 1
ATOM 3479 O O . ILE A 1 422 ? -18.733 15.636 30.433 1.00 88.69 422 ILE A O 1
ATOM 3483 N N . GLN A 1 423 ? -16.876 15.461 29.206 1.00 86.50 423 GLN A N 1
ATOM 3484 C CA . GLN A 1 423 ? -16.006 15.226 30.370 1.00 86.50 423 GLN A CA 1
ATOM 3485 C C . GLN A 1 423 ? -15.992 16.427 31.337 1.00 86.50 423 GLN A C 1
ATOM 3487 O O . GLN A 1 423 ? -15.982 16.237 32.553 1.00 86.50 423 GLN A O 1
ATOM 3492 N N . GLY A 1 424 ? -16.052 17.655 30.812 1.00 88.69 424 GLY A N 1
ATOM 3493 C CA . GLY A 1 424 ? -16.185 18.877 31.608 1.00 88.69 424 GLY A CA 1
ATOM 3494 C C . GLY A 1 424 ? -17.560 19.069 32.262 1.00 88.69 424 GLY A C 1
ATOM 3495 O O . GLY A 1 424 ? -17.664 19.807 33.241 1.00 88.69 424 GLY A O 1
ATOM 3496 N N . GLU A 1 425 ? -18.613 18.427 31.756 1.00 88.69 425 GLU A N 1
ATOM 3497 C CA . GLU A 1 425 ? -19.946 18.407 32.373 1.00 88.69 425 GLU A CA 1
ATOM 3498 C C . GLU A 1 425 ? -20.061 17.321 33.446 1.00 88.69 425 GLU A C 1
ATOM 3500 O O . GLU A 1 425 ? -20.518 17.617 34.550 1.00 88.69 425 GLU A O 1
ATOM 3505 N N . VAL A 1 426 ? -19.543 16.114 33.188 1.00 86.12 426 VAL A N 1
ATOM 3506 C CA . VAL A 1 426 ? -19.454 15.032 34.186 1.00 86.12 426 VAL A CA 1
ATOM 3507 C C . VAL A 1 426 ? -18.712 15.507 35.438 1.00 86.12 426 VAL A C 1
ATOM 3509 O O . VAL A 1 426 ? -19.260 15.411 36.532 1.00 86.12 426 VAL A O 1
ATOM 3512 N N . ALA A 1 427 ? -17.543 16.140 35.290 1.00 87.56 427 ALA A N 1
ATOM 3513 C CA . ALA A 1 427 ? -16.774 16.652 36.429 1.00 87.56 427 ALA A CA 1
ATOM 3514 C C . ALA A 1 427 ? -17.522 17.727 37.255 1.00 87.56 427 ALA A C 1
ATOM 3516 O O . ALA A 1 427 ? -17.319 17.838 38.466 1.00 87.56 427 ALA A O 1
ATOM 3517 N N . LYS A 1 428 ? -18.416 18.516 36.633 1.00 90.38 428 LYS A N 1
ATOM 3518 C CA . LYS A 1 428 ? -19.282 19.472 37.356 1.00 90.38 428 LYS A CA 1
ATOM 3519 C C . LYS A 1 428 ? -20.381 18.750 38.134 1.00 90.38 428 LYS A C 1
ATOM 3521 O O . LYS A 1 428 ? -20.648 19.121 39.274 1.00 90.38 428 LYS A O 1
ATOM 3526 N N . LEU A 1 429 ? -21.000 17.733 37.534 1.00 88.69 429 LEU A N 1
ATOM 3527 C CA . LEU A 1 429 ? -22.051 16.933 38.167 1.00 88.69 429 LEU A CA 1
ATOM 3528 C C . LEU A 1 429 ? -21.500 16.105 39.339 1.00 88.69 429 LEU A C 1
ATOM 3530 O O . LEU A 1 429 ? -22.127 16.056 40.392 1.00 88.69 429 LEU A O 1
ATOM 3534 N N . GLU A 1 430 ? -20.300 15.534 39.210 1.00 88.50 430 GLU A N 1
ATOM 3535 C CA . GLU A 1 430 ? -19.591 14.845 40.300 1.00 88.50 430 GLU A CA 1
ATOM 3536 C C . GLU A 1 430 ? -19.284 15.795 41.472 1.00 88.50 430 GLU A C 1
ATOM 3538 O O . GLU A 1 430 ? -19.514 15.452 42.637 1.00 88.50 430 GLU A O 1
ATOM 3543 N N . ALA A 1 431 ? -18.839 17.024 41.185 1.00 88.44 431 ALA A N 1
ATOM 3544 C CA . ALA A 1 431 ? -18.621 18.046 42.208 1.00 88.44 431 ALA A CA 1
ATOM 3545 C C . ALA A 1 431 ? -19.931 18.458 42.911 1.00 88.44 431 ALA A C 1
ATOM 3547 O O . ALA A 1 431 ? -19.967 18.539 44.140 1.00 88.44 431 ALA A O 1
ATOM 3548 N N . GLN A 1 432 ? -21.020 18.661 42.160 1.00 90.25 432 GLN A N 1
ATOM 3549 C CA . GLN A 1 432 ? -22.346 18.964 42.717 1.00 90.25 432 GLN A CA 1
ATOM 3550 C C . GLN A 1 432 ? -22.890 17.815 43.577 1.00 90.25 432 GLN A C 1
ATOM 3552 O O . GLN A 1 432 ? -23.372 18.058 44.682 1.00 90.25 432 GLN A O 1
ATOM 3557 N N . LEU A 1 433 ? -22.751 16.565 43.124 1.00 87.88 433 LEU A N 1
ATOM 3558 C CA . LEU A 1 433 ? -23.134 15.373 43.883 1.00 87.88 433 LEU A CA 1
ATOM 3559 C C . LEU A 1 433 ? -22.368 15.287 45.211 1.00 87.88 433 LEU A C 1
ATOM 3561 O O . LEU A 1 433 ? -22.966 15.015 46.250 1.00 87.88 433 LEU A O 1
ATOM 3565 N N . THR A 1 434 ? -21.064 15.573 45.191 1.00 88.12 434 THR A N 1
ATOM 3566 C CA . THR A 1 434 ? -20.206 15.566 46.389 1.00 88.12 434 THR A CA 1
ATOM 3567 C C . THR A 1 434 ? -20.627 16.642 47.400 1.00 88.12 434 THR A C 1
ATOM 3569 O O . THR A 1 434 ? -20.630 16.394 48.608 1.00 88.12 434 THR A O 1
ATOM 3572 N N . ILE A 1 435 ? -21.031 17.828 46.927 1.00 90.38 435 ILE A N 1
ATOM 3573 C CA . ILE A 1 435 ? -21.581 18.898 47.777 1.00 90.38 435 ILE A CA 1
ATOM 3574 C C . ILE A 1 435 ? -22.912 18.450 48.399 1.00 90.38 435 ILE A C 1
ATOM 3576 O O . ILE A 1 435 ? -23.037 18.459 49.623 1.00 90.38 435 ILE A O 1
ATOM 3580 N N . ALA A 1 436 ? -23.855 17.965 47.587 1.00 86.94 436 ALA A N 1
ATOM 3581 C CA . ALA A 1 436 ? -25.171 17.522 48.052 1.00 86.94 436 ALA A CA 1
ATOM 3582 C C . ALA A 1 436 ? -25.095 16.343 49.045 1.00 86.94 436 ALA A C 1
ATOM 3584 O O . ALA A 1 436 ? -25.855 16.287 50.011 1.00 86.94 436 ALA A O 1
ATOM 3585 N N . GLN A 1 437 ? -24.149 15.413 48.863 1.00 86.38 437 GLN A N 1
ATOM 3586 C CA . GLN A 1 437 ? -23.879 14.337 49.827 1.00 86.38 437 GLN A CA 1
ATOM 3587 C C . GLN A 1 437 ? -23.417 14.886 51.184 1.00 86.38 437 GLN A C 1
ATOM 3589 O O . GLN A 1 437 ? -23.885 14.428 52.229 1.00 86.38 437 GLN A O 1
ATOM 3594 N N . LYS A 1 438 ? -22.536 15.895 51.181 1.00 88.62 438 LYS A N 1
ATOM 3595 C CA . LYS A 1 438 ? -22.056 16.546 52.405 1.00 88.62 438 LYS A CA 1
ATOM 3596 C C . LYS A 1 438 ? -23.168 17.330 53.105 1.00 88.62 438 LYS A C 1
ATOM 3598 O O . LYS A 1 438 ? -23.312 17.218 54.321 1.00 88.62 438 LYS A O 1
ATOM 3603 N N . GLU A 1 439 ? -23.986 18.063 52.354 1.00 88.50 439 GLU A N 1
ATOM 3604 C CA . GLU A 1 439 ? -25.169 18.757 52.879 1.00 88.50 439 GLU A CA 1
ATOM 3605 C C . GLU A 1 439 ? -26.165 17.774 53.509 1.00 88.50 439 GLU A C 1
ATOM 3607 O O . GLU A 1 439 ? -26.616 18.002 54.630 1.00 88.50 439 GLU A O 1
ATOM 3612 N N . ASN A 1 440 ? -26.421 16.630 52.868 1.00 86.62 440 ASN A N 1
ATOM 3613 C CA . ASN A 1 440 ? -27.274 15.577 53.422 1.00 86.62 440 ASN A CA 1
ATOM 3614 C C . ASN A 1 440 ? -26.706 14.997 54.736 1.00 86.62 440 ASN A C 1
ATOM 3616 O O . ASN A 1 440 ? -27.446 14.844 55.704 1.00 86.62 440 ASN A O 1
ATOM 3620 N N . SER A 1 441 ? -25.389 14.762 54.833 1.00 86.69 441 SER A N 1
ATOM 3621 C CA . SER A 1 441 ? -24.769 14.312 56.096 1.00 86.69 441 SER A CA 1
ATOM 3622 C C . SER A 1 441 ? -24.854 15.353 57.226 1.00 86.69 441 SER A C 1
ATOM 3624 O O . SER A 1 441 ? -25.043 14.995 58.390 1.00 86.69 441 SER A O 1
ATOM 3626 N N . ASN A 1 442 ? -24.789 16.649 56.895 1.00 88.56 442 ASN A N 1
ATOM 3627 C CA . ASN A 1 442 ? -24.998 17.729 57.863 1.00 88.56 442 ASN A CA 1
ATOM 3628 C C . ASN A 1 442 ? -26.464 17.776 58.331 1.00 88.56 442 ASN A C 1
ATOM 3630 O O . ASN A 1 442 ? -26.731 17.931 59.518 1.00 88.56 442 ASN A O 1
ATOM 3634 N N . LEU A 1 443 ? -27.421 17.613 57.411 1.00 88.00 443 LEU A N 1
ATOM 3635 C CA . LEU A 1 443 ? -28.849 17.570 57.740 1.00 88.00 443 LEU A CA 1
ATOM 3636 C C . LEU A 1 443 ? -29.201 16.347 58.596 1.00 88.00 443 LEU A C 1
ATOM 3638 O O . LEU A 1 443 ? -29.994 16.470 59.525 1.00 88.00 443 LEU A O 1
ATOM 3642 N N . GLN A 1 444 ? -28.590 15.186 58.341 1.00 85.50 444 GLN A N 1
ATOM 3643 C CA . GLN A 1 444 ? -28.758 13.998 59.183 1.00 85.50 444 GLN A CA 1
ATOM 3644 C C . GLN A 1 444 ? -28.275 14.240 60.620 1.00 85.50 444 GLN A C 1
ATOM 3646 O O . GLN A 1 444 ? -29.031 13.966 61.552 1.00 85.50 444 GLN A O 1
ATOM 3651 N N . SER A 1 445 ? -27.081 14.815 60.813 1.00 87.25 445 SER A N 1
ATOM 3652 C CA . SER A 1 445 ? -26.567 15.092 62.164 1.00 87.25 445 SER A CA 1
ATOM 3653 C C . SER A 1 445 ? -27.376 16.165 62.907 1.00 87.25 445 SER A C 1
ATOM 3655 O O . SER A 1 445 ? -27.591 16.044 64.113 1.00 87.25 445 SER A O 1
ATOM 3657 N N . GLU A 1 446 ? -27.921 17.162 62.203 1.00 88.06 446 GLU A N 1
ATOM 3658 C CA . GLU A 1 446 ? -28.838 18.144 62.797 1.00 88.06 446 GLU A CA 1
ATOM 3659 C C . GLU A 1 446 ? -30.201 17.524 63.165 1.00 88.06 446 GLU A C 1
ATOM 3661 O O . GLU A 1 446 ? -30.747 17.825 64.225 1.00 88.06 446 GLU A O 1
ATOM 3666 N N . ILE A 1 447 ? -30.734 16.597 62.357 1.00 84.94 447 ILE A N 1
ATOM 3667 C CA . ILE A 1 447 ? -31.950 15.829 62.691 1.00 84.94 447 ILE A CA 1
ATOM 3668 C C . ILE A 1 447 ? -31.735 14.970 63.946 1.00 84.94 447 ILE A C 1
ATOM 3670 O O . ILE A 1 447 ? -32.641 14.859 64.775 1.00 84.94 447 ILE A O 1
ATOM 3674 N N . GLU A 1 448 ? -30.559 14.366 64.115 1.00 86.06 448 GLU A N 1
ATOM 3675 C CA . GLU A 1 448 ? -30.221 13.606 65.324 1.00 86.06 448 GLU A CA 1
ATOM 3676 C C . GLU A 1 448 ? -30.108 14.525 66.548 1.00 86.06 448 GLU A C 1
ATOM 3678 O O . GLU A 1 448 ? -30.782 14.277 67.550 1.00 86.06 448 GLU A O 1
ATOM 3683 N N . ARG A 1 449 ? -29.400 15.657 66.430 1.00 89.88 449 ARG A N 1
ATOM 3684 C CA . ARG A 1 449 ? -29.306 16.683 67.485 1.00 89.88 449 ARG A CA 1
ATOM 3685 C C . ARG A 1 449 ? -30.679 17.218 67.913 1.00 89.88 449 ARG A C 1
ATOM 3687 O O . ARG A 1 449 ? -30.934 17.405 69.104 1.00 89.88 449 ARG A O 1
ATOM 3694 N N . LEU A 1 450 ? -31.587 17.444 66.961 1.00 84.31 450 LEU A N 1
ATOM 3695 C CA . LEU A 1 450 ? -32.958 17.885 67.236 1.00 84.31 450 LEU A CA 1
ATOM 3696 C C . LEU A 1 450 ? -33.794 16.793 67.921 1.00 84.31 450 LEU A C 1
ATOM 3698 O O . LEU A 1 450 ? -34.548 17.107 68.839 1.00 84.31 450 LEU A O 1
ATOM 3702 N N . ARG A 1 451 ? -33.631 15.515 67.554 1.00 86.12 451 ARG A N 1
ATOM 3703 C CA . ARG A 1 451 ? -34.290 14.380 68.236 1.00 86.12 451 ARG A CA 1
ATOM 3704 C C . ARG A 1 451 ? -33.804 14.193 69.672 1.00 86.12 451 ARG A C 1
ATOM 3706 O O . ARG A 1 451 ? -34.597 13.834 70.540 1.00 86.12 451 ARG A O 1
ATOM 3713 N N . GLU A 1 452 ? -32.525 14.430 69.942 1.00 82.88 452 GLU A N 1
ATOM 3714 C CA . GLU A 1 452 ? -31.983 14.410 71.306 1.00 82.88 452 GLU A CA 1
ATOM 3715 C C . GLU A 1 452 ? -32.512 15.586 72.136 1.00 82.88 452 GLU A C 1
ATOM 3717 O O . GLU A 1 452 ? -32.965 15.383 73.264 1.00 82.88 452 GLU A O 1
ATOM 3722 N N . SER A 1 453 ? -32.576 16.785 71.546 1.00 85.00 453 SER A N 1
ATOM 3723 C CA . SER A 1 453 ? -33.230 17.946 72.163 1.00 85.00 453 SER A CA 1
ATOM 3724 C C . SER A 1 453 ? -34.722 17.708 72.435 1.00 85.00 453 SER A C 1
ATOM 3726 O O . SER A 1 453 ? -35.233 18.170 73.453 1.00 85.00 453 SER A O 1
ATOM 3728 N N . GLU A 1 454 ? -35.428 16.987 71.557 1.00 80.00 454 GLU A N 1
ATOM 3729 C CA . GLU A 1 454 ? -36.839 16.637 71.753 1.00 80.00 454 GLU A CA 1
ATOM 3730 C C . GLU A 1 454 ? -37.026 15.647 72.913 1.00 80.00 454 GLU A C 1
ATOM 3732 O O . GLU A 1 454 ? -37.953 15.803 73.706 1.00 80.00 454 GLU A O 1
ATOM 3737 N N . ARG A 1 455 ? -36.139 14.649 73.051 1.00 82.12 455 ARG A N 1
ATOM 3738 C CA . ARG A 1 455 ? -36.151 13.720 74.197 1.00 82.12 455 ARG A CA 1
ATOM 3739 C C . ARG A 1 455 ? -35.958 14.469 75.512 1.00 82.12 455 ARG A C 1
ATOM 3741 O O . ARG A 1 455 ? -36.812 14.354 76.383 1.00 82.12 455 ARG A O 1
ATOM 3748 N N . ALA A 1 456 ? -34.918 15.299 75.610 1.00 78.44 456 ALA A N 1
ATOM 3749 C CA . ALA A 1 456 ? -34.656 16.098 76.808 1.00 78.44 456 ALA A CA 1
ATOM 3750 C C . ALA A 1 456 ? -35.866 16.973 77.191 1.00 78.44 456 ALA A C 1
ATOM 3752 O O . ALA A 1 456 ? -36.314 16.942 78.335 1.00 78.44 456 ALA A O 1
ATOM 3753 N N . ALA A 1 457 ? -36.471 17.666 76.219 1.00 75.38 457 ALA A N 1
ATOM 3754 C CA . ALA A 1 457 ? -37.665 18.479 76.452 1.00 75.38 457 ALA A CA 1
ATOM 3755 C C . ALA A 1 457 ? -38.902 17.651 76.863 1.00 75.38 457 ALA A C 1
ATOM 3757 O O . ALA A 1 457 ? -39.710 18.118 77.665 1.00 75.38 457 ALA A O 1
ATOM 3758 N N . ARG A 1 458 ? -39.069 16.422 76.347 1.00 72.31 458 ARG A N 1
ATOM 3759 C CA . ARG A 1 458 ? -40.136 15.490 76.767 1.00 72.31 458 ARG A CA 1
ATOM 3760 C C . ARG A 1 458 ? -39.926 14.981 78.195 1.00 72.31 458 ARG A C 1
ATOM 3762 O O . ARG A 1 458 ? -40.905 14.872 78.935 1.00 72.31 458 ARG A O 1
ATOM 3769 N N . ASP A 1 459 ? -38.685 14.704 78.582 1.00 75.00 459 ASP A N 1
ATOM 3770 C CA . ASP A 1 459 ? -38.331 14.241 79.927 1.00 75.00 459 ASP A CA 1
ATOM 3771 C C . ASP A 1 459 ? -38.514 15.367 80.965 1.00 75.00 459 ASP A C 1
ATOM 3773 O O . ASP A 1 459 ? -39.124 15.151 82.015 1.00 75.00 459 ASP A O 1
ATOM 3777 N N . GLU A 1 460 ? -38.120 16.605 80.637 1.00 73.31 460 GLU A N 1
ATOM 3778 C CA . GLU A 1 460 ? -38.448 17.802 81.429 1.00 73.31 460 GLU A CA 1
ATOM 3779 C C . GLU A 1 460 ? -39.969 18.007 81.563 1.00 73.31 460 GLU A C 1
ATOM 3781 O O . GLU A 1 460 ? -40.467 18.292 82.656 1.00 73.31 460 GLU A O 1
ATOM 3786 N N . LEU A 1 461 ? -40.734 17.801 80.482 1.00 65.88 461 LEU A N 1
ATOM 3787 C CA . LEU A 1 461 ? -42.200 17.875 80.503 1.00 65.88 461 LEU A CA 1
ATOM 3788 C C . LEU A 1 461 ? -42.837 16.801 81.392 1.00 65.88 461 LEU A C 1
ATOM 3790 O O . LEU A 1 461 ? -43.832 17.086 82.059 1.00 65.88 461 LEU A O 1
ATOM 3794 N N . LEU A 1 462 ? -42.283 15.586 81.432 1.00 63.03 462 LEU A N 1
ATOM 3795 C CA . LEU A 1 462 ? -42.732 14.522 82.336 1.00 63.03 462 LEU A CA 1
ATOM 3796 C C . LEU A 1 462 ? -42.518 14.910 83.806 1.00 63.03 462 LEU A C 1
ATOM 3798 O O . LEU A 1 462 ? -43.438 14.752 84.611 1.00 63.03 462 LEU A O 1
ATOM 3802 N N . VAL A 1 463 ? -41.363 15.494 84.141 1.00 59.47 463 VAL A N 1
ATOM 3803 C CA . VAL A 1 463 ? -41.081 16.022 85.489 1.00 59.47 463 VAL A CA 1
ATOM 3804 C C . VAL A 1 463 ? -42.021 17.180 85.847 1.00 59.47 463 VAL A C 1
ATOM 3806 O O . VAL A 1 463 ? -42.563 17.216 86.952 1.00 59.47 463 VAL A O 1
ATOM 3809 N N . PHE A 1 464 ? -42.288 18.104 84.918 1.00 53.78 464 PHE A N 1
ATOM 3810 C CA . PHE A 1 464 ? -43.249 19.191 85.142 1.00 53.78 464 PHE A CA 1
ATOM 3811 C C . PHE A 1 464 ? -44.676 18.677 85.362 1.00 53.78 464 PHE A C 1
ATOM 3813 O O . PHE A 1 464 ? -45.386 19.155 86.250 1.00 53.78 464 PHE A O 1
ATOM 3820 N N . LYS A 1 465 ? -45.098 17.676 84.582 1.00 51.25 465 LYS A N 1
ATOM 3821 C CA . LYS A 1 465 ? -46.445 17.100 84.646 1.00 51.25 465 LYS A CA 1
ATOM 3822 C C . LYS A 1 465 ? -46.681 16.298 85.929 1.00 51.25 465 LYS A C 1
ATOM 3824 O O . LYS A 1 465 ? -47.796 16.318 86.436 1.00 51.25 465 LYS A O 1
ATOM 3829 N N . ALA A 1 466 ? -45.640 15.681 86.493 1.00 48.84 466 ALA A N 1
ATOM 3830 C CA . ALA A 1 466 ? -45.692 15.035 87.808 1.00 48.84 466 ALA A CA 1
ATOM 3831 C C . ALA A 1 466 ? -45.856 16.026 88.983 1.00 48.84 466 ALA A C 1
ATOM 3833 O O . ALA A 1 466 ? -46.323 15.634 90.047 1.00 48.84 466 ALA A O 1
ATOM 3834 N N . ASN A 1 467 ? -45.508 17.306 88.795 1.00 41.19 467 ASN A N 1
ATOM 3835 C CA . ASN A 1 467 ? -45.576 18.349 89.828 1.00 41.19 467 ASN A CA 1
ATOM 3836 C C . ASN A 1 467 ? -46.829 19.252 89.744 1.00 41.19 467 ASN A C 1
ATOM 3838 O O . ASN A 1 467 ? -46.929 20.211 90.506 1.00 41.19 467 ASN A O 1
ATOM 3842 N N . SER A 1 468 ? -47.765 18.997 88.816 1.00 39.97 468 SER A N 1
ATOM 3843 C CA . SER A 1 468 ? -48.773 19.992 88.391 1.00 39.97 468 SER A CA 1
ATOM 3844 C C . SER A 1 468 ? -50.240 19.535 88.503 1.00 39.97 468 SER A C 1
ATOM 3846 O O . SER A 1 468 ? -51.041 19.787 87.602 1.00 39.97 468 SER A O 1
ATOM 3848 N N . GLU A 1 469 ? -50.634 18.898 89.610 1.00 36.50 469 GLU A N 1
ATOM 3849 C CA . GLU A 1 469 ? -52.052 18.629 89.911 1.00 36.50 469 GLU A CA 1
ATOM 3850 C C . GLU A 1 469 ? -52.703 19.773 90.714 1.00 36.50 469 GLU A C 1
ATOM 3852 O O . GLU A 1 469 ? -52.715 19.758 91.945 1.00 36.50 469 GLU A O 1
ATOM 3857 N N . SER A 1 470 ? -53.290 20.780 90.047 1.00 35.59 470 SER A N 1
ATOM 3858 C CA . SER A 1 470 ? -54.299 21.663 90.674 1.00 35.59 470 SER A CA 1
ATOM 3859 C C . SER A 1 470 ? -55.250 22.337 89.674 1.00 35.59 470 SER A C 1
ATOM 3861 O O . SER A 1 470 ? -54.840 22.987 88.719 1.00 35.59 470 SER A O 1
ATOM 3863 N N . ASN A 1 471 ? -56.542 22.234 89.975 1.00 38.41 471 ASN A N 1
ATOM 3864 C CA . ASN A 1 471 ? -57.703 22.834 89.310 1.00 38.41 471 ASN A CA 1
ATOM 3865 C C . ASN A 1 471 ? -57.544 24.255 88.711 1.00 38.41 471 ASN A C 1
ATOM 3867 O O . ASN A 1 471 ? -57.404 25.235 89.439 1.00 38.41 471 ASN A O 1
ATOM 3871 N N . SER A 1 472 ? -57.842 24.395 87.414 1.00 37.38 472 SER A N 1
ATOM 3872 C CA . SER A 1 472 ? -58.774 25.430 86.921 1.00 37.38 472 SER A CA 1
ATOM 3873 C C . SER A 1 472 ? -59.460 24.927 85.643 1.00 37.38 472 SER A C 1
ATOM 3875 O O . SER A 1 472 ? -58.797 24.397 84.753 1.00 37.38 472 SER A O 1
ATOM 3877 N N . SER A 1 473 ? -60.793 24.988 85.580 1.00 55.31 473 SER A N 1
ATOM 3878 C CA . SER A 1 473 ? -61.579 24.228 84.597 1.00 55.31 473 SER A CA 1
ATOM 3879 C C . SER A 1 473 ? -62.114 25.060 83.427 1.00 55.31 473 SER A C 1
ATOM 3881 O O . SER A 1 473 ? -62.514 26.217 83.566 1.00 55.31 473 SER A O 1
ATOM 3883 N N . ASN A 1 474 ? -62.204 24.396 82.275 1.00 49.88 474 ASN A N 1
ATOM 3884 C CA . ASN A 1 474 ? -62.994 24.740 81.093 1.00 49.88 474 ASN A CA 1
ATOM 3885 C C . ASN A 1 474 ? -62.582 26.004 80.317 1.00 49.88 474 ASN A C 1
ATOM 3887 O O . ASN A 1 474 ? -62.251 25.876 79.145 1.00 49.88 474 ASN A O 1
ATOM 3891 N N . GLN A 1 475 ? -62.561 27.209 80.897 1.00 45.69 475 GLN A N 1
ATOM 3892 C CA . GLN A 1 475 ? -62.393 28.433 80.087 1.00 45.69 475 GLN A CA 1
ATOM 3893 C C . GLN A 1 475 ? -60.961 28.601 79.540 1.00 45.69 475 GLN A C 1
ATOM 3895 O O . GLN A 1 475 ? -60.765 28.993 78.389 1.00 45.69 475 GLN A O 1
ATOM 3900 N N . THR A 1 476 ? -59.949 28.218 80.324 1.00 53.31 476 THR A N 1
ATOM 3901 C CA . THR A 1 476 ? -58.564 28.056 79.852 1.00 53.31 476 THR A CA 1
ATOM 3902 C C . THR A 1 476 ? -58.415 26.857 78.921 1.00 53.31 476 THR A C 1
ATOM 3904 O O . THR A 1 476 ? -57.701 26.962 77.932 1.00 53.31 476 THR A O 1
ATOM 3907 N N . GLN A 1 477 ? -59.104 25.740 79.178 1.00 54.41 477 GLN A N 1
ATOM 3908 C CA . GLN A 1 477 ? -59.038 24.548 78.320 1.00 54.41 477 GLN A CA 1
ATOM 3909 C C . GLN A 1 477 ? -59.622 24.797 76.924 1.00 54.41 477 GLN A C 1
ATOM 3911 O O . GLN A 1 477 ? -59.048 24.334 75.945 1.00 54.41 477 GLN A O 1
ATOM 3916 N N . GLU A 1 478 ? -60.706 25.563 76.804 1.00 53.62 478 GLU A N 1
ATOM 3917 C CA . GLU A 1 478 ? -61.309 25.923 75.517 1.00 53.62 478 GLU A CA 1
ATOM 3918 C C . GLU A 1 478 ? -60.433 26.919 74.739 1.00 53.62 478 GLU A C 1
ATOM 3920 O O . GLU A 1 478 ? -60.244 26.769 73.532 1.00 53.62 478 GLU A O 1
ATOM 3925 N N . MET A 1 479 ? -59.803 27.878 75.428 1.00 56.09 479 MET A N 1
ATOM 3926 C CA . MET A 1 479 ? -58.829 28.783 74.807 1.00 56.09 479 MET A CA 1
ATOM 3927 C C . MET A 1 479 ? -57.553 28.042 74.373 1.00 56.09 479 MET A C 1
ATOM 3929 O O . MET A 1 479 ? -57.064 28.267 73.267 1.00 56.09 479 MET A O 1
ATOM 3933 N N . ILE A 1 480 ? -57.045 27.115 75.193 1.00 61.91 480 ILE A N 1
ATOM 3934 C CA . ILE A 1 480 ? -55.924 26.229 74.842 1.00 61.91 480 ILE A CA 1
ATOM 3935 C C . ILE A 1 480 ? -56.309 25.324 73.669 1.00 61.91 480 ILE A C 1
ATOM 3937 O O . ILE A 1 480 ? -55.514 25.192 72.749 1.00 61.91 480 ILE A O 1
ATOM 3941 N N . ALA A 1 481 ? -57.524 24.772 73.626 1.00 65.62 481 ALA A N 1
ATOM 3942 C CA . ALA A 1 481 ? -57.999 23.978 72.494 1.00 65.62 481 ALA A CA 1
ATOM 3943 C C . ALA A 1 481 ? -58.088 24.805 71.198 1.00 65.62 481 ALA A C 1
ATOM 3945 O O . ALA A 1 481 ? -57.732 24.304 70.134 1.00 65.62 481 ALA A O 1
ATOM 3946 N N . GLN A 1 482 ? -58.492 26.080 71.265 1.00 67.56 482 GLN A N 1
ATOM 3947 C CA . GLN A 1 482 ? -58.454 26.983 70.108 1.00 67.56 482 GLN A CA 1
ATOM 3948 C C . GLN A 1 482 ? -57.022 27.349 69.687 1.00 67.56 482 GLN A C 1
ATOM 3950 O O . GLN A 1 482 ? -56.749 27.415 68.489 1.00 67.56 482 GLN A O 1
ATOM 3955 N N . PHE A 1 483 ? -56.101 27.557 70.635 1.00 69.88 483 PHE A N 1
ATOM 3956 C CA . PHE A 1 483 ? -54.687 27.791 70.325 1.00 69.88 483 PHE A CA 1
ATOM 3957 C C . PHE A 1 483 ? -54.020 26.551 69.731 1.00 69.88 483 PHE A C 1
ATOM 3959 O O . PHE A 1 483 ? -53.401 26.677 68.683 1.00 69.88 483 PHE A O 1
ATOM 3966 N N . MET A 1 484 ? -54.213 25.368 70.323 1.00 72.19 484 MET A N 1
ATOM 3967 C CA . MET A 1 484 ? -53.753 24.093 69.770 1.00 72.19 484 MET A CA 1
ATOM 3968 C C . MET A 1 484 ? -54.318 23.890 68.370 1.00 72.19 484 MET A C 1
ATOM 3970 O O . MET A 1 484 ? -53.537 23.746 67.444 1.00 72.19 484 MET A O 1
ATOM 3974 N N . LYS A 1 485 ? -55.633 24.037 68.165 1.00 75.44 485 LYS A N 1
ATOM 3975 C CA . LYS A 1 485 ? -56.230 23.909 66.831 1.00 75.44 485 LYS A CA 1
ATOM 3976 C C . LYS A 1 485 ? -55.646 24.902 65.816 1.00 75.44 485 LYS A C 1
ATOM 3978 O O . LYS A 1 485 ? -55.428 24.523 64.673 1.00 75.44 485 LYS A O 1
ATOM 3983 N N . LYS A 1 486 ? -55.333 26.143 66.213 1.00 73.75 486 LYS A N 1
ATOM 3984 C CA . LYS A 1 486 ? -54.603 27.097 65.354 1.00 73.75 486 LYS A CA 1
ATOM 3985 C C . LYS A 1 486 ? -53.150 26.695 65.101 1.00 73.75 486 LYS A C 1
ATOM 3987 O O . LYS A 1 486 ? -52.637 26.958 64.018 1.00 73.75 486 LYS A O 1
ATOM 3992 N N . THR A 1 487 ? -52.474 26.095 66.076 1.00 76.12 487 THR A N 1
ATOM 3993 C CA . THR A 1 487 ? -51.116 25.560 65.923 1.00 76.12 487 THR A CA 1
ATOM 3994 C C . THR A 1 487 ? -51.116 24.349 64.993 1.00 76.12 487 THR A C 1
ATOM 3996 O O . THR A 1 487 ? -50.276 24.293 64.102 1.00 76.12 487 THR A O 1
ATOM 3999 N N . ASP A 1 488 ? -52.094 23.455 65.121 1.00 78.75 488 ASP A N 1
ATOM 4000 C CA . ASP A 1 488 ? -52.326 22.312 64.238 1.00 78.75 488 ASP A CA 1
ATOM 4001 C C . ASP A 1 488 ? -52.663 22.793 62.817 1.00 78.75 488 ASP A C 1
ATOM 4003 O O . ASP A 1 488 ? -52.062 22.330 61.854 1.00 78.75 488 ASP A O 1
ATOM 4007 N N . GLU A 1 489 ? -53.550 23.786 62.661 1.00 77.19 489 GLU A N 1
ATOM 4008 C CA . GLU A 1 489 ? -53.859 24.423 61.370 1.00 77.19 489 GLU A CA 1
ATOM 4009 C C . GLU A 1 489 ? -52.618 25.085 60.738 1.00 77.19 489 GLU A C 1
ATOM 4011 O O . GLU A 1 489 ? -52.421 24.977 59.527 1.00 77.19 489 GLU A O 1
ATOM 4016 N N . LEU A 1 490 ? -51.741 25.716 61.529 1.00 77.31 490 LEU A N 1
ATOM 4017 C CA . LEU A 1 490 ? -50.475 26.286 61.046 1.00 77.31 490 LEU A CA 1
ATOM 4018 C C . LEU A 1 490 ? -49.439 25.210 60.684 1.00 77.31 490 LEU A C 1
ATOM 4020 O O . LEU A 1 490 ? -48.784 25.336 59.650 1.00 77.31 490 LEU A O 1
ATOM 4024 N N . GLN A 1 491 ? -49.307 24.142 61.476 1.00 79.56 491 GLN A N 1
ATOM 4025 C CA . GLN A 1 491 ? -48.422 23.013 61.170 1.00 79.56 491 GLN A CA 1
ATOM 4026 C C . GLN A 1 491 ? -48.889 22.267 59.918 1.00 79.56 491 GLN A C 1
ATOM 4028 O O . GLN A 1 491 ? -48.082 22.027 59.022 1.00 79.56 491 GLN A O 1
ATOM 4033 N N . LEU A 1 492 ? -50.189 21.984 59.802 1.00 81.25 492 LEU A N 1
ATOM 4034 C CA . LEU A 1 492 ? -50.797 21.410 58.603 1.00 81.25 492 LEU A CA 1
ATOM 4035 C C . LEU A 1 492 ? -50.635 22.345 57.399 1.00 81.25 492 LEU A C 1
ATOM 4037 O O . LEU A 1 492 ? -50.330 21.872 56.310 1.00 81.25 492 LEU A O 1
ATOM 4041 N N . SER A 1 493 ? -50.773 23.664 57.572 1.00 80.75 493 SER A N 1
ATOM 4042 C CA . SER A 1 493 ? -50.528 24.631 56.494 1.00 80.75 493 SER A CA 1
ATOM 4043 C C . SER A 1 493 ? -49.056 24.679 56.064 1.00 80.75 493 SER A C 1
ATOM 4045 O O . SER A 1 493 ? -48.801 24.845 54.870 1.00 80.75 493 SER A O 1
ATOM 4047 N N . SER A 1 494 ? -48.100 24.519 56.989 1.00 83.12 494 SER A N 1
ATOM 4048 C CA . SER A 1 494 ? -46.673 24.381 56.659 1.00 83.12 494 SER A CA 1
ATOM 4049 C C . SER A 1 494 ? -46.436 23.089 55.890 1.00 83.12 494 SER A C 1
ATOM 4051 O O . SER A 1 494 ? -46.063 23.147 54.726 1.00 83.12 494 SER A O 1
ATOM 4053 N N . GLN A 1 495 ? -46.792 21.937 56.468 1.00 86.19 495 GLN A N 1
ATOM 4054 C CA . GLN A 1 495 ? -46.632 20.619 55.843 1.00 86.19 495 GLN A CA 1
ATOM 4055 C C . GLN A 1 495 ? -47.284 20.553 54.455 1.00 86.19 495 GLN A C 1
ATOM 4057 O O . GLN A 1 495 ? -46.724 19.981 53.526 1.00 86.19 495 GLN A O 1
ATOM 4062 N N . LEU A 1 496 ? -48.450 21.178 54.272 1.00 85.00 496 LEU A N 1
ATOM 4063 C CA . LEU A 1 496 ? -49.157 21.241 52.992 1.00 85.00 496 LEU A CA 1
ATOM 4064 C C . LEU A 1 496 ? -48.520 22.239 52.003 1.00 85.00 496 LEU A C 1
ATOM 4066 O O . LEU A 1 496 ? -48.707 22.094 50.795 1.00 85.00 496 LEU A O 1
ATOM 4070 N N . SER A 1 497 ? -47.752 23.225 52.474 1.00 87.62 497 SER A N 1
ATOM 4071 C CA . SER A 1 497 ? -46.860 24.052 51.647 1.00 87.62 497 SER A CA 1
ATOM 4072 C C . SER A 1 497 ? -45.595 23.284 51.249 1.00 87.62 497 SER A C 1
ATOM 4074 O O . SER A 1 497 ? -45.230 23.275 50.074 1.00 87.62 497 SER A O 1
ATOM 4076 N N . ASP A 1 498 ? -44.982 22.573 52.192 1.00 85.19 498 ASP A N 1
ATOM 4077 C CA . ASP A 1 498 ? -43.763 21.786 51.994 1.00 85.19 498 ASP A CA 1
ATOM 4078 C C . ASP A 1 498 ? -44.018 20.627 51.013 1.00 85.19 498 ASP A C 1
ATOM 4080 O O . ASP A 1 498 ? -43.302 20.472 50.025 1.00 85.19 498 ASP A O 1
ATOM 4084 N N . LEU A 1 499 ? -45.135 19.905 51.169 1.00 88.00 499 LEU A N 1
ATOM 4085 C CA . LEU A 1 499 ? -45.604 18.897 50.210 1.00 88.00 499 LEU A CA 1
ATOM 4086 C C . LEU A 1 499 ? -45.921 19.495 48.828 1.00 88.00 499 LEU A C 1
ATOM 4088 O O . LEU A 1 499 ? -45.677 18.849 47.813 1.00 88.00 499 LEU A O 1
ATOM 4092 N N . LYS A 1 500 ? -46.424 20.737 48.741 1.00 90.00 500 LYS A N 1
ATOM 4093 C CA . LYS A 1 500 ? -46.621 21.426 47.447 1.00 90.00 500 LYS A CA 1
ATOM 4094 C C . LYS A 1 500 ? -45.298 21.792 46.771 1.00 90.00 500 LYS A C 1
ATOM 4096 O O . LYS A 1 500 ? -45.252 21.823 45.540 1.00 90.00 500 LYS A O 1
ATOM 4101 N N . LEU A 1 501 ? -44.246 22.080 47.538 1.00 85.31 501 LEU A N 1
ATOM 4102 C CA . LEU A 1 501 ? -42.896 22.286 47.011 1.00 85.31 501 LEU A CA 1
ATOM 4103 C C . LEU A 1 501 ? -42.283 20.954 46.564 1.00 85.31 501 LEU A C 1
ATOM 4105 O O . LEU A 1 501 ? -41.832 20.860 45.426 1.00 85.31 501 LEU A O 1
ATOM 4109 N N . GLU A 1 502 ? -42.379 19.901 47.378 1.00 89.56 502 GLU A N 1
ATOM 4110 C CA . GLU A 1 502 ? -41.876 18.565 47.034 1.00 89.56 502 GLU A CA 1
ATOM 4111 C C . GLU A 1 502 ? -42.567 17.988 45.781 1.00 89.56 502 GLU A C 1
ATOM 4113 O O . GLU A 1 502 ? -41.909 17.428 44.903 1.00 89.56 502 GLU A O 1
ATOM 4118 N N . ILE A 1 503 ? -43.886 18.182 45.643 1.00 88.69 503 ILE A N 1
ATOM 4119 C CA . ILE A 1 503 ? -44.634 17.826 44.428 1.00 88.69 503 ILE A CA 1
ATOM 4120 C C . ILE A 1 503 ? -44.112 18.618 43.225 1.00 88.69 503 ILE A C 1
ATOM 4122 O O . ILE A 1 503 ? -43.854 18.013 42.190 1.00 88.69 503 ILE A O 1
ATOM 4126 N N . ARG A 1 504 ? -43.894 19.937 43.345 1.00 90.38 504 ARG A N 1
ATOM 4127 C CA . ARG A 1 504 ? -43.332 20.762 42.255 1.00 90.38 504 ARG A CA 1
ATOM 4128 C C . ARG A 1 504 ? -41.925 20.329 41.852 1.00 90.38 504 ARG A C 1
ATOM 4130 O O . ARG A 1 504 ? -41.625 20.320 40.662 1.00 90.38 504 ARG A O 1
ATOM 4137 N N . GLU A 1 505 ? -41.077 19.953 42.804 1.00 88.50 505 GLU A N 1
ATOM 4138 C CA . GLU A 1 505 ? -39.752 19.410 42.506 1.00 88.50 505 GLU A CA 1
ATOM 4139 C C . GLU A 1 505 ? -39.821 18.066 41.783 1.00 88.50 505 GLU A C 1
ATOM 4141 O O . GLU A 1 505 ? -39.084 17.856 40.822 1.00 88.50 505 GLU A O 1
ATOM 4146 N N . LYS A 1 506 ? -40.708 17.159 42.212 1.00 90.56 506 LYS A N 1
ATOM 4147 C CA . LYS A 1 506 ? -40.929 15.873 41.533 1.00 90.56 506 LYS A CA 1
ATOM 4148 C C . LYS A 1 506 ? -41.481 16.084 40.120 1.00 90.56 506 LYS A C 1
ATOM 4150 O O . LYS A 1 506 ? -41.008 15.441 39.192 1.00 90.56 506 LYS A O 1
ATOM 4155 N N . ASP A 1 507 ? -42.383 17.046 39.939 1.00 92.38 507 ASP A N 1
ATOM 4156 C CA . ASP A 1 507 ? -42.907 17.486 38.640 1.00 92.38 507 ASP A CA 1
ATOM 4157 C C . ASP A 1 507 ? -41.819 18.035 37.702 1.00 92.38 507 ASP A C 1
ATOM 4159 O O . ASP A 1 507 ? -41.893 17.838 36.489 1.00 92.38 507 ASP A O 1
ATOM 4163 N N . LEU A 1 508 ? -40.835 18.765 38.239 1.00 91.19 508 LEU A N 1
ATOM 4164 C CA . LEU A 1 508 ? -39.695 19.285 37.477 1.00 91.19 508 LEU A CA 1
ATOM 4165 C C . LEU A 1 508 ? -38.722 18.159 37.110 1.00 91.19 508 LEU A C 1
ATOM 4167 O O . LEU A 1 508 ? -38.414 17.998 35.933 1.00 91.19 508 LEU A O 1
ATOM 4171 N N . LYS A 1 509 ? -38.340 17.321 38.082 1.00 90.88 509 LYS A N 1
ATOM 4172 C CA . LYS A 1 509 ? -37.471 16.149 37.878 1.00 90.88 509 LYS A CA 1
ATOM 4173 C C . LYS A 1 509 ? -38.078 15.162 36.869 1.00 90.88 509 LYS A C 1
ATOM 4175 O O . LYS A 1 509 ? -37.361 14.644 36.019 1.00 90.88 509 LYS A O 1
ATOM 4180 N N . LEU A 1 510 ? -39.401 14.966 36.889 1.00 90.56 510 LEU A N 1
ATOM 4181 C CA . LEU A 1 510 ? -40.123 14.200 35.866 1.00 90.56 510 LEU A CA 1
ATOM 4182 C C . LEU A 1 510 ? -40.023 14.850 34.482 1.00 90.56 510 LEU A C 1
ATOM 4184 O O . LEU A 1 510 ? -39.722 14.150 33.526 1.00 90.56 510 LEU A O 1
ATOM 4188 N N . LYS A 1 511 ? -40.216 16.170 34.352 1.00 91.69 511 LYS A N 1
ATOM 4189 C CA . LYS A 1 511 ? -40.099 16.886 33.060 1.00 91.69 511 LYS A CA 1
ATOM 4190 C C . LYS A 1 511 ? -38.674 16.878 32.498 1.00 91.69 511 LYS A C 1
ATOM 4192 O O . LYS A 1 511 ? -38.507 16.867 31.280 1.00 91.69 511 LYS A O 1
ATOM 4197 N N . GLU A 1 512 ? -37.660 16.865 33.359 1.00 89.75 512 GLU A N 1
ATOM 4198 C CA . GLU A 1 512 ? -36.257 16.684 32.968 1.00 89.75 512 GLU A CA 1
ATOM 4199 C C . GLU A 1 512 ? -36.000 15.249 32.486 1.00 89.75 512 GLU A C 1
ATOM 4201 O O . GLU A 1 512 ? -35.477 15.065 31.389 1.00 89.75 512 GLU A O 1
ATOM 4206 N N . GLN A 1 513 ? -36.474 14.233 33.215 1.00 90.56 513 GLN A N 1
ATOM 4207 C CA . GLN A 1 513 ? -36.391 12.830 32.784 1.00 90.56 513 GLN A CA 1
ATOM 4208 C C . GLN A 1 513 ? -37.138 12.569 31.464 1.00 90.56 513 GLN A C 1
ATOM 4210 O O . GLN A 1 513 ? -36.605 11.890 30.589 1.00 90.56 513 GLN A O 1
ATOM 4215 N N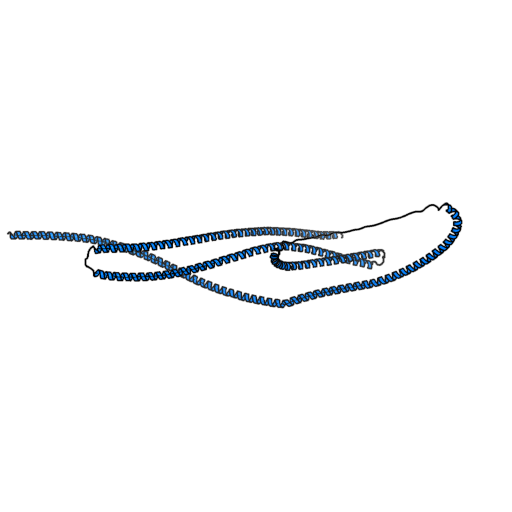 . ASP A 1 514 ? -38.324 13.155 31.275 1.00 91.69 514 ASP A N 1
ATOM 4216 C CA . ASP A 1 514 ? -39.111 13.080 30.035 1.00 91.69 514 ASP A CA 1
ATOM 4217 C C . ASP A 1 514 ? -38.363 13.709 28.846 1.00 91.69 514 ASP A C 1
ATOM 4219 O O . ASP A 1 514 ? -38.425 13.218 27.716 1.00 91.69 514 ASP A O 1
ATOM 4223 N N . ARG A 1 515 ? -37.628 14.802 29.093 1.00 91.00 515 ARG A N 1
ATOM 4224 C CA . ARG A 1 515 ? -36.793 15.476 28.091 1.00 91.00 515 ARG A CA 1
ATOM 4225 C C . ARG A 1 515 ? -35.573 14.632 27.726 1.00 91.00 515 ARG A C 1
ATOM 4227 O O . ARG A 1 515 ? -35.311 14.450 26.538 1.00 91.00 515 ARG A O 1
ATOM 4234 N N . ASP A 1 516 ? -34.867 14.098 28.716 1.00 88.75 516 ASP A N 1
ATOM 4235 C CA . ASP A 1 516 ? -33.705 13.227 28.520 1.00 88.75 516 ASP A CA 1
ATOM 4236 C C . ASP A 1 516 ? -34.077 11.921 27.812 1.00 88.75 516 ASP A C 1
ATOM 4238 O O . ASP A 1 516 ? -33.321 11.438 26.967 1.00 88.75 516 ASP A O 1
ATOM 4242 N N . PHE A 1 517 ? -35.252 11.362 28.115 1.00 92.19 517 PHE A N 1
ATOM 4243 C CA . PHE A 1 517 ? -35.770 10.178 27.435 1.00 92.19 517 PHE A CA 1
ATOM 4244 C C . PHE A 1 517 ? -36.012 10.462 25.949 1.00 92.19 517 PHE A C 1
ATOM 4246 O O . PHE A 1 517 ? -35.497 9.735 25.104 1.00 92.19 517 PHE A O 1
ATOM 4253 N N . ARG A 1 518 ? -36.698 11.565 25.613 1.00 90.62 518 ARG A N 1
ATOM 4254 C CA . ARG A 1 518 ? -36.945 11.981 24.216 1.00 90.62 518 ARG A CA 1
ATOM 4255 C C . ARG A 1 518 ? -35.660 12.326 23.454 1.00 90.62 518 ARG A C 1
ATOM 4257 O O . ARG A 1 518 ? -35.597 12.131 22.242 1.00 90.62 518 ARG A O 1
ATOM 4264 N N . LEU A 1 519 ? -34.633 12.842 24.136 1.00 90.50 519 LEU A N 1
ATOM 4265 C CA . LEU A 1 519 ? -33.313 13.060 23.534 1.00 90.50 519 LEU A CA 1
ATOM 4266 C C . LEU A 1 519 ? -32.644 11.722 23.189 1.00 90.50 519 LEU A C 1
ATOM 4268 O O . LEU A 1 519 ? -32.274 11.522 22.034 1.00 90.50 519 LEU A O 1
ATOM 4272 N N . LYS A 1 520 ? -32.592 10.775 24.134 1.00 90.38 520 LYS A N 1
ATOM 4273 C CA . LYS A 1 520 ? -32.030 9.429 23.915 1.00 90.38 520 LYS A CA 1
ATOM 4274 C C . LYS A 1 520 ? -32.806 8.625 22.870 1.00 90.38 520 LYS A C 1
ATOM 4276 O O . LYS A 1 520 ? -32.202 7.956 22.041 1.00 90.38 520 LYS A O 1
ATOM 4281 N N . GLU A 1 521 ? -34.133 8.723 22.854 1.00 91.62 521 GLU A N 1
ATOM 4282 C CA . GLU A 1 521 ? -35.000 8.124 21.831 1.00 91.62 521 GLU A CA 1
ATOM 4283 C C . GLU A 1 521 ? -34.665 8.657 20.427 1.00 91.62 521 GLU A C 1
ATOM 4285 O O . GLU A 1 521 ? -34.543 7.885 19.471 1.00 91.62 521 GLU A O 1
ATOM 4290 N N . LYS A 1 522 ? -34.422 9.968 20.302 1.00 91.88 522 LYS A N 1
ATOM 4291 C CA . LYS A 1 522 ? -33.996 10.595 19.044 1.00 91.88 522 LYS A CA 1
ATOM 4292 C C . LYS A 1 522 ? -32.570 10.201 18.639 1.00 91.88 522 LYS A C 1
ATOM 4294 O O . LYS A 1 522 ? -32.327 9.963 17.458 1.00 91.88 522 LYS A O 1
ATOM 4299 N N . GLU A 1 523 ? -31.638 10.109 19.585 1.00 87.88 523 GLU A N 1
ATOM 4300 C CA . GLU A 1 523 ? -30.265 9.638 19.340 1.00 87.88 523 GLU A CA 1
ATOM 4301 C C . GLU A 1 523 ? -30.243 8.180 18.864 1.00 87.88 523 GLU A C 1
ATOM 4303 O O . GLU A 1 523 ? -29.601 7.870 17.861 1.00 87.88 523 GLU A O 1
ATOM 4308 N N . LEU A 1 524 ? -31.003 7.299 19.522 1.00 87.25 524 LEU A N 1
ATOM 4309 C CA . LEU A 1 524 ? -31.169 5.899 19.122 1.00 87.25 524 LEU A CA 1
ATOM 4310 C C . LEU A 1 524 ? -31.834 5.772 17.746 1.00 87.25 524 LEU A C 1
ATOM 4312 O O . LEU A 1 524 ? -31.407 4.943 16.945 1.00 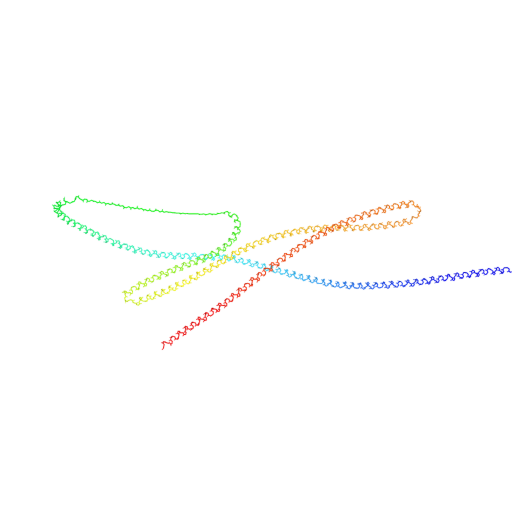87.25 524 LEU A O 1
ATOM 4316 N N . SER A 1 525 ? -32.820 6.621 17.438 1.00 89.31 525 SER A N 1
ATOM 4317 C CA . SER A 1 525 ? -33.457 6.665 16.114 1.00 89.31 525 SER A CA 1
ATOM 4318 C C . SER A 1 525 ? -32.455 7.026 15.011 1.00 89.31 525 SER A C 1
ATOM 4320 O O . SER A 1 525 ? -32.383 6.335 13.998 1.00 89.31 525 SER A O 1
ATOM 4322 N N . LEU A 1 526 ? -31.620 8.051 15.231 1.00 89.06 526 LEU A N 1
ATOM 4323 C CA . LEU A 1 526 ? -30.561 8.458 14.295 1.00 89.06 526 LEU A CA 1
ATOM 4324 C C . LEU A 1 526 ? -29.449 7.402 14.160 1.00 89.06 526 LEU A C 1
ATOM 4326 O O . LEU A 1 526 ? -28.863 7.249 13.089 1.00 89.06 526 LEU A O 1
ATOM 4330 N N . LEU A 1 527 ? -29.147 6.657 15.228 1.00 88.44 527 LEU A N 1
ATOM 4331 C CA . LEU A 1 527 ? -28.198 5.542 15.185 1.00 88.44 527 LEU A CA 1
ATOM 4332 C C . LEU A 1 527 ? -28.752 4.360 14.368 1.00 88.44 527 LEU A C 1
ATOM 4334 O O . LEU A 1 527 ? -28.021 3.735 13.596 1.00 88.44 527 LEU A O 1
ATOM 4338 N N . LEU A 1 528 ? -30.048 4.069 14.511 1.00 87.19 528 LEU A N 1
ATOM 4339 C CA . LEU A 1 528 ? -30.740 3.020 13.763 1.00 87.19 528 LEU A CA 1
ATOM 4340 C C . LEU A 1 528 ? -30.840 3.376 12.271 1.00 87.19 528 LEU A C 1
ATOM 4342 O O . LEU A 1 528 ? -30.546 2.535 11.426 1.00 87.19 528 LEU A O 1
ATOM 4346 N N . GLU A 1 529 ? -31.138 4.635 11.944 1.00 89.38 529 GLU A N 1
ATOM 4347 C CA . GLU A 1 529 ? -31.124 5.154 10.571 1.00 89.38 529 GLU A CA 1
ATOM 4348 C C . GLU A 1 529 ? -29.738 4.987 9.918 1.00 89.38 529 GLU A C 1
ATOM 4350 O O . GLU A 1 529 ? -29.619 4.314 8.893 1.00 89.38 529 GLU A O 1
ATOM 4355 N N . ARG A 1 530 ? -28.663 5.466 10.565 1.00 86.69 530 ARG A N 1
ATOM 4356 C CA . ARG A 1 530 ? -27.275 5.319 10.071 1.00 86.69 530 ARG A CA 1
ATOM 4357 C C . ARG A 1 530 ? -26.842 3.864 9.884 1.00 86.69 530 ARG A C 1
ATOM 4359 O O . ARG A 1 530 ? -26.209 3.525 8.887 1.00 86.69 530 ARG A O 1
ATOM 4366 N N . THR A 1 531 ? -27.160 2.988 10.837 1.00 83.38 531 THR A N 1
ATOM 4367 C CA . THR A 1 531 ? -26.795 1.564 10.726 1.00 83.38 531 THR A CA 1
ATOM 4368 C C . THR A 1 531 ? -27.585 0.859 9.621 1.00 83.38 531 THR A C 1
ATOM 4370 O O . THR A 1 531 ? -27.039 -0.012 8.941 1.00 83.38 531 THR A O 1
ATOM 4373 N N . GLN A 1 532 ? -28.824 1.281 9.357 1.00 87.06 532 GLN A N 1
ATOM 4374 C CA . GLN A 1 532 ? -29.604 0.816 8.213 1.00 87.06 532 GLN A CA 1
ATOM 4375 C C . GLN A 1 532 ? -29.032 1.334 6.877 1.00 87.06 532 GLN A C 1
ATOM 4377 O O . GLN A 1 532 ? -28.915 0.552 5.929 1.00 87.06 532 GLN A O 1
ATOM 4382 N N . GLU A 1 533 ? -28.577 2.590 6.802 1.00 87.62 533 GLU A N 1
ATOM 4383 C CA . GLU A 1 533 ? -27.833 3.114 5.645 1.00 87.62 533 GLU A CA 1
ATOM 4384 C C . GLU A 1 533 ? -26.557 2.298 5.373 1.00 87.62 533 GLU A C 1
ATOM 4386 O O . GLU A 1 533 ? -26.382 1.799 4.255 1.00 87.62 533 GLU A O 1
ATOM 4391 N N . GLU A 1 534 ? -25.717 2.065 6.391 1.00 86.69 534 GLU A N 1
ATOM 4392 C CA . GLU A 1 534 ? -24.510 1.229 6.293 1.00 86.69 534 GLU A CA 1
ATOM 4393 C C . GLU A 1 534 ? -24.803 -0.182 5.763 1.00 86.69 534 GLU A C 1
ATOM 4395 O O . GLU A 1 534 ? -24.062 -0.697 4.921 1.00 86.69 534 GLU A O 1
ATOM 4400 N N . VAL A 1 535 ? -25.878 -0.822 6.234 1.00 84.81 535 VAL A N 1
ATOM 4401 C CA . VAL A 1 535 ? -26.289 -2.153 5.762 1.00 84.81 535 VAL A CA 1
ATOM 4402 C C . VAL A 1 535 ? -26.703 -2.109 4.288 1.00 84.81 535 VAL A C 1
ATOM 4404 O O . VAL A 1 535 ? -26.310 -2.993 3.521 1.00 84.81 535 VAL A O 1
ATOM 4407 N N . THR A 1 536 ? -27.425 -1.074 3.839 1.00 87.56 536 THR A N 1
ATOM 4408 C CA . THR A 1 536 ? -27.770 -0.948 2.409 1.00 87.56 536 THR A CA 1
ATOM 4409 C C . THR A 1 536 ? -26.557 -0.643 1.525 1.00 87.56 536 THR A C 1
ATOM 4411 O O . THR A 1 536 ? -26.499 -1.140 0.398 1.00 87.56 536 THR A O 1
ATOM 4414 N N . LEU A 1 537 ? -25.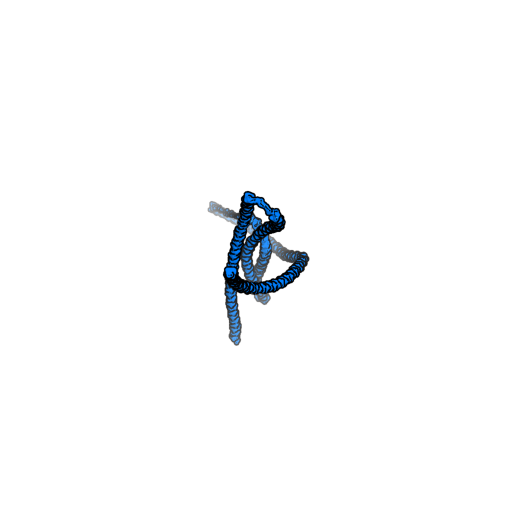566 0.106 2.019 1.00 86.56 537 LEU A N 1
ATOM 4415 C CA . LEU A 1 537 ? -24.293 0.338 1.327 1.00 86.56 537 LEU A CA 1
ATOM 4416 C C . LEU A 1 537 ? -23.491 -0.962 1.186 1.00 86.56 537 LEU A C 1
ATOM 4418 O O . LEU A 1 537 ? -23.147 -1.347 0.068 1.00 86.56 537 LEU A O 1
ATOM 4422 N N . LYS A 1 538 ? -23.290 -1.703 2.283 1.00 85.50 538 LYS A N 1
ATOM 4423 C CA . LYS A 1 538 ? -22.590 -3.003 2.280 1.00 85.50 538 LYS A CA 1
ATOM 4424 C C . LYS A 1 538 ? -23.296 -4.039 1.392 1.00 85.50 538 LYS A C 1
ATOM 4426 O O . LYS A 1 538 ? -22.633 -4.822 0.715 1.00 85.50 538 LYS A O 1
ATOM 4431 N N . SER A 1 539 ? -24.630 -4.004 1.319 1.00 83.81 539 SER A N 1
ATOM 4432 C CA . SER A 1 539 ? -25.419 -4.832 0.393 1.00 83.81 539 SER A CA 1
ATOM 4433 C C . SER A 1 539 ? -25.164 -4.479 -1.083 1.00 83.81 539 SER A C 1
ATOM 4435 O O . SER A 1 539 ? -24.913 -5.371 -1.897 1.00 83.81 539 SER A O 1
ATOM 4437 N N . LYS A 1 540 ? -25.128 -3.183 -1.434 1.00 87.88 540 LYS A N 1
ATOM 4438 C CA . LYS A 1 540 ? -24.785 -2.713 -2.792 1.00 87.88 540 LYS A CA 1
ATOM 4439 C C . LYS A 1 540 ? -23.346 -3.073 -3.179 1.00 87.88 540 LYS A C 1
ATOM 4441 O O . LYS A 1 540 ? -23.110 -3.515 -4.302 1.00 87.88 540 LYS A O 1
ATOM 4446 N N . GLU A 1 541 ? -22.392 -2.949 -2.255 1.00 84.00 541 GLU A N 1
ATOM 4447 C CA . GLU A 1 541 ? -21.013 -3.402 -2.473 1.00 84.00 541 GLU A CA 1
ATOM 4448 C C . GLU A 1 541 ? -20.922 -4.905 -2.756 1.00 84.00 541 GLU A C 1
ATOM 4450 O O . GLU A 1 541 ? -20.185 -5.314 -3.653 1.00 84.00 541 GLU A O 1
ATOM 4455 N N . LEU A 1 542 ? -21.652 -5.733 -2.001 1.00 83.12 542 LEU A N 1
ATOM 4456 C CA . LEU A 1 542 ? -21.683 -7.182 -2.206 1.00 83.12 542 LEU A CA 1
ATOM 4457 C C . LEU A 1 542 ? -22.259 -7.542 -3.580 1.00 83.12 542 LEU A C 1
ATOM 4459 O O . LEU A 1 542 ? -21.664 -8.357 -4.283 1.00 83.12 542 LEU A O 1
ATOM 4463 N N . GLN A 1 543 ? -23.345 -6.888 -4.004 1.00 84.62 543 GLN A N 1
ATOM 4464 C CA . GLN A 1 543 ? -23.903 -7.052 -5.352 1.00 84.62 543 GLN A CA 1
ATOM 4465 C C . GLN A 1 543 ? -22.904 -6.634 -6.444 1.00 84.62 543 GLN A C 1
ATOM 4467 O O . GLN A 1 543 ? -22.740 -7.344 -7.437 1.00 84.62 543 GLN A O 1
ATOM 4472 N N . TYR A 1 544 ? -22.180 -5.526 -6.257 1.00 84.56 544 TYR A N 1
ATOM 4473 C CA . TYR A 1 544 ? -21.146 -5.090 -7.201 1.00 84.56 544 TYR A CA 1
ATOM 4474 C C . TYR A 1 544 ? -19.971 -6.081 -7.279 1.00 84.56 544 TYR A C 1
ATOM 4476 O O . TYR A 1 544 ? -19.539 -6.441 -8.374 1.00 84.56 544 TYR A O 1
ATOM 4484 N N . LYS A 1 545 ? -19.497 -6.585 -6.132 1.00 84.00 545 LYS A N 1
ATOM 4485 C CA . LYS A 1 545 ? -18.442 -7.612 -6.045 1.00 84.00 545 LYS A CA 1
ATOM 4486 C C . LYS A 1 545 ? -18.878 -8.928 -6.710 1.00 84.00 545 LYS A C 1
ATOM 4488 O O . LYS A 1 545 ? -18.097 -9.511 -7.457 1.00 84.00 545 LYS A O 1
ATOM 4493 N N . GLN A 1 546 ? -20.134 -9.351 -6.534 1.00 82.06 546 GLN A N 1
ATOM 4494 C CA . GLN A 1 546 ? -20.711 -10.504 -7.242 1.00 82.06 546 GLN A CA 1
ATOM 4495 C C . GLN A 1 546 ? -20.757 -10.288 -8.764 1.00 82.06 546 GLN A C 1
ATOM 4497 O O . GLN A 1 546 ? -20.331 -11.163 -9.515 1.00 82.06 546 GLN A O 1
ATOM 4502 N N . LEU A 1 547 ? -21.204 -9.116 -9.231 1.00 84.81 547 LEU A N 1
ATOM 4503 C CA . LEU A 1 547 ? -21.247 -8.782 -10.660 1.00 84.81 547 LEU A CA 1
ATOM 4504 C C . LEU A 1 547 ? -19.856 -8.725 -11.310 1.00 84.81 547 LEU A C 1
ATOM 4506 O O . LEU A 1 547 ? -19.722 -9.100 -12.475 1.00 84.81 547 LEU A O 1
ATOM 4510 N N . GLN A 1 548 ? -18.824 -8.280 -10.588 1.00 81.19 548 GLN A N 1
ATOM 4511 C CA . GLN A 1 548 ? -17.445 -8.333 -11.085 1.00 81.19 548 GLN A CA 1
ATOM 4512 C C . GLN A 1 548 ? -16.923 -9.774 -11.142 1.00 81.19 548 GLN A C 1
ATOM 4514 O O . GLN A 1 548 ? -16.435 -10.192 -12.190 1.00 81.19 548 GLN A O 1
ATOM 4519 N N . TRP A 1 549 ? -17.139 -10.578 -10.097 1.00 82.19 549 TRP A N 1
ATOM 4520 C CA . TRP A 1 549 ? -16.759 -11.996 -10.103 1.00 82.19 549 TRP A CA 1
ATOM 4521 C C . TRP A 1 549 ? -17.458 -12.796 -11.217 1.00 82.19 549 TRP A C 1
ATOM 4523 O O . TRP A 1 549 ? -16.851 -13.656 -11.854 1.00 82.19 549 TRP A O 1
ATOM 4533 N N . GLU A 1 550 ? -18.720 -12.486 -11.531 1.00 81.25 550 GLU A N 1
ATOM 4534 C CA . GLU A 1 550 ? -19.404 -13.067 -12.690 1.00 81.25 550 GLU A CA 1
ATOM 4535 C C . GLU A 1 550 ? -18.792 -12.657 -14.036 1.00 81.25 550 GLU A C 1
ATOM 4537 O O . GLU A 1 550 ? -18.752 -13.481 -14.953 1.00 81.25 550 GLU A O 1
ATOM 4542 N N . LYS A 1 551 ? -18.331 -11.407 -14.181 1.00 81.50 551 LYS A N 1
ATOM 4543 C CA . LYS A 1 551 ? -17.630 -10.947 -15.391 1.00 81.50 551 LYS A CA 1
ATOM 4544 C C . LYS A 1 551 ? -16.289 -11.657 -15.544 1.00 81.50 551 LYS A C 1
ATOM 4546 O O . LYS A 1 551 ? -16.033 -12.206 -16.610 1.00 81.50 551 LYS A O 1
ATOM 4551 N N . GLU A 1 552 ? -15.484 -11.713 -14.486 1.00 76.25 552 GLU A N 1
ATOM 4552 C CA . GLU A 1 552 ? -14.206 -12.441 -14.453 1.00 76.25 552 GLU A CA 1
ATOM 4553 C C . GLU A 1 552 ? -14.398 -13.928 -14.779 1.00 76.25 552 GLU A C 1
ATOM 4555 O O . GLU A 1 552 ? -13.677 -14.505 -15.591 1.00 76.25 552 GLU A O 1
ATOM 4560 N N . ARG A 1 553 ? -15.434 -14.559 -14.216 1.00 78.00 553 ARG A N 1
ATOM 4561 C CA . ARG A 1 553 ? -15.776 -15.954 -14.513 1.00 78.00 553 ARG A CA 1
ATOM 4562 C C . ARG A 1 553 ? -16.207 -16.162 -15.970 1.00 78.00 553 ARG A C 1
ATOM 4564 O O . ARG A 1 553 ? -15.895 -17.209 -16.542 1.00 78.00 553 ARG A O 1
ATOM 4571 N N . LYS A 1 554 ? -16.901 -15.194 -16.582 1.00 77.56 554 LYS A N 1
ATOM 4572 C CA . LYS A 1 554 ? -17.264 -15.220 -18.011 1.00 77.56 554 LYS A CA 1
ATOM 4573 C C . LYS A 1 554 ? -16.027 -15.059 -18.900 1.00 77.56 554 LYS A C 1
ATOM 4575 O O . LYS A 1 554 ? -15.803 -15.925 -19.744 1.00 77.56 554 LYS A O 1
ATOM 4580 N N . THR A 1 555 ? -15.167 -14.068 -18.655 1.00 72.00 555 THR A N 1
ATOM 4581 C CA . THR A 1 555 ? -13.946 -13.862 -19.458 1.00 72.00 555 THR A CA 1
ATOM 4582 C C . THR A 1 555 ? -12.967 -15.034 -19.341 1.00 72.00 555 THR A C 1
ATOM 4584 O O . THR A 1 555 ? -12.435 -15.479 -20.357 1.00 72.00 555 THR A O 1
ATOM 4587 N N . LEU A 1 556 ? -12.796 -15.625 -18.151 1.00 68.88 556 LEU A N 1
ATOM 4588 C CA . LEU A 1 556 ? -12.011 -16.856 -17.963 1.00 68.88 556 LEU A CA 1
ATOM 4589 C C . LEU A 1 556 ? -12.604 -18.057 -18.726 1.00 68.88 556 LEU A C 1
ATOM 4591 O O . LEU A 1 556 ? -11.864 -18.833 -19.334 1.00 68.88 556 LEU A O 1
ATOM 4595 N N . SER A 1 557 ? -13.934 -18.208 -18.749 1.00 71.50 557 SER A N 1
ATOM 4596 C CA . SER A 1 557 ? -14.611 -19.252 -19.535 1.00 71.50 557 SER A CA 1
ATOM 4597 C C . SER A 1 557 ? -14.438 -19.047 -21.046 1.00 71.50 557 SER A C 1
ATOM 4599 O O . SER A 1 557 ? -14.241 -20.011 -21.791 1.00 71.50 557 SER A O 1
ATOM 4601 N N . GLU A 1 558 ? -14.491 -17.801 -21.511 1.00 68.62 558 GLU A N 1
ATOM 4602 C CA . GLU A 1 558 ? -14.295 -17.435 -22.915 1.00 68.62 558 GLU A CA 1
ATOM 4603 C C . GLU A 1 558 ? -12.847 -17.692 -23.349 1.00 68.62 558 GLU A C 1
ATOM 4605 O O . GLU A 1 558 ? -12.630 -18.413 -24.327 1.00 68.62 558 GLU A O 1
ATOM 4610 N N . GLN A 1 559 ? -11.861 -17.231 -22.569 1.00 67.56 559 GLN A N 1
ATOM 4611 C CA . GLN A 1 559 ? -10.434 -17.514 -22.770 1.00 67.56 559 GLN A CA 1
ATOM 4612 C C . GLN A 1 559 ? -10.146 -19.022 -22.788 1.00 67.56 559 GLN A C 1
ATOM 4614 O O . GLN A 1 559 ? -9.487 -19.511 -23.706 1.00 67.56 559 GLN A O 1
ATOM 4619 N N . GLY A 1 560 ? -10.702 -19.790 -21.844 1.00 66.44 560 GLY A N 1
ATOM 4620 C CA . GLY A 1 560 ? -10.588 -21.252 -21.832 1.00 66.44 560 GLY A CA 1
ATOM 4621 C C . GLY A 1 560 ? -11.144 -21.908 -23.104 1.00 66.44 560 GLY A C 1
ATOM 4622 O O . GLY A 1 560 ? -10.556 -22.860 -23.625 1.00 66.44 560 GLY A O 1
ATOM 4623 N N . SER A 1 561 ? -12.235 -21.370 -23.662 1.00 62.19 561 SER A N 1
ATOM 4624 C CA . SER A 1 561 ? -12.802 -21.844 -24.931 1.00 62.19 561 SER A CA 1
ATOM 4625 C C . SER A 1 561 ? -11.919 -21.512 -26.145 1.00 62.19 561 SER A C 1
ATOM 4627 O O . SER A 1 561 ? -11.790 -22.340 -27.051 1.00 62.19 561 SER A O 1
ATOM 4629 N N . VAL A 1 562 ? -11.270 -20.341 -26.149 1.00 65.31 562 VAL A N 1
ATOM 4630 C CA . VAL A 1 562 ? -10.341 -19.905 -27.204 1.00 65.31 562 VAL A CA 1
ATOM 4631 C C . VAL A 1 562 ? -9.072 -20.754 -27.177 1.00 65.31 562 VAL A C 1
ATOM 4633 O O . VAL A 1 562 ? -8.718 -21.337 -28.201 1.00 65.31 562 VAL A O 1
ATOM 4636 N N . SER A 1 563 ? -8.449 -20.933 -26.009 1.00 68.62 563 SER A N 1
ATOM 4637 C CA . SER A 1 563 ? -7.263 -21.785 -25.846 1.00 68.62 563 SER A CA 1
ATOM 4638 C C . SER A 1 563 ? -7.531 -23.238 -26.250 1.00 68.62 563 SER A C 1
ATOM 4640 O O . SER A 1 563 ? -6.697 -23.864 -26.904 1.00 68.62 563 SER A O 1
ATOM 4642 N N . LYS A 1 564 ? -8.724 -23.774 -25.950 1.00 73.06 564 LYS A N 1
ATOM 4643 C CA . LYS A 1 564 ? -9.123 -25.125 -26.382 1.00 73.06 564 LYS A CA 1
ATOM 4644 C C . LYS A 1 564 ? -9.275 -25.238 -27.905 1.00 73.06 564 LYS A C 1
ATOM 4646 O O . LYS A 1 564 ? -8.837 -26.237 -28.474 1.00 73.06 564 LYS A O 1
ATOM 4651 N N . LYS A 1 565 ? -9.839 -24.223 -28.573 1.00 73.44 565 LYS A N 1
ATOM 4652 C CA . LYS A 1 565 ? -9.914 -24.157 -30.048 1.00 73.44 565 LYS A CA 1
ATOM 4653 C C . LYS A 1 565 ? -8.527 -24.020 -30.684 1.00 73.44 565 LYS A C 1
ATOM 4655 O O . LYS A 1 565 ? -8.239 -24.715 -31.654 1.00 73.44 565 LYS A O 1
ATOM 4660 N N . LEU A 1 566 ? -7.655 -23.182 -30.119 1.00 72.19 566 LEU A N 1
ATOM 4661 C CA . LEU A 1 566 ? -6.281 -22.996 -30.595 1.00 72.19 566 LEU A CA 1
ATOM 4662 C C . LEU A 1 566 ? -5.476 -24.303 -30.515 1.00 72.19 566 LEU A C 1
ATOM 4664 O O . LEU A 1 566 ? -4.840 -24.691 -31.492 1.00 72.19 566 LEU A O 1
ATOM 4668 N N . LEU A 1 567 ? -5.581 -25.033 -29.399 1.00 74.38 567 LEU A N 1
ATOM 4669 C CA . LEU A 1 567 ? -4.943 -26.342 -29.230 1.00 74.38 567 LEU A CA 1
ATOM 4670 C C . LEU A 1 567 ? -5.459 -27.377 -30.249 1.00 74.38 567 LEU A C 1
ATOM 4672 O O . LEU A 1 567 ? -4.672 -28.140 -30.805 1.00 74.38 567 LEU A O 1
ATOM 4676 N N . GLN A 1 568 ? -6.767 -27.389 -30.530 1.00 79.12 568 GLN A N 1
ATOM 4677 C CA . GLN A 1 568 ? -7.357 -28.266 -31.550 1.00 79.12 568 GLN A CA 1
ATOM 4678 C C . GLN A 1 568 ? -6.892 -27.914 -32.973 1.00 79.12 568 GLN A C 1
ATOM 4680 O O . GLN A 1 568 ? -6.645 -28.822 -33.768 1.00 79.12 568 GLN A O 1
ATOM 4685 N N . ASN A 1 569 ? -6.721 -26.626 -33.288 1.00 79.31 569 ASN A N 1
ATOM 4686 C CA . ASN A 1 569 ? -6.173 -26.184 -34.571 1.00 79.31 569 ASN A CA 1
ATOM 4687 C C . ASN A 1 569 ? -4.699 -26.591 -34.723 1.00 79.31 569 ASN A C 1
ATOM 4689 O O . ASN A 1 569 ? -4.363 -27.234 -35.714 1.00 79.31 569 ASN A O 1
ATOM 4693 N N . LEU A 1 570 ? -3.858 -26.348 -33.712 1.00 77.62 570 LEU A N 1
ATOM 4694 C CA . LEU A 1 570 ? -2.453 -26.785 -33.698 1.00 77.62 570 LEU A CA 1
ATOM 4695 C C . LEU A 1 570 ? -2.317 -28.306 -33.881 1.00 77.62 570 LEU A C 1
ATOM 4697 O O . LEU A 1 570 ? -1.516 -28.769 -34.690 1.00 77.62 570 LEU A O 1
ATOM 4701 N N . GLN A 1 571 ? -3.144 -29.106 -33.198 1.00 82.19 571 GLN A N 1
ATOM 4702 C CA . GLN A 1 571 ? -3.165 -30.564 -33.381 1.00 82.19 571 GLN A CA 1
ATOM 4703 C C . GLN A 1 571 ? -3.619 -30.987 -34.789 1.00 82.19 571 GLN A C 1
ATOM 4705 O O . GLN A 1 571 ? -3.181 -32.024 -35.293 1.00 82.19 571 GLN A O 1
ATOM 4710 N N . LYS A 1 572 ? -4.490 -30.210 -35.444 1.00 87.31 572 LYS A N 1
ATOM 4711 C CA . LYS A 1 572 ? -4.917 -30.449 -36.830 1.00 87.31 572 LYS A CA 1
ATOM 4712 C C . LYS A 1 572 ? -3.801 -30.107 -37.821 1.00 87.31 572 LYS A C 1
ATOM 4714 O O . LYS A 1 572 ? -3.528 -30.908 -38.712 1.00 87.31 572 LYS A O 1
ATOM 4719 N N . GLU A 1 573 ? -3.124 -28.977 -37.642 1.00 79.81 573 GLU A N 1
ATOM 4720 C CA . GLU A 1 573 ? -1.973 -28.564 -38.455 1.00 79.81 573 GLU A CA 1
ATOM 4721 C C . GLU A 1 573 ? -0.797 -29.533 -38.309 1.00 79.81 573 GLU A C 1
ATOM 4723 O O . GLU A 1 573 ? -0.235 -29.961 -39.312 1.00 79.81 573 GLU A O 1
ATOM 4728 N N . GLN A 1 574 ? -0.488 -29.983 -37.090 1.00 82.75 574 GLN A N 1
ATOM 4729 C CA . GLN A 1 574 ? 0.555 -30.983 -36.844 1.00 82.75 574 GLN A CA 1
ATOM 4730 C C . GLN A 1 574 ? 0.277 -32.307 -37.580 1.00 82.75 574 GLN A C 1
ATOM 4732 O O . GLN A 1 574 ? 1.194 -32.902 -38.148 1.00 82.75 574 GLN A O 1
ATOM 4737 N N . ARG A 1 575 ? -0.989 -32.751 -37.635 1.00 85.88 575 ARG A N 1
ATOM 4738 C CA . ARG A 1 575 ? -1.398 -33.930 -38.424 1.00 85.88 575 ARG A CA 1
ATOM 4739 C C . ARG A 1 575 ? -1.265 -33.697 -39.930 1.00 85.88 575 ARG A C 1
ATOM 4741 O O . ARG A 1 575 ? -0.805 -34.594 -40.629 1.00 85.88 575 ARG A O 1
ATOM 4748 N N . LEU A 1 576 ? -1.634 -32.514 -40.425 1.00 86.25 576 LEU A N 1
ATOM 4749 C CA . LEU A 1 576 ? -1.500 -32.156 -41.842 1.00 86.25 576 LEU A CA 1
ATOM 4750 C C . LEU A 1 576 ? -0.028 -32.071 -42.272 1.00 86.25 576 LEU A C 1
ATOM 4752 O O . LEU A 1 576 ? 0.335 -32.652 -43.291 1.00 86.25 576 LEU A O 1
ATOM 4756 N N . MET A 1 577 ? 0.834 -31.439 -41.469 1.00 83.25 577 MET A N 1
ATOM 4757 C CA . MET A 1 577 ? 2.283 -31.409 -41.701 1.00 83.25 577 MET A CA 1
ATOM 4758 C C . MET A 1 577 ? 2.890 -32.815 -41.651 1.00 83.25 577 MET A C 1
ATOM 4760 O O . MET A 1 577 ? 3.651 -33.180 -42.541 1.00 83.25 577 MET A O 1
ATOM 4764 N N . SER A 1 578 ? 2.514 -33.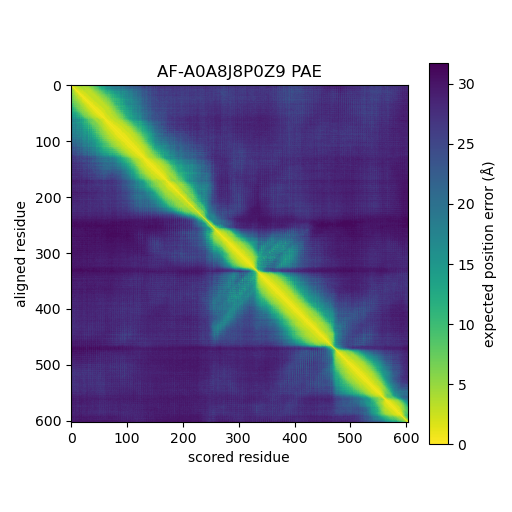640 -40.668 1.00 86.25 578 SER A N 1
ATOM 4765 C CA . SER A 1 578 ? 2.972 -35.034 -40.584 1.00 86.25 578 SER A CA 1
ATOM 4766 C C . SER A 1 578 ? 2.579 -35.846 -41.826 1.00 86.25 578 SER A C 1
ATOM 4768 O O . SER A 1 578 ? 3.424 -36.539 -42.390 1.00 86.25 578 SER A O 1
ATOM 4770 N N . ALA A 1 579 ? 1.341 -35.703 -42.313 1.00 83.31 579 ALA A N 1
ATOM 4771 C CA . ALA A 1 579 ? 0.890 -36.338 -43.551 1.00 83.31 579 ALA A CA 1
ATOM 4772 C C . ALA A 1 579 ? 1.634 -35.812 -44.794 1.00 83.31 579 ALA A C 1
ATOM 4774 O O . ALA A 1 579 ? 1.987 -36.601 -45.670 1.00 83.31 579 ALA A O 1
ATOM 4775 N N . ALA A 1 580 ? 1.922 -34.507 -44.861 1.00 83.31 580 ALA A N 1
ATOM 4776 C CA . ALA A 1 580 ? 2.702 -33.909 -45.943 1.00 83.31 580 ALA A CA 1
ATOM 4777 C C . ALA A 1 580 ? 4.148 -34.435 -45.966 1.00 83.31 580 ALA A C 1
ATOM 4779 O O . ALA A 1 580 ? 4.606 -34.892 -47.011 1.00 83.31 580 ALA A O 1
ATOM 4780 N N . PHE A 1 581 ? 4.840 -34.470 -44.821 1.00 84.88 581 PHE A N 1
ATOM 4781 C CA . PHE A 1 581 ? 6.180 -35.059 -44.719 1.00 84.88 581 PHE A CA 1
ATOM 4782 C C . PHE A 1 581 ? 6.186 -36.552 -45.069 1.00 84.88 581 PHE A C 1
ATOM 4784 O O . PHE A 1 581 ? 7.095 -37.012 -45.755 1.00 84.88 581 PHE A O 1
ATOM 4791 N N . HIS A 1 582 ? 5.158 -37.308 -44.667 1.00 83.69 582 HIS A N 1
ATOM 4792 C CA . HIS A 1 582 ? 5.040 -38.723 -45.027 1.00 83.69 582 HIS A CA 1
ATOM 4793 C C . HIS A 1 582 ? 4.811 -38.913 -46.539 1.00 83.69 582 HIS A C 1
ATOM 4795 O O . HIS A 1 582 ? 5.383 -39.822 -47.138 1.00 83.69 582 HIS A O 1
ATOM 4801 N N . LYS A 1 583 ? 4.034 -38.028 -47.183 1.00 87.00 583 LYS A N 1
ATOM 4802 C CA . LYS A 1 583 ? 3.848 -38.015 -48.642 1.00 87.00 583 LYS A CA 1
ATOM 4803 C C . LYS A 1 583 ? 5.152 -37.685 -49.378 1.00 87.00 583 LYS A C 1
ATOM 4805 O O . LYS A 1 583 ? 5.524 -38.437 -50.272 1.00 87.00 583 LYS A O 1
ATOM 4810 N N . VAL A 1 584 ? 5.874 -36.642 -48.960 1.00 84.31 584 VAL A N 1
ATOM 4811 C CA . VAL A 1 584 ? 7.185 -36.274 -49.533 1.00 84.31 584 VAL A CA 1
ATOM 4812 C C . VAL A 1 584 ? 8.204 -37.404 -49.348 1.00 84.31 584 VAL A C 1
ATOM 4814 O O . VAL A 1 584 ? 8.912 -37.748 -50.288 1.00 84.31 584 VAL A O 1
ATOM 4817 N N . GLY A 1 585 ? 8.236 -38.053 -48.179 1.00 85.12 585 GLY A N 1
ATOM 4818 C CA . GLY A 1 585 ? 9.082 -39.225 -47.937 1.00 85.12 585 GLY A CA 1
ATOM 4819 C C . GLY A 1 585 ? 8.758 -40.408 -48.857 1.00 85.12 585 GLY A C 1
ATOM 4820 O O . GLY A 1 585 ? 9.671 -41.044 -49.380 1.00 85.12 585 GLY A O 1
ATOM 4821 N N . LEU A 1 586 ? 7.471 -40.675 -49.114 1.00 84.81 586 LEU A N 1
ATOM 4822 C CA . LEU A 1 586 ? 7.032 -41.696 -50.074 1.00 84.81 586 LEU A CA 1
ATOM 4823 C C . LEU A 1 586 ? 7.337 -41.323 -51.532 1.00 84.81 586 LEU A C 1
ATOM 4825 O O . LEU A 1 586 ? 7.597 -42.215 -52.335 1.00 84.81 586 LEU A O 1
ATOM 4829 N N . GLU A 1 587 ? 7.298 -40.040 -51.887 1.00 82.75 587 GLU A N 1
ATOM 4830 C CA . GLU A 1 587 ? 7.631 -39.557 -53.233 1.00 82.75 587 GLU A CA 1
ATOM 4831 C C . GLU A 1 587 ? 9.141 -39.663 -53.489 1.00 82.75 587 GLU A C 1
ATOM 4833 O O . GLU A 1 587 ? 9.532 -40.341 -54.436 1.00 82.75 587 GLU A O 1
ATOM 4838 N N . LEU A 1 588 ? 9.984 -39.186 -52.567 1.00 79.88 588 LEU A N 1
ATOM 4839 C CA . LEU A 1 588 ? 11.443 -39.374 -52.618 1.00 79.88 588 LEU A CA 1
ATOM 4840 C C . LEU A 1 588 ? 11.847 -40.860 -52.631 1.00 79.88 588 LEU A C 1
ATOM 4842 O O . LEU A 1 588 ? 12.769 -41.255 -53.344 1.00 79.88 588 LEU A O 1
ATOM 4846 N N . TYR A 1 589 ? 11.157 -41.712 -51.864 1.00 81.50 589 TYR A N 1
ATOM 4847 C CA . TYR A 1 589 ? 11.388 -43.161 -51.880 1.00 81.50 589 TYR A CA 1
ATOM 4848 C C . TYR A 1 589 ? 11.042 -43.782 -53.243 1.00 81.50 589 TYR A C 1
ATOM 4850 O O . TYR A 1 589 ? 11.814 -44.587 -53.768 1.00 81.50 589 TYR A O 1
ATOM 4858 N N . LYS A 1 590 ? 9.920 -43.373 -53.853 1.00 80.62 590 LYS A N 1
ATOM 4859 C CA . LYS A 1 590 ? 9.525 -43.808 -55.200 1.00 80.62 590 LYS A CA 1
ATOM 4860 C C . LYS A 1 590 ? 10.503 -43.332 -56.268 1.00 80.62 590 LYS A C 1
ATOM 4862 O O . LYS A 1 590 ? 10.897 -44.151 -57.085 1.00 80.62 590 LYS A O 1
ATOM 4867 N N . GLU A 1 591 ? 10.928 -42.070 -56.255 1.00 75.38 591 GLU A N 1
ATOM 4868 C CA . GLU A 1 591 ? 11.921 -41.535 -57.201 1.00 75.38 591 GLU A CA 1
ATOM 4869 C C . GLU A 1 591 ? 13.247 -42.295 -57.114 1.00 75.38 591 GLU A C 1
ATOM 4871 O O . GLU A 1 591 ? 13.823 -42.665 -58.139 1.00 75.38 591 GLU A O 1
ATOM 4876 N N . ARG A 1 592 ? 13.701 -42.616 -55.897 1.00 70.94 592 ARG A N 1
ATOM 4877 C CA . ARG A 1 592 ? 14.931 -43.385 -55.678 1.00 70.94 592 ARG A CA 1
ATOM 4878 C C . ARG A 1 592 ? 14.828 -44.826 -56.193 1.00 70.94 592 ARG A C 1
ATOM 4880 O O . ARG A 1 592 ? 15.810 -45.341 -56.721 1.00 70.94 592 ARG A O 1
ATOM 4887 N N . HIS A 1 593 ? 13.655 -45.455 -56.083 1.00 64.88 593 HIS A N 1
ATOM 4888 C CA . HIS A 1 593 ? 13.406 -46.798 -56.626 1.00 64.88 593 HIS A CA 1
ATOM 4889 C C . HIS A 1 593 ? 13.105 -46.819 -58.133 1.00 64.88 593 HIS A C 1
ATOM 4891 O O . HIS A 1 593 ? 13.496 -47.766 -58.812 1.00 64.88 593 HIS A O 1
ATOM 4897 N N . PHE A 1 594 ? 12.480 -45.777 -58.688 1.00 58.75 594 PHE A N 1
ATOM 4898 C CA . PHE A 1 594 ? 12.354 -45.620 -60.138 1.00 58.75 594 PHE A CA 1
ATOM 4899 C C . PHE A 1 594 ? 13.729 -45.410 -60.777 1.00 58.75 594 PHE A C 1
ATOM 4901 O O . PHE A 1 594 ? 14.056 -46.103 -61.737 1.00 58.75 594 PHE A O 1
ATOM 4908 N N . SER A 1 595 ? 14.563 -44.538 -60.201 1.00 56.59 595 SER A N 1
ATOM 4909 C CA . SER A 1 595 ? 15.919 -44.263 -60.699 1.00 56.59 595 SER A CA 1
ATOM 4910 C C . SER A 1 595 ? 16.774 -45.531 -60.794 1.00 56.59 595 SER A C 1
ATOM 4912 O O . SER A 1 595 ? 17.393 -45.768 -61.829 1.00 56.59 595 SER A O 1
ATOM 4914 N N . SER A 1 596 ? 16.758 -46.395 -59.771 1.00 54.28 596 SER A N 1
ATOM 4915 C CA . SER A 1 596 ? 17.489 -47.670 -59.819 1.00 54.28 596 SER A CA 1
ATOM 4916 C C . SER A 1 596 ? 16.878 -48.681 -60.797 1.00 54.28 596 SER A C 1
ATOM 4918 O O . SER A 1 596 ? 17.625 -49.392 -61.465 1.00 54.28 596 SER A O 1
ATOM 4920 N N . SER A 1 597 ? 15.549 -48.705 -60.964 1.00 52.72 597 SER A N 1
ATOM 4921 C CA . SER A 1 597 ? 14.892 -49.561 -61.969 1.00 52.72 597 SER A CA 1
ATOM 4922 C C . SER A 1 597 ? 15.140 -49.129 -63.423 1.00 52.72 597 SER A C 1
ATOM 4924 O O . SER A 1 597 ? 15.088 -49.962 -64.324 1.00 52.72 597 SER A O 1
ATOM 4926 N N . VAL A 1 598 ? 15.431 -47.846 -63.670 1.00 54.69 598 VAL A N 1
ATOM 4927 C CA . VAL A 1 598 ? 15.824 -47.350 -65.000 1.00 54.69 598 VAL A CA 1
ATOM 4928 C C . VAL A 1 598 ? 17.279 -47.714 -65.302 1.00 54.69 598 VAL A C 1
ATOM 4930 O O . VAL A 1 598 ? 17.577 -48.114 -66.424 1.00 54.69 598 VAL A O 1
ATOM 4933 N N . GLN A 1 599 ? 18.170 -47.660 -64.305 1.00 49.88 599 GLN A N 1
ATOM 4934 C CA . GLN A 1 599 ? 19.563 -48.088 -64.480 1.00 49.88 599 GLN A CA 1
ATOM 4935 C C . GLN A 1 599 ? 19.684 -49.596 -64.761 1.00 49.88 599 GLN A C 1
ATOM 4937 O O . GLN A 1 599 ? 20.450 -49.973 -65.640 1.00 49.88 599 GLN A O 1
ATOM 4942 N N . SER A 1 600 ? 18.871 -50.457 -64.132 1.00 49.28 600 SER A N 1
ATOM 4943 C CA . SER A 1 600 ? 18.878 -51.909 -64.407 1.00 49.28 600 SER A CA 1
ATOM 4944 C C . SER A 1 600 ? 18.125 -52.334 -65.686 1.00 49.28 600 SER A C 1
ATOM 4946 O O . SER A 1 600 ? 17.715 -53.487 -65.797 1.00 49.28 600 SER A O 1
ATOM 4948 N N . ASN A 1 601 ? 17.872 -51.403 -66.613 1.00 47.88 601 ASN A N 1
ATOM 4949 C CA . ASN A 1 601 ? 17.362 -51.669 -67.967 1.00 47.88 601 ASN A CA 1
ATOM 4950 C C . ASN A 1 601 ? 18.275 -51.047 -69.052 1.00 47.88 601 ASN A C 1
ATOM 4952 O O . ASN A 1 601 ? 17.857 -50.883 -70.199 1.00 47.88 601 ASN A O 1
ATOM 4956 N N . GLN A 1 602 ? 19.508 -50.668 -68.687 1.00 47.12 602 GLN A N 1
ATOM 4957 C CA . GLN A 1 602 ? 20.573 -50.250 -69.613 1.00 47.12 602 GLN A CA 1
ATOM 4958 C C . GLN A 1 602 ? 21.859 -51.095 -69.466 1.00 47.12 602 GLN A C 1
ATOM 4960 O O . GLN A 1 602 ? 22.889 -50.741 -70.039 1.00 47.12 602 GLN A O 1
ATOM 4965 N N . GLU A 1 603 ? 21.764 -52.216 -68.743 1.00 41.66 603 GLU A N 1
ATOM 4966 C CA . GLU A 1 603 ? 22.688 -53.362 -68.755 1.00 41.66 603 GLU A CA 1
ATOM 4967 C C . GLU A 1 603 ? 21.980 -54.570 -69.397 1.00 41.66 603 GLU A C 1
ATOM 4969 O O . GLU A 1 603 ? 22.662 -55.321 -70.130 1.00 41.66 603 GLU A O 1
#